Protein AF-0000000066204097 (afdb_homodimer)

Sequence (698 aa):
MNTLAPRLTDLAHGGGCGCKLAPSVLQQLLANQPAARPFAQLLVGNDMADDAAVWQVDDNTCVIATTDFFMPIVDDPRDFGRIAATNAISDVYAMGGKPILALAIVGMPINKLDSTTIAKILEGGASICAEAGIPVAGGHSIDSVEPIYGLAVIGLCHPSEVRRNGGVKAGDALILTKGIGVGIYSAAIKKNALPPGCYEEMIGSTTLLNRIGADLAADPDVHALTDVTGFGVLGHGLEMARASQLSLTLRLSAIPFLSQAYMLAEQGFITGASGRNWASYGADVVLPDDLPDWQRLLLADPQTSGGLLVACAPEKAGALVEKVRLAGYPLAGIVGTAAAGAAQIKVISMNTLAPRLTDLAHGGGCGCKLAPSVLQQLLANQPAARPFAQLLVGNDMADDAAVWQVDDNTCVIATTDFFMPIVDDPRDFGRIAATNAISDVYAMGGKPILALAIVGMPINKLDSTTIAKILEGGASICAEAGIPVAGGHSIDSVEPIYGLAVIGLCHPSEVRRNGGVKAGDALILTKGIGVGIYSAAIKKNALPPGCYEEMIGSTTLLNRIGADLAADPDVHALTDVTGFGVLGHGLEMARASQLSLTLRLSAIPFLSQAYMLAEQGFITGASGRNWASYGADVVLPDDLPDWQRLLLADPQTSGGLLVACAPEKAGALVEKVRLAGYPLAGIVGTAAAGAAQIKVIS

Radius of gyration: 25.42 Å; Cα contacts (8 Å, |Δi|>4): 1820; chains: 2; bounding box: 64×69×66 Å

pLDDT: mean 92.11, std 10.08, range [26.81, 98.81]

Secondary structure (DSSP, 8-state):
----PPPGGGS-SS-GGGGBPPHHHHHHHHTTS------TTEEE-TTTT-SSEEEE-SSS-EEEEEEEEE--SSS-HHHHHHHHHHHHHHHHHHTT-EEEEEEEEEEE-TTTS-HHHHHHHHHHHHHHHHHTT--EEEEEEEE-SS-EEEEEEEEEE-GGG---S----TT-EEEE-S-B-HHHHHHHHHTT-PPTTHHHHHHHHHTS--THHHHHHH-TTEEEEEE--TTHHHHHHHHHHHHHT-EEEEEGGGS-B-TTHHHHHHTT---HHHHHHHHHHGGGEE--TT--HHHHHHHT---TT--EEEEE-GGGHHHHHHHHHHTT-TT-EEEEEEESSSSEEEEE-/----PPPGGGS-SS-GGGGBPPHHHHHHHHTTS------TTEEE-TTTT-SSEEEE-SSS-EEEEEEEEE--SSS-HHHHHHHHHHHHHHHHHHTT-EEEEEEEEEEE-TTTS-HHHHHHHHHHHHHHHHHTT--EEEEEEEE-SS-EEEEEEEEEE-GGG---S----TT-EEEE-S-B-HHHHHHHHHTT-PPTTHHHHHHHHHTS--THHHHHHH-TTEEEEEE--TTHHHHHHHHHHHHHT-EEEEEGGGS-B-TTHHHHHHTT---HHHHHHHHHHGGGEE--TT--HHHHHHHT---TT--EEEEE-GGGHHHHHHHHHHTT-TT-EEEEEEESSSSEEEEE-

Solvent-accessible surface area (backbone atoms only — not comparable to full-atom values): 32938 Å² total; per-residue (Å²): 131,86,77,70,76,70,55,43,41,75,51,28,100,44,32,33,41,43,22,37,53,46,68,55,58,49,49,59,43,52,66,76,45,73,78,64,75,85,50,89,42,52,76,38,29,59,90,38,95,47,71,37,22,30,34,50,77,54,91,62,36,20,42,33,40,34,44,34,64,30,23,33,55,43,60,53,40,36,58,32,17,21,30,31,31,27,34,22,49,33,32,34,14,29,30,19,22,44,64,59,36,27,28,38,40,39,25,36,27,67,91,71,45,56,63,68,53,52,28,33,21,54,43,19,24,45,52,42,32,48,73,68,69,22,43,67,27,40,52,36,48,30,63,28,92,39,51,32,41,20,23,37,29,36,18,38,32,40,64,89,27,61,40,40,36,31,52,49,45,71,59,16,26,27,33,35,37,40,47,46,35,50,29,27,49,34,36,20,47,77,67,74,59,58,56,89,68,48,62,58,52,49,51,58,50,22,51,49,65,50,63,63,32,26,60,46,39,65,34,86,55,43,45,18,28,37,58,25,26,46,43,3,59,50,46,44,45,31,50,26,13,49,62,34,53,18,23,32,38,36,30,56,82,45,54,42,54,39,96,56,24,64,62,40,24,69,73,59,26,62,42,71,40,12,54,48,39,36,73,57,51,43,89,53,46,45,66,54,91,82,59,52,66,48,58,55,38,54,47,18,26,17,15,52,29,39,31,40,43,35,26,23,42,51,92,47,40,68,62,50,34,51,53,46,30,76,72,71,24,82,49,32,32,68,24,33,36,30,32,80,54,65,55,25,30,33,42,41,111,130,86,77,70,77,71,55,42,41,76,52,29,99,44,32,33,41,43,22,36,54,47,67,55,56,50,51,60,43,50,65,76,46,74,78,64,75,84,50,89,42,52,77,37,30,58,91,39,95,46,72,38,24,30,35,48,77,54,92,63,37,20,43,33,41,34,44,34,63,30,22,33,53,43,59,54,41,34,59,34,16,21,31,31,32,28,33,22,48,33,33,34,14,29,29,19,23,44,63,59,37,28,28,39,40,38,24,36,27,67,90,72,46,56,62,66,54,52,27,33,21,53,43,18,24,44,51,42,31,48,72,68,69,23,44,66,28,40,51,37,49,29,63,27,91,39,49,30,40,21,22,36,30,36,18,38,32,42,63,89,27,60,38,40,36,30,52,48,47,70,57,15,26,27,34,34,37,40,46,45,34,49,29,27,50,33,36,21,49,77,68,73,59,58,55,89,69,48,61,60,52,49,51,57,49,22,51,49,64,50,63,62,31,28,60,46,40,68,34,85,55,41,42,18,28,34,60,25,27,46,43,4,59,50,45,44,46,30,52,26,12,50,60,34,53,18,23,32,38,36,30,56,82,44,53,40,54,38,94,57,26,66,63,40,24,70,74,59,27,60,43,72,41,12,54,47,38,35,73,57,50,44,90,53,47,46,66,54,92,83,60,52,66,49,59,54,36,54,47,18,26,18,15,50,30,39,30,40,43,34,26,22,42,51,93,47,41,66,63,50,36,51,52,46,31,74,73,71,25,81,48,32,33,67,23,34,36,29,33,78,54,65,55,24,29,33,42,40,113

Structure (mmCIF, N/CA/C/O backbone):
data_AF-0000000066204097-model_v1
#
loop_
_entity.id
_entity.type
_entity.pdbx_description
1 polymer 'Selenide, water dikinase'
#
loop_
_atom_site.group_PDB
_atom_site.id
_atom_site.type_symbol
_atom_site.label_atom_id
_atom_site.label_alt_id
_atom_site.label_comp_id
_atom_site.label_asym_id
_atom_site.label_entity_id
_atom_site.label_seq_id
_atom_site.pdbx_PDB_ins_code
_atom_site.Cartn_x
_atom_site.Cartn_y
_atom_site.Cartn_z
_atom_site.occupancy
_atom_site.B_iso_or_equiv
_atom_site.auth_seq_id
_atom_site.auth_comp_id
_atom_site.auth_asym_id
_atom_site.auth_atom_id
_atom_site.pdbx_PDB_model_num
ATOM 1 N N . MET A 1 1 ? -22.578 -14.586 27.938 1 26.83 1 MET A N 1
ATOM 2 C CA . MET A 1 1 ? -22.562 -15.109 26.578 1 26.83 1 MET A CA 1
ATOM 3 C C . MET A 1 1 ? -21.125 -15.219 26.047 1 26.83 1 MET A C 1
ATOM 5 O O . MET A 1 1 ? -20.391 -14.234 26.047 1 26.83 1 MET A O 1
ATOM 9 N N . ASN A 1 2 ? -20.281 -16.156 26.125 1 37.25 2 ASN A N 1
ATOM 10 C CA . ASN A 1 2 ? -18.891 -16.484 25.891 1 37.25 2 ASN A CA 1
ATOM 11 C C . ASN A 1 2 ? -18.469 -16.094 24.469 1 37.25 2 ASN A C 1
ATOM 13 O O . ASN A 1 2 ? -18.75 -16.812 23.516 1 37.25 2 ASN A O 1
ATOM 17 N N . THR A 1 3 ? -18.656 -14.977 23.938 1 48.25 3 THR A N 1
ATOM 18 C CA . THR A 1 3 ? -18.703 -14.562 22.531 1 48.25 3 THR A CA 1
ATOM 19 C C . THR A 1 3 ? -17.391 -14.906 21.828 1 48.25 3 THR A C 1
ATOM 21 O O . THR A 1 3 ? -16.328 -14.375 22.172 1 48.25 3 THR A O 1
ATOM 24 N N . LEU A 1 4 ? -17.188 -16.172 21.359 1 61.56 4 LEU A N 1
ATOM 25 C CA . LEU A 1 4 ? -16.062 -16.703 20.594 1 61.56 4 LEU A CA 1
ATOM 26 C C . LEU A 1 4 ? -15.586 -15.688 19.547 1 61.56 4 LEU A C 1
ATOM 28 O O . LEU A 1 4 ? -16.406 -15 18.938 1 61.56 4 LEU A O 1
ATOM 32 N N . ALA A 1 5 ? -14.312 -15.453 19.547 1 75.25 5 ALA A N 1
ATOM 33 C CA . ALA A 1 5 ? -13.703 -14.602 18.531 1 75.25 5 ALA A CA 1
ATOM 34 C C . ALA A 1 5 ? -14.156 -15.023 17.141 1 75.25 5 ALA A C 1
ATOM 36 O O . ALA A 1 5 ? -14.227 -16.219 16.828 1 75.25 5 ALA A O 1
ATOM 37 N N . PRO A 1 6 ? -14.82 -14.148 16.406 1 83.94 6 PRO A N 1
ATOM 38 C CA . PRO A 1 6 ? -15.211 -14.523 15.047 1 83.94 6 PRO A CA 1
ATOM 39 C C . PRO A 1 6 ? -14.062 -15.125 14.242 1 83.94 6 PRO A C 1
ATOM 41 O O . PRO A 1 6 ? -12.898 -14.789 14.477 1 83.94 6 PRO A O 1
ATOM 44 N N . ARG A 1 7 ? -14.508 -16.109 13.375 1 84.56 7 ARG A N 1
ATOM 45 C CA . ARG A 1 7 ? -13.523 -16.594 12.414 1 84.56 7 ARG A CA 1
ATOM 46 C C . ARG A 1 7 ? -13.125 -15.484 11.438 1 84.56 7 ARG A C 1
ATOM 48 O O . ARG A 1 7 ? -13.977 -14.711 10.992 1 84.56 7 ARG A O 1
ATOM 55 N N . LEU A 1 8 ? -11.883 -15.289 11.023 1 85.75 8 LEU A N 1
ATOM 56 C CA . LEU A 1 8 ? -11.398 -14.266 10.102 1 85.75 8 LEU A CA 1
ATOM 57 C C . LEU A 1 8 ? -12.117 -14.359 8.766 1 85.75 8 LEU A C 1
ATOM 59 O O . LEU A 1 8 ? -12.484 -13.336 8.18 1 85.75 8 LEU A O 1
ATOM 63 N N . THR A 1 9 ? -12.375 -15.578 8.312 1 86.38 9 THR A N 1
ATOM 64 C CA . THR A 1 9 ? -12.969 -15.766 6.992 1 86.38 9 THR A CA 1
ATOM 65 C C . THR A 1 9 ? -14.445 -15.383 7.008 1 86.38 9 THR A C 1
ATOM 67 O O . THR A 1 9 ? -15.047 -15.141 5.957 1 86.38 9 THR A O 1
ATOM 70 N N . ASP A 1 10 ? -15.023 -15.328 8.164 1 83.62 10 ASP A N 1
ATOM 71 C CA . ASP A 1 10 ? -16.406 -14.898 8.305 1 83.62 10 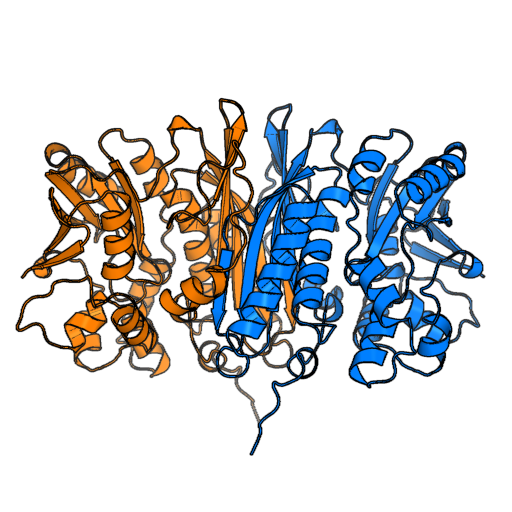ASP A CA 1
ATOM 72 C C . ASP A 1 10 ? -16.531 -13.383 8.203 1 83.62 10 ASP A C 1
ATOM 74 O O . ASP A 1 10 ? -17.609 -12.852 7.957 1 83.62 10 ASP A O 1
ATOM 78 N N . LEU A 1 11 ? -15.438 -12.781 8.43 1 81.62 11 LEU A N 1
ATOM 79 C CA . LEU A 1 11 ? -15.445 -11.32 8.43 1 81.62 11 LEU A CA 1
ATOM 80 C C . LEU A 1 11 ? -15.227 -10.781 7.023 1 81.62 11 LEU A C 1
ATOM 82 O O . LEU A 1 11 ? -15.367 -9.578 6.785 1 81.62 11 LEU A O 1
ATOM 86 N N . ALA A 1 12 ? -14.859 -11.711 6.062 1 80.69 12 ALA A N 1
ATOM 87 C CA . ALA A 1 12 ? -14.523 -11.305 4.699 1 80.69 12 ALA A CA 1
ATOM 88 C C . ALA A 1 12 ? -15.633 -11.703 3.723 1 80.69 12 ALA A C 1
ATOM 90 O O . ALA A 1 12 ? -16.031 -12.867 3.676 1 80.69 12 ALA A O 1
ATOM 91 N N . HIS A 1 13 ? -16.219 -10.781 2.924 1 78.75 13 HIS A N 1
ATOM 92 C CA . HIS A 1 13 ? -17.188 -11.148 1.889 1 78.75 13 HIS A CA 1
ATOM 93 C C . HIS A 1 13 ? -16.484 -11.812 0.702 1 78.75 13 HIS A C 1
ATOM 95 O O . HIS A 1 13 ? -17.141 -12.445 -0.128 1 78.75 13 HIS A O 1
ATOM 101 N N . GLY A 1 14 ? -15.203 -11.609 0.579 1 76.44 14 GLY A N 1
ATOM 102 C CA . GLY A 1 14 ? -14.25 -12.242 -0.323 1 76.44 14 GLY A CA 1
ATOM 103 C C . GLY A 1 14 ? -12.867 -12.391 0.279 1 76.44 14 GLY A C 1
ATOM 104 O O . GLY A 1 14 ? -12.531 -11.711 1.248 1 76.44 14 GLY A O 1
ATOM 105 N N . GLY A 1 15 ? -12.117 -13.352 -0.237 1 79.81 15 GLY A N 1
ATOM 106 C CA . GLY A 1 15 ? -10.836 -13.555 0.422 1 79.81 15 GLY A CA 1
ATOM 107 C C . GLY A 1 15 ? -9.68 -13.711 -0.551 1 79.81 15 GLY A C 1
ATOM 108 O O . GLY A 1 15 ? -9.883 -14.102 -1.702 1 79.81 15 GLY A O 1
ATOM 109 N N . GLY A 1 16 ? -8.469 -13.383 -0.056 1 83.44 16 GLY A N 1
ATOM 110 C CA . GLY A 1 16 ? -7.266 -13.562 -0.848 1 83.44 16 GLY A CA 1
ATOM 111 C C . GLY A 1 16 ? -7.262 -12.742 -2.127 1 83.44 16 GLY A C 1
ATOM 112 O O . GLY A 1 16 ? -7.742 -11.609 -2.145 1 83.44 16 GLY A O 1
ATOM 113 N N . CYS A 1 17 ? -6.617 -13.242 -3.123 1 81 17 CYS A N 1
ATOM 114 C CA . CYS A 1 17 ? -6.535 -12.523 -4.391 1 81 17 CYS A CA 1
ATOM 115 C C . CYS A 1 17 ? -7.859 -12.594 -5.141 1 81 17 CYS A C 1
ATOM 117 O O . CYS A 1 17 ? -8.031 -11.93 -6.168 1 81 17 CYS A O 1
ATOM 119 N N . GLY A 1 18 ? -8.789 -13.367 -4.613 1 75.69 18 GLY A N 1
ATOM 120 C CA . GLY A 1 18 ? -10.117 -13.445 -5.188 1 75.69 18 GLY A CA 1
ATOM 121 C C . GLY A 1 18 ? -10.938 -12.188 -4.961 1 75.69 18 GLY A C 1
ATOM 122 O O . GLY A 1 18 ? -11.969 -11.977 -5.609 1 75.69 18 GLY A O 1
ATOM 123 N N . CYS A 1 19 ? -10.508 -11.406 -4.066 1 80 19 CYS A N 1
ATOM 124 C CA . CYS A 1 19 ? -11.273 -10.195 -3.781 1 80 19 CYS A CA 1
ATOM 125 C C . CYS A 1 19 ? -10.836 -9.055 -4.688 1 80 19 CYS A C 1
ATOM 127 O O . CYS A 1 19 ? -11.391 -7.953 -4.609 1 80 19 CYS A O 1
ATOM 129 N N . LYS A 1 20 ? -9.859 -9.344 -5.543 1 78.62 20 LYS A N 1
ATOM 130 C CA . LYS A 1 20 ? -9.422 -8.328 -6.492 1 78.62 20 LYS A CA 1
ATOM 131 C C . LYS A 1 20 ? -10.555 -7.934 -7.441 1 78.62 20 LYS A C 1
ATOM 133 O O . LYS A 1 20 ? -11.414 -8.758 -7.766 1 78.62 20 LYS A O 1
ATOM 138 N N . LEU A 1 21 ? -10.555 -6.695 -7.887 1 78.12 21 LEU A N 1
ATOM 139 C CA . LEU A 1 21 ? -11.484 -6.332 -8.953 1 78.12 21 LEU A CA 1
ATOM 140 C C . LEU A 1 21 ? -11.227 -7.16 -10.203 1 78.12 21 LEU A C 1
ATOM 142 O O . LEU A 1 21 ? -10.078 -7.402 -10.57 1 78.12 21 LEU A O 1
ATOM 146 N N . ALA A 1 22 ? -12.312 -7.609 -10.727 1 72.94 22 ALA A N 1
ATOM 147 C CA . ALA A 1 22 ? -12.188 -8.367 -11.969 1 72.94 22 ALA A CA 1
ATOM 148 C C . ALA A 1 22 ? -11.375 -7.594 -13.008 1 72.94 22 ALA A C 1
ATOM 150 O O . ALA A 1 22 ? -11.469 -6.363 -13.086 1 72.94 22 ALA A O 1
ATOM 151 N N . PRO A 1 23 ? -10.602 -8.336 -13.734 1 72.12 23 PRO A N 1
ATOM 152 C CA . PRO A 1 23 ? -9.758 -7.676 -14.727 1 72.12 23 PRO A CA 1
ATOM 153 C C . PRO A 1 23 ? -10.555 -6.75 -15.648 1 72.12 23 PRO A C 1
ATOM 155 O O . PRO A 1 23 ? -10.102 -5.645 -15.961 1 72.12 23 PRO A O 1
ATOM 158 N N . SER A 1 24 ? -11.719 -7.129 -16.031 1 74.25 24 SER A N 1
ATOM 159 C CA . SER A 1 24 ? -12.516 -6.312 -16.938 1 74.25 24 SER A CA 1
ATOM 160 C C . SER A 1 24 ? -12.961 -5.02 -16.266 1 74.25 24 SER A C 1
ATOM 162 O O . SER A 1 24 ? -12.969 -3.959 -16.891 1 74.25 24 SER A O 1
ATOM 164 N N . VAL A 1 25 ? -13.312 -5.105 -15.07 1 75.06 25 VAL A N 1
ATOM 165 C CA . VAL A 1 25 ? -13.75 -3.934 -14.32 1 75.06 25 VAL A CA 1
ATOM 166 C C . VAL A 1 25 ? -12.578 -2.967 -14.141 1 75.06 25 VAL A C 1
ATOM 168 O O . VAL A 1 25 ? -12.727 -1.761 -14.352 1 75.06 25 VAL A O 1
ATOM 171 N N . LEU A 1 26 ? -11.539 -3.516 -13.734 1 76 26 LEU A N 1
ATOM 172 C CA . LEU A 1 26 ? -10.344 -2.697 -13.547 1 76 26 LEU A CA 1
ATOM 173 C C . LEU A 1 26 ? -9.969 -1.983 -14.844 1 76 26 LEU A C 1
ATOM 175 O O . LEU A 1 26 ? -9.664 -0.79 -14.836 1 76 26 LEU A O 1
ATOM 179 N N . GLN A 1 27 ? -9.93 -2.727 -15.93 1 75 27 GLN A N 1
ATOM 180 C CA . GLN A 1 27 ? -9.609 -2.145 -17.219 1 75 27 GLN A CA 1
ATOM 181 C C . GLN A 1 27 ? -10.562 -0.999 -17.562 1 75 27 GLN A C 1
ATOM 183 O O . GLN A 1 27 ? -10.133 0.028 -18.094 1 75 27 GLN A O 1
ATOM 188 N N . GLN A 1 28 ? -11.789 -1.149 -17.281 1 77.62 28 GLN A N 1
ATOM 189 C CA . GLN A 1 28 ? -12.781 -0.113 -17.531 1 77.62 28 GLN A CA 1
ATOM 190 C C . GLN A 1 28 ? -12.523 1.127 -16.688 1 77.62 28 GLN A C 1
ATOM 192 O O . GLN A 1 28 ? -12.641 2.254 -17.172 1 77.62 28 GLN A O 1
ATOM 197 N N . LEU A 1 29 ? -12.211 0.925 -15.523 1 78.06 29 LEU A N 1
ATOM 198 C CA . LEU A 1 29 ? -11.977 2.021 -14.594 1 78.06 29 LEU A CA 1
ATOM 199 C C . LEU A 1 29 ? -10.75 2.832 -15 1 78.06 29 LEU A C 1
ATOM 201 O O . LEU A 1 29 ? -10.703 4.047 -14.797 1 78.06 29 LEU A O 1
ATOM 205 N N . LEU A 1 30 ? -9.773 2.174 -15.586 1 75.62 30 LEU A N 1
ATOM 206 C CA . LEU A 1 30 ? -8.5 2.807 -15.914 1 75.62 30 LEU A CA 1
ATOM 207 C C . LEU A 1 30 ? -8.5 3.314 -17.344 1 75.62 30 LEU A C 1
ATOM 209 O O . LEU A 1 30 ? -7.551 3.982 -17.781 1 75.62 30 LEU A O 1
ATOM 213 N N . ALA A 1 31 ? -9.461 2.975 -18.141 1 72.38 31 ALA A N 1
ATOM 214 C CA . ALA A 1 31 ? -9.5 3.25 -19.578 1 72.38 31 ALA A CA 1
ATOM 215 C C . ALA A 1 31 ? -9.391 4.746 -19.844 1 72.38 31 ALA A C 1
ATOM 217 O O . ALA A 1 31 ? -8.828 5.16 -20.859 1 72.38 31 ALA A O 1
ATOM 218 N N . ASN A 1 32 ? -9.852 5.582 -18.938 1 65.44 32 ASN A N 1
ATOM 219 C CA . ASN A 1 32 ? -9.875 7.012 -19.203 1 65.44 32 ASN A CA 1
ATOM 220 C C . ASN A 1 32 ? -8.766 7.75 -18.453 1 65.44 32 ASN A C 1
ATOM 222 O O . ASN A 1 32 ? -8.75 8.984 -18.422 1 65.44 32 ASN A O 1
ATOM 226 N N . GLN A 1 33 ? -7.984 7.012 -17.938 1 68.31 33 GLN A N 1
ATOM 227 C CA . GLN A 1 33 ? -6.891 7.68 -17.234 1 68.31 33 GLN A CA 1
ATOM 228 C C . GLN A 1 33 ? -5.832 8.172 -18.219 1 68.31 33 GLN A C 1
ATOM 230 O O . GLN A 1 33 ? -5.547 7.508 -19.219 1 68.31 33 GLN A O 1
ATOM 235 N N . PRO A 1 34 ? -5.57 9.477 -18.078 1 55.94 34 PRO A N 1
ATOM 236 C CA . PRO A 1 34 ? -4.562 10 -19.016 1 55.94 34 PRO A CA 1
ATOM 237 C C . PRO A 1 34 ? -3.295 9.148 -19.047 1 55.94 34 PRO A C 1
ATOM 239 O O . PRO A 1 34 ? -2.875 8.617 -18.016 1 55.94 34 PRO A O 1
ATOM 242 N N . ALA A 1 35 ? -3.104 8.773 -20.281 1 50.88 35 ALA A N 1
ATOM 243 C CA . ALA A 1 35 ? -1.815 8.109 -20.453 1 50.88 35 ALA A CA 1
ATOM 244 C C . ALA A 1 35 ? -0.684 8.938 -19.844 1 50.88 35 ALA A C 1
ATOM 246 O O . ALA A 1 35 ? -0.592 10.141 -20.094 1 50.88 35 ALA A O 1
ATOM 247 N N . ALA A 1 36 ? -0.254 8.703 -18.625 1 53.12 36 ALA A N 1
ATOM 248 C CA . ALA A 1 36 ? 0.856 9.406 -18 1 53.12 36 ALA A CA 1
ATOM 249 C C . ALA A 1 36 ? 1.964 9.703 -19 1 53.12 36 ALA A C 1
ATOM 251 O O . ALA A 1 36 ? 2.209 8.906 -19.906 1 53.12 36 ALA A O 1
ATOM 252 N N . ARG A 1 37 ? 2.451 10.922 -19.156 1 56.62 37 ARG A N 1
ATOM 253 C CA . ARG A 1 37 ? 3.67 11.203 -19.906 1 56.62 37 ARG A CA 1
ATOM 254 C C . ARG A 1 37 ? 4.699 10.094 -19.703 1 56.62 37 ARG A C 1
ATOM 256 O O . ARG A 1 37 ? 4.887 9.602 -18.594 1 56.62 37 ARG A O 1
ATOM 263 N N . PRO A 1 38 ? 5.141 9.633 -20.844 1 67.25 38 PRO A N 1
ATOM 264 C CA . PRO A 1 38 ? 6.16 8.586 -20.734 1 67.25 38 PRO A CA 1
ATOM 265 C C . PRO A 1 38 ? 7.316 8.969 -19.812 1 67.25 38 PRO A C 1
ATOM 267 O O . PRO A 1 38 ? 7.781 10.117 -19.844 1 67.25 38 PRO A O 1
ATOM 270 N N . PHE A 1 39 ? 7.395 8.453 -18.797 1 79.56 39 PHE A N 1
ATOM 271 C CA . PHE A 1 39 ? 8.586 8.578 -17.969 1 79.56 39 PHE A CA 1
ATOM 272 C C . PHE A 1 39 ? 9.688 7.641 -18.453 1 79.56 39 PHE A C 1
ATOM 274 O O . PHE A 1 39 ? 9.547 6.418 -18.375 1 79.56 39 PHE A O 1
ATOM 281 N N . ALA A 1 40 ? 10.711 8.203 -18.953 1 76.88 40 ALA A N 1
ATOM 282 C CA . ALA A 1 40 ? 11.797 7.422 -19.547 1 76.88 40 ALA A CA 1
ATOM 283 C C . ALA A 1 40 ? 12.383 6.438 -18.547 1 76.88 40 ALA A C 1
ATOM 285 O O . ALA A 1 40 ? 12.844 5.359 -18.906 1 76.88 40 ALA A O 1
ATOM 286 N N . GLN A 1 41 ? 12.234 6.738 -17.281 1 83.81 41 GLN A N 1
ATOM 287 C CA . GLN A 1 41 ? 12.852 5.922 -16.25 1 83.81 41 GLN A CA 1
ATOM 288 C C . GLN A 1 41 ? 11.938 4.766 -15.844 1 83.81 41 GLN A C 1
ATOM 290 O O . GLN A 1 41 ? 12.375 3.828 -15.172 1 83.81 41 GLN A O 1
ATOM 295 N N . LEU A 1 42 ? 10.75 4.879 -16.172 1 84.12 42 LEU A N 1
ATOM 296 C CA . LEU A 1 42 ? 9.812 3.801 -15.875 1 84.12 42 LEU A CA 1
ATOM 297 C C . LEU A 1 42 ? 9.906 2.693 -16.922 1 84.12 42 LEU A C 1
ATOM 299 O O . LEU A 1 42 ? 9.344 2.814 -18 1 84.12 42 LEU A O 1
ATOM 303 N N . LEU A 1 43 ? 10.555 1.586 -16.594 1 80.62 43 LEU A N 1
ATOM 304 C CA . LEU A 1 43 ? 10.766 0.488 -17.531 1 80.62 43 LEU A CA 1
ATOM 305 C C . LEU A 1 43 ? 9.516 -0.378 -17.641 1 80.62 43 LEU A C 1
ATOM 307 O O . LEU A 1 43 ? 9.219 -0.915 -18.719 1 80.62 43 LEU A O 1
ATOM 311 N N . VAL A 1 44 ? 8.828 -0.644 -16.594 1 81.12 44 VAL A N 1
ATOM 312 C CA . VAL A 1 44 ? 7.598 -1.425 -16.469 1 81.12 44 VAL A CA 1
ATOM 313 C C . VAL A 1 44 ? 6.566 -0.655 -15.656 1 81.12 44 VAL A C 1
ATOM 315 O O . VAL A 1 44 ? 6.891 -0.104 -14.602 1 81.12 44 VAL A O 1
ATOM 318 N N . GLY A 1 45 ? 5.332 -0.568 -16.172 1 73.75 45 GLY A N 1
ATOM 319 C CA . GLY A 1 45 ? 4.262 0.127 -15.469 1 73.75 45 GLY A CA 1
ATOM 320 C C . GLY A 1 45 ? 2.879 -0.379 -15.836 1 73.75 45 GLY A C 1
ATOM 321 O O . GLY A 1 45 ? 2.73 -1.513 -16.297 1 73.75 45 GLY A O 1
ATOM 322 N N . ASN A 1 46 ? 1.951 0.327 -15.562 1 64.12 46 ASN A N 1
ATOM 323 C CA . ASN A 1 46 ? 0.546 -0.052 -15.656 1 64.12 46 ASN A CA 1
ATOM 324 C C . ASN A 1 46 ? 0.156 -0.413 -17.078 1 64.12 46 ASN A C 1
ATOM 326 O O . ASN A 1 46 ? -0.79 -1.173 -17.297 1 64.12 46 ASN A O 1
ATOM 330 N N . ASP A 1 47 ? 0.862 0.117 -17.828 1 54.75 47 ASP A N 1
ATOM 331 C CA . ASP A 1 47 ? 0.496 -0.129 -19.219 1 54.75 47 ASP A CA 1
ATOM 332 C C . ASP A 1 47 ? 0.858 -1.552 -19.641 1 54.75 47 ASP A C 1
ATOM 334 O O . ASP A 1 47 ? 0.373 -2.047 -20.656 1 54.75 47 ASP A O 1
ATOM 338 N N . MET A 1 48 ? 1.534 -2.113 -18.672 1 57.66 48 MET A N 1
ATOM 339 C CA . MET A 1 48 ? 1.992 -3.467 -18.969 1 57.66 48 MET A CA 1
ATOM 340 C C . MET A 1 48 ? 1.458 -4.465 -17.953 1 57.66 48 MET A C 1
ATOM 342 O O . MET A 1 48 ? 1.171 -4.098 -16.812 1 57.66 48 MET A O 1
ATOM 346 N N . ALA A 1 49 ? 0.817 -5.48 -18.312 1 63.81 49 ALA A N 1
ATOM 347 C CA . ALA A 1 49 ? 0.313 -6.535 -17.453 1 63.81 49 ALA A CA 1
ATOM 348 C C . ALA A 1 49 ? 1.441 -7.156 -16.625 1 63.81 49 ALA A C 1
ATOM 350 O O . ALA A 1 49 ? 1.398 -8.344 -16.297 1 63.81 49 ALA A O 1
ATOM 351 N N . ASP A 1 50 ? 2.426 -6.238 -16.328 1 75.5 50 ASP A N 1
ATOM 352 C CA . ASP A 1 50 ? 3.547 -6.758 -15.555 1 75.5 50 ASP A CA 1
ATOM 353 C C . ASP A 1 50 ? 3.217 -6.793 -14.062 1 75.5 50 ASP A C 1
ATOM 355 O O . ASP A 1 50 ? 2.238 -6.184 -13.625 1 75.5 50 ASP A O 1
ATOM 359 N N . ASP A 1 51 ? 3.986 -7.512 -13.367 1 79.88 51 ASP A N 1
ATOM 360 C CA . ASP A 1 51 ? 3.707 -7.891 -11.984 1 79.88 51 ASP A CA 1
ATOM 361 C C . ASP A 1 51 ? 4.039 -6.754 -11.023 1 79.88 51 ASP A C 1
ATOM 363 O O . ASP A 1 51 ? 3.516 -6.703 -9.906 1 79.88 51 ASP A O 1
ATOM 367 N N . ALA A 1 52 ? 4.953 -5.922 -11.438 1 83.62 52 ALA A N 1
ATOM 368 C CA . ALA A 1 52 ? 5.391 -4.816 -10.594 1 83.62 52 ALA A CA 1
ATOM 369 C C . ALA A 1 52 ? 5.875 -3.637 -11.43 1 83.62 52 ALA A C 1
ATOM 371 O O . ALA A 1 52 ? 6.082 -3.771 -12.641 1 83.62 52 ALA A O 1
ATOM 372 N N . ALA A 1 53 ? 5.941 -2.463 -10.812 1 88 53 ALA A N 1
ATOM 373 C CA . ALA A 1 53 ? 6.551 -1.293 -11.438 1 88 53 ALA A CA 1
ATOM 374 C C . ALA A 1 53 ? 8.07 -1.325 -11.305 1 88 53 ALA A C 1
ATOM 376 O O . ALA A 1 53 ? 8.594 -1.705 -10.258 1 88 53 ALA A O 1
ATOM 377 N N . VAL A 1 54 ? 8.797 -0.989 -12.352 1 90.94 54 VAL A N 1
ATOM 378 C CA . VAL A 1 54 ? 10.258 -0.946 -12.32 1 90.94 54 VAL A CA 1
ATOM 379 C C . VAL A 1 54 ? 10.742 0.426 -12.789 1 90.94 54 VAL A C 1
ATOM 381 O O . VAL A 1 54 ? 10.406 0.873 -13.883 1 90.94 54 VAL A O 1
ATOM 384 N N . TRP A 1 55 ? 11.508 1.053 -11.93 1 93.5 55 TRP A N 1
ATOM 385 C CA . TRP A 1 55 ? 12.062 2.379 -12.172 1 93.5 55 TRP A CA 1
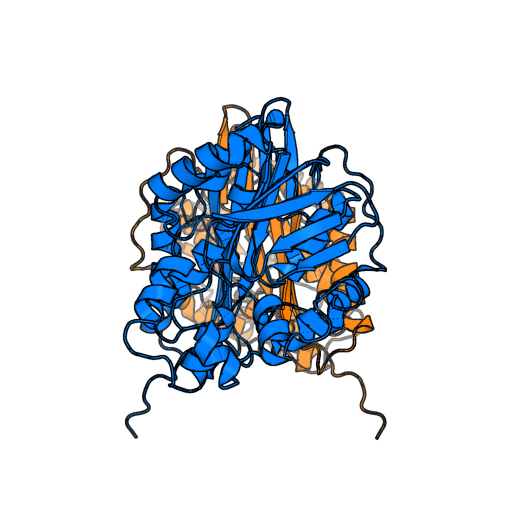ATOM 386 C C . TRP A 1 55 ? 13.586 2.326 -12.227 1 93.5 55 TRP A C 1
ATOM 388 O O . TRP A 1 55 ? 14.234 1.917 -11.266 1 93.5 55 TRP A O 1
ATOM 398 N N . GLN A 1 56 ? 14.141 2.709 -13.359 1 94.88 56 GLN A N 1
ATOM 399 C CA . GLN A 1 56 ? 15.594 2.711 -13.477 1 94.88 56 GLN A CA 1
ATOM 400 C C . GLN A 1 56 ? 16.188 3.971 -12.859 1 94.88 56 GLN A C 1
ATOM 402 O O . GLN A 1 56 ? 15.977 5.078 -13.352 1 94.88 56 GLN A O 1
ATOM 407 N N . VAL A 1 57 ? 16.953 3.814 -11.828 1 93.94 57 VAL A N 1
ATOM 408 C CA . VAL A 1 57 ? 17.578 4.914 -11.102 1 93.94 57 VAL A CA 1
ATOM 409 C C . VAL A 1 57 ? 18.844 5.355 -11.828 1 93.94 57 VAL A C 1
ATOM 411 O O . VAL A 1 57 ? 19.109 6.551 -11.961 1 93.94 57 VAL A O 1
ATOM 414 N N . ASP A 1 58 ? 19.656 4.395 -12.234 1 93.31 58 ASP A N 1
ATOM 415 C CA . ASP A 1 58 ? 20.906 4.609 -12.961 1 93.31 58 ASP A CA 1
ATOM 416 C C . ASP A 1 58 ? 21.281 3.373 -13.766 1 93.31 58 ASP A C 1
ATOM 418 O O . ASP A 1 58 ? 20.453 2.5 -14.016 1 93.31 58 ASP A O 1
ATOM 422 N N . ASP A 1 59 ? 22.5 3.303 -14.25 1 93.06 59 ASP A N 1
ATOM 423 C CA . ASP A 1 59 ? 22.906 2.252 -15.18 1 93.06 59 ASP A CA 1
ATOM 424 C C . ASP A 1 59 ? 22.984 0.898 -14.477 1 93.06 59 ASP A C 1
ATOM 426 O O . ASP A 1 59 ? 23.016 -0.145 -15.133 1 93.06 59 ASP A O 1
ATOM 430 N N . ASN A 1 60 ? 22.938 0.917 -13.141 1 92.94 60 ASN A N 1
ATOM 431 C CA . ASN A 1 60 ? 23.188 -0.337 -12.445 1 92.94 60 ASN A CA 1
ATOM 432 C C . ASN A 1 60 ? 22.031 -0.713 -11.531 1 92.94 60 ASN A C 1
ATOM 434 O O . ASN A 1 60 ? 21.984 -1.818 -10.984 1 92.94 60 ASN A O 1
ATOM 438 N N . THR A 1 61 ? 21.078 0.255 -11.414 1 94.25 61 THR A N 1
ATOM 439 C CA . THR A 1 61 ? 20.094 0.03 -10.352 1 94.25 61 THR A CA 1
ATOM 440 C C . THR A 1 61 ? 18.688 0.354 -10.844 1 94.25 61 THR A C 1
ATOM 442 O O . THR A 1 61 ? 18.438 1.446 -11.352 1 94.25 61 THR A O 1
ATOM 445 N N . CYS A 1 62 ? 17.828 -0.628 -10.695 1 95.38 62 CYS A N 1
ATOM 446 C CA . CYS A 1 62 ? 16.391 -0.435 -10.844 1 95.38 62 CYS A CA 1
ATOM 447 C C . CYS A 1 62 ? 15.664 -0.658 -9.523 1 95.38 62 CYS A C 1
ATOM 449 O O . CYS A 1 62 ? 16.016 -1.551 -8.758 1 95.38 62 CYS A O 1
ATOM 451 N N . VAL A 1 63 ? 14.711 0.197 -9.281 1 96.5 63 VAL A N 1
ATOM 452 C CA . VAL A 1 63 ? 13.797 0.007 -8.156 1 96.5 63 VAL A CA 1
ATOM 453 C C . VAL A 1 63 ? 12.539 -0.711 -8.625 1 96.5 63 VAL A C 1
ATOM 455 O O . VAL A 1 63 ? 11.898 -0.29 -9.594 1 96.5 63 VAL A O 1
ATOM 458 N N . ILE A 1 64 ? 12.242 -1.806 -8.008 1 96.31 64 ILE A N 1
ATOM 459 C C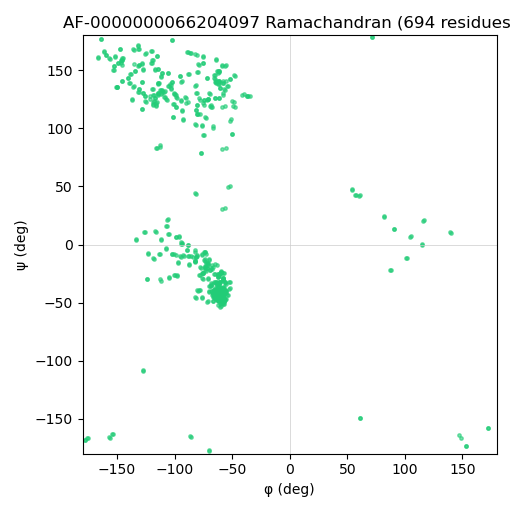A . ILE A 1 64 ? 11 -2.541 -8.227 1 96.31 64 ILE A CA 1
ATOM 460 C C . ILE A 1 64 ? 10.008 -2.232 -7.109 1 96.31 64 ILE A C 1
ATOM 462 O O . ILE A 1 64 ? 10.367 -2.252 -5.93 1 96.31 64 ILE A O 1
ATOM 466 N N . ALA A 1 65 ? 8.812 -1.893 -7.43 1 97.06 65 ALA A N 1
ATOM 467 C CA . ALA A 1 65 ? 7.777 -1.616 -6.438 1 97.06 65 ALA A CA 1
ATOM 468 C C . ALA A 1 65 ? 6.488 -2.361 -6.77 1 97.06 65 ALA A C 1
ATOM 470 O O . ALA A 1 65 ? 6.055 -2.379 -7.922 1 97.06 65 ALA A O 1
ATOM 471 N N . THR A 1 66 ? 5.902 -2.986 -5.805 1 96.81 66 THR A N 1
ATOM 472 C CA . THR A 1 66 ? 4.641 -3.703 -5.953 1 96.81 66 THR A CA 1
ATOM 473 C C . THR A 1 66 ? 3.807 -3.604 -4.68 1 96.81 66 THR A C 1
ATOM 475 O O . THR A 1 66 ? 4.324 -3.244 -3.621 1 96.81 66 THR A O 1
ATOM 478 N N . THR A 1 67 ? 2.533 -3.811 -4.801 1 96.56 67 THR A N 1
ATOM 479 C CA . THR A 1 67 ? 1.657 -3.881 -3.635 1 96.56 67 THR A CA 1
ATOM 480 C C . THR A 1 67 ? 0.533 -4.887 -3.863 1 96.56 67 THR A C 1
ATOM 482 O O . THR A 1 67 ? 0.035 -5.027 -4.984 1 96.56 67 THR A O 1
ATOM 485 N N . ASP A 1 68 ? 0.22 -5.594 -2.848 1 95.81 68 ASP A N 1
ATOM 486 C CA . ASP A 1 68 ? -0.903 -6.527 -2.811 1 95.81 68 ASP A CA 1
ATOM 487 C C . ASP A 1 68 ? -1.468 -6.648 -1.396 1 95.81 68 ASP A C 1
ATOM 489 O O . ASP A 1 68 ? -0.714 -6.684 -0.422 1 95.81 68 ASP A O 1
ATOM 493 N N . PHE A 1 69 ? -2.695 -6.633 -1.26 1 95.5 69 PHE A N 1
ATOM 494 C CA . PHE A 1 69 ? -3.412 -6.762 0.004 1 95.5 69 PHE A CA 1
ATOM 495 C C . PHE A 1 69 ? -4.805 -7.336 -0.221 1 95.5 69 PHE A C 1
ATOM 497 O O . PHE A 1 69 ? -5.387 -7.168 -1.295 1 95.5 69 PHE A O 1
ATOM 504 N N . PHE A 1 70 ? -5.316 -8.047 0.746 1 94.5 70 PHE A N 1
ATOM 505 C CA . PHE A 1 70 ? -6.617 -8.695 0.588 1 94.5 70 PHE A CA 1
ATOM 506 C C . PHE A 1 70 ? -7.172 -9.125 1.938 1 94.5 70 PHE A C 1
ATOM 508 O O . PHE A 1 70 ? -6.531 -8.93 2.973 1 94.5 70 PHE A O 1
ATOM 515 N N . MET A 1 71 ? -8.367 -9.656 1.947 1 94.56 71 MET A N 1
ATOM 516 C CA . MET A 1 71 ? -9.039 -10.203 3.125 1 94.56 71 MET A CA 1
ATOM 517 C C . MET A 1 71 ? -8.641 -11.656 3.354 1 94.56 71 MET A C 1
ATOM 519 O O . MET A 1 71 ? -8.094 -12.305 2.457 1 94.56 71 MET A O 1
ATOM 523 N N . PRO A 1 72 ? -8.93 -12.203 4.574 1 94.75 72 PRO A N 1
ATOM 524 C CA . PRO A 1 72 ? -8.445 -13.531 4.965 1 94.75 72 PRO A CA 1
ATOM 525 C C . PRO A 1 72 ? -9.047 -14.648 4.113 1 94.75 72 PRO A C 1
ATOM 527 O O . PRO A 1 72 ? -10.234 -14.609 3.777 1 94.75 72 PRO A O 1
ATOM 530 N N . ILE A 1 73 ? -8.172 -15.656 3.85 1 93.06 73 ILE A N 1
ATOM 531 C CA . ILE A 1 73 ? -8.648 -16.875 3.193 1 93.06 73 ILE A CA 1
ATOM 532 C C . ILE A 1 73 ? -8.547 -18.047 4.156 1 93.06 73 ILE A C 1
ATOM 534 O O . ILE A 1 73 ? -8.93 -19.172 3.818 1 93.06 73 ILE A O 1
ATOM 538 N N . VAL A 1 74 ? -7.922 -17.844 5.305 1 95.31 74 VAL A N 1
ATOM 539 C CA . VAL A 1 74 ? -7.824 -18.828 6.371 1 95.31 74 VAL A CA 1
ATOM 540 C C . VAL A 1 74 ? -8.203 -18.188 7.703 1 95.31 74 VAL A C 1
ATOM 542 O O . VAL A 1 74 ? -8.273 -16.969 7.816 1 95.31 74 VAL A O 1
ATOM 545 N N . ASP A 1 75 ? -8.398 -19.047 8.719 1 94.31 75 ASP A N 1
ATOM 546 C CA . ASP A 1 75 ? -8.898 -18.547 9.992 1 94.31 75 ASP A CA 1
ATOM 547 C C . ASP A 1 75 ? -7.766 -18.312 10.992 1 94.31 75 ASP A C 1
ATOM 549 O O . ASP A 1 75 ? -7.902 -17.531 11.93 1 94.31 75 ASP A O 1
ATOM 553 N N . ASP A 1 76 ? -6.66 -19.078 10.828 1 96.62 76 ASP A N 1
ATOM 554 C CA . ASP A 1 76 ? -5.52 -18.828 11.703 1 96.62 76 ASP A CA 1
ATOM 555 C C . ASP A 1 76 ? -4.871 -17.484 11.398 1 96.62 76 ASP A C 1
ATOM 557 O O . ASP A 1 76 ? -4.402 -17.25 10.281 1 96.62 76 ASP A O 1
ATOM 561 N N . PRO A 1 77 ? -4.84 -16.594 12.383 1 96.31 77 PRO A N 1
ATOM 562 C CA . PRO A 1 77 ? -4.367 -15.234 12.117 1 96.31 77 PRO A CA 1
ATOM 563 C C . PRO A 1 77 ? -2.908 -15.188 11.672 1 96.31 77 PRO A C 1
ATOM 565 O O . PRO A 1 77 ? -2.562 -14.453 10.742 1 96.31 77 PRO A O 1
ATOM 568 N N . ARG A 1 78 ? -2.061 -15.945 12.273 1 97.31 78 ARG A N 1
ATOM 569 C CA . ARG A 1 78 ? -0.652 -15.953 11.891 1 97.31 78 ARG A CA 1
ATOM 570 C C . ARG A 1 78 ? -0.473 -16.453 10.461 1 97.31 78 ARG A C 1
ATOM 572 O O . ARG A 1 78 ? 0.315 -15.898 9.695 1 97.31 78 ARG A O 1
ATOM 579 N N . ASP A 1 79 ? -1.211 -17.5 10.109 1 98.25 79 ASP A N 1
ATOM 580 C CA . ASP A 1 79 ? -1.126 -18.047 8.758 1 98.25 79 ASP A CA 1
ATOM 581 C C . ASP A 1 79 ? -1.646 -17.047 7.727 1 98.25 79 ASP A C 1
ATOM 583 O O . ASP A 1 79 ? -1.1 -16.953 6.625 1 98.25 79 ASP A O 1
ATOM 587 N N . PHE A 1 80 ? -2.727 -16.328 8.086 1 97.38 80 PHE A N 1
ATOM 588 C CA . PHE A 1 80 ? -3.209 -15.281 7.195 1 97.38 80 PHE A CA 1
ATOM 589 C C . PHE A 1 80 ? -2.107 -14.266 6.906 1 97.38 80 PHE A C 1
ATOM 591 O O . PHE A 1 80 ? -1.856 -13.922 5.75 1 97.38 80 PHE A O 1
ATOM 598 N N . GLY A 1 81 ? -1.417 -13.805 7.938 1 97.88 81 GLY A N 1
ATOM 599 C CA . GLY A 1 81 ? -0.305 -12.875 7.777 1 97.88 81 GLY A CA 1
ATOM 600 C C . GLY A 1 81 ? 0.805 -13.43 6.902 1 97.88 81 GLY A C 1
ATOM 601 O O . GLY A 1 81 ? 1.315 -12.727 6.023 1 97.88 81 GLY A O 1
ATOM 602 N N . ARG A 1 82 ? 1.166 -14.672 7.141 1 98.5 82 ARG A N 1
ATOM 603 C CA . ARG A 1 82 ? 2.227 -15.32 6.371 1 98.5 82 ARG A CA 1
ATOM 604 C C . ARG A 1 82 ? 1.856 -15.406 4.895 1 98.5 82 ARG A C 1
ATOM 606 O O . ARG A 1 82 ? 2.68 -15.125 4.023 1 98.5 82 ARG A O 1
ATOM 613 N N . ILE A 1 83 ? 0.628 -15.82 4.625 1 98.38 83 ILE A N 1
ATOM 614 C CA . ILE A 1 83 ? 0.153 -15.984 3.254 1 98.38 83 ILE A CA 1
ATOM 615 C C . ILE A 1 83 ? 0.17 -14.633 2.539 1 98.38 83 ILE A C 1
ATOM 617 O O . ILE A 1 83 ? 0.679 -14.523 1.421 1 98.38 83 ILE A O 1
ATOM 621 N N . ALA A 1 84 ? -0.354 -13.594 3.154 1 97.94 84 ALA A N 1
ATOM 622 C CA . ALA A 1 84 ? -0.442 -12.266 2.557 1 97.94 84 ALA A CA 1
ATOM 623 C C . ALA A 1 84 ? 0.944 -11.719 2.225 1 97.94 84 ALA A C 1
ATOM 625 O O . ALA A 1 84 ? 1.152 -11.148 1.152 1 97.94 84 ALA A O 1
ATOM 626 N N . ALA A 1 85 ? 1.866 -11.891 3.141 1 98.31 85 ALA A N 1
ATOM 627 C CA . ALA A 1 85 ? 3.225 -11.398 2.924 1 98.31 85 ALA A CA 1
ATOM 628 C C . ALA A 1 85 ? 3.902 -12.148 1.779 1 98.31 85 ALA A C 1
ATOM 630 O O . ALA A 1 85 ? 4.547 -11.531 0.924 1 98.31 85 ALA A O 1
ATOM 631 N N . THR A 1 86 ? 3.766 -13.453 1.771 1 98.56 86 THR A N 1
ATOM 632 C CA . THR A 1 86 ? 4.352 -14.266 0.71 1 98.56 86 THR A CA 1
ATOM 633 C C . THR A 1 86 ? 3.822 -13.836 -0.654 1 98.56 86 THR A C 1
ATOM 635 O O . THR A 1 86 ? 4.59 -13.703 -1.611 1 98.56 86 THR A O 1
ATOM 638 N N . ASN A 1 87 ? 2.518 -13.617 -0.702 1 98.12 87 ASN A N 1
ATOM 639 C CA . ASN A 1 87 ? 1.867 -13.172 -1.932 1 98.12 87 ASN A CA 1
ATOM 640 C C . ASN A 1 87 ? 2.416 -11.828 -2.404 1 98.12 87 ASN A C 1
ATOM 642 O O . ASN A 1 87 ? 2.707 -11.656 -3.588 1 98.12 87 ASN A O 1
ATOM 646 N N . ALA A 1 88 ? 2.561 -10.922 -1.526 1 97.81 88 ALA A N 1
ATOM 647 C CA . ALA A 1 88 ? 2.973 -9.562 -1.873 1 97.81 88 ALA A CA 1
ATOM 648 C C . ALA A 1 88 ? 4.422 -9.531 -2.355 1 97.81 88 ALA A C 1
ATOM 650 O O . ALA A 1 88 ? 4.773 -8.734 -3.23 1 97.81 88 ALA A O 1
ATOM 651 N N . ILE A 1 89 ? 5.289 -10.352 -1.808 1 98.25 89 ILE A N 1
ATOM 652 C CA . ILE A 1 89 ? 6.711 -10.344 -2.127 1 98.25 89 ILE A CA 1
ATOM 653 C C . ILE A 1 89 ? 6.938 -10.984 -3.492 1 98.25 89 ILE A C 1
ATOM 655 O O . ILE A 1 89 ? 7.895 -10.648 -4.195 1 98.25 89 ILE A O 1
ATOM 659 N N . SER A 1 90 ? 6.027 -11.82 -3.879 1 97.62 90 SER A N 1
ATOM 660 C CA . SER A 1 90 ? 6.184 -12.688 -5.039 1 97.62 90 SER A CA 1
ATOM 661 C C . SER A 1 90 ? 6.504 -11.891 -6.297 1 97.62 90 SER A C 1
ATOM 663 O O . SER A 1 90 ? 7.34 -12.305 -7.102 1 97.62 90 SER A O 1
ATOM 665 N N . ASP A 1 91 ? 5.852 -10.742 -6.465 1 95.06 91 ASP A N 1
ATOM 666 C CA . ASP A 1 91 ? 6.004 -9.945 -7.684 1 95.06 91 ASP A CA 1
ATOM 667 C C . ASP A 1 91 ? 7.445 -9.484 -7.859 1 95.06 91 ASP A C 1
ATOM 669 O O . ASP A 1 91 ? 7.93 -9.359 -8.992 1 95.06 91 ASP A O 1
ATOM 673 N N . VAL A 1 92 ? 8.117 -9.172 -6.785 1 97.12 92 VAL A N 1
ATOM 674 C CA . VAL A 1 92 ? 9.508 -8.734 -6.879 1 97.12 92 VAL A CA 1
ATOM 675 C C . VAL A 1 92 ? 10.367 -9.844 -7.477 1 97.12 92 VAL A C 1
ATOM 677 O O . VAL A 1 92 ? 11.164 -9.602 -8.383 1 97.12 92 VAL A O 1
ATOM 680 N N . TYR A 1 93 ? 10.164 -11.078 -6.988 1 96.56 93 TYR A N 1
ATOM 681 C CA . TYR A 1 93 ? 10.906 -12.227 -7.508 1 96.56 93 TYR A CA 1
ATOM 682 C C . TYR A 1 93 ? 10.562 -12.477 -8.969 1 96.56 93 TYR A C 1
ATOM 684 O O . TYR A 1 93 ? 11.445 -12.781 -9.773 1 96.56 93 TYR A O 1
ATOM 692 N N . ALA A 1 94 ? 9.266 -12.367 -9.289 1 95 94 ALA A N 1
ATOM 693 C CA . ALA A 1 94 ? 8.805 -12.625 -10.648 1 95 94 ALA A CA 1
ATOM 694 C C . ALA A 1 94 ? 9.43 -11.633 -11.633 1 95 94 ALA A C 1
ATOM 696 O O . ALA A 1 94 ? 9.57 -11.938 -12.82 1 95 94 ALA A O 1
ATOM 697 N N . MET A 1 95 ? 9.828 -10.445 -11.141 1 94.5 95 MET A N 1
ATOM 698 C CA . MET A 1 95 ? 10.438 -9.422 -11.984 1 94.5 95 MET A CA 1
ATOM 699 C C . MET A 1 95 ? 11.945 -9.594 -12.047 1 94.5 95 MET A C 1
ATOM 701 O O . MET A 1 95 ? 12.625 -8.891 -12.797 1 94.5 95 MET A O 1
ATOM 705 N N . GLY A 1 96 ? 12.422 -10.562 -11.266 1 93.44 96 GLY A N 1
ATOM 706 C CA . GLY A 1 96 ? 13.852 -10.82 -11.273 1 93.44 96 GLY A CA 1
ATOM 707 C C . GLY A 1 96 ? 14.609 -10.016 -10.234 1 93.44 96 GLY A C 1
ATOM 708 O O . GLY A 1 96 ? 15.836 -9.898 -10.305 1 93.44 96 GLY A O 1
ATOM 709 N N . GLY A 1 97 ? 13.883 -9.438 -9.32 1 95.44 97 GLY A N 1
ATOM 710 C CA . GLY A 1 97 ? 14.523 -8.586 -8.328 1 95.44 97 GLY A CA 1
ATOM 711 C C . GLY A 1 97 ? 14.688 -9.258 -6.98 1 95.44 97 GLY A C 1
ATOM 712 O O . GLY A 1 97 ? 14.344 -10.43 -6.82 1 95.44 97 GLY A O 1
ATOM 713 N N . LYS A 1 98 ? 15.336 -8.547 -6.098 1 96.44 98 LYS A N 1
ATOM 714 C CA . LYS A 1 98 ? 15.469 -8.906 -4.688 1 96.44 98 LYS A CA 1
ATOM 715 C C . LYS A 1 98 ? 14.773 -7.887 -3.791 1 96.44 98 LYS A C 1
ATOM 717 O O . LYS A 1 98 ? 15.07 -6.691 -3.854 1 96.44 98 LYS A O 1
ATOM 722 N N . PRO A 1 99 ? 13.852 -8.383 -3.016 1 97.62 99 PRO A N 1
ATOM 723 C CA . PRO A 1 99 ? 13.211 -7.434 -2.102 1 97.62 99 PRO A CA 1
ATOM 724 C C . PRO A 1 99 ? 14.195 -6.809 -1.116 1 97.62 99 PRO A C 1
ATOM 726 O O . PRO A 1 99 ? 15.156 -7.465 -0.69 1 97.62 99 PRO A O 1
ATOM 729 N N . ILE A 1 100 ? 13.938 -5.527 -0.677 1 96.31 100 ILE A N 1
ATOM 730 C CA . ILE A 1 100 ? 14.844 -4.906 0.287 1 96.31 100 ILE A CA 1
ATOM 731 C C . ILE A 1 100 ? 14.055 -4.457 1.517 1 96.31 100 ILE A C 1
ATOM 733 O O . ILE A 1 100 ? 14.602 -4.395 2.621 1 96.31 100 ILE A O 1
ATOM 737 N N . LEU A 1 101 ? 12.805 -4.105 1.381 1 96.12 101 LEU A N 1
ATOM 738 C CA . LEU A 1 101 ? 11.961 -3.723 2.506 1 96.12 101 LEU A CA 1
ATOM 739 C C . LEU A 1 101 ? 10.484 -3.844 2.143 1 96.12 101 LEU A C 1
ATOM 741 O O . LEU A 1 101 ? 10.141 -3.984 0.966 1 96.12 101 LEU A O 1
ATOM 745 N N . ALA A 1 102 ? 9.664 -3.855 3.135 1 97.12 102 ALA A N 1
ATOM 746 C CA . ALA A 1 102 ? 8.211 -3.896 2.951 1 97.12 102 ALA A CA 1
ATOM 747 C C . ALA A 1 102 ? 7.52 -2.881 3.852 1 97.12 102 ALA A C 1
ATOM 749 O O . ALA A 1 102 ? 8.055 -2.498 4.895 1 97.12 102 ALA A O 1
ATOM 750 N N . LEU A 1 103 ? 6.406 -2.375 3.393 1 96.25 103 LEU A N 1
ATOM 751 C CA . LEU A 1 103 ? 5.477 -1.559 4.168 1 96.25 103 LEU A CA 1
ATOM 752 C C . LEU A 1 103 ? 4.16 -2.297 4.391 1 96.25 103 LEU A C 1
ATOM 754 O O . LEU A 1 103 ? 3.564 -2.814 3.445 1 96.25 103 LEU A O 1
ATOM 758 N N . ALA A 1 104 ? 3.73 -2.246 5.641 1 95.38 104 ALA A N 1
ATOM 759 C CA . ALA A 1 104 ? 2.502 -2.967 5.961 1 95.38 104 ALA A CA 1
ATOM 760 C C . ALA A 1 104 ? 1.271 -2.156 5.566 1 95.38 104 ALA A C 1
ATOM 762 O O . ALA A 1 104 ? 1.203 -0.952 5.828 1 95.38 104 ALA A O 1
ATOM 763 N N . ILE A 1 105 ? 0.347 -2.744 4.859 1 96.62 105 ILE A N 1
ATOM 764 C CA . ILE A 1 105 ? -0.994 -2.244 4.578 1 96.62 105 ILE A CA 1
ATOM 765 C C . ILE A 1 105 ? -2.006 -2.947 5.48 1 96.62 105 ILE A C 1
ATOM 767 O O . ILE A 1 105 ? -2.303 -4.129 5.289 1 96.62 105 ILE A O 1
ATOM 771 N N . VAL A 1 106 ? -2.559 -2.18 6.441 1 94.94 106 VAL A N 1
ATOM 772 C CA . VAL A 1 106 ? -3.314 -2.828 7.508 1 94.94 106 VAL A CA 1
ATOM 773 C C . VAL A 1 106 ? -4.688 -2.17 7.641 1 94.94 106 VAL A C 1
ATOM 775 O O . VAL A 1 106 ? -4.785 -0.965 7.883 1 94.94 106 VAL A O 1
ATOM 778 N N . GLY A 1 107 ? -5.746 -2.818 7.422 1 94.25 107 GLY A N 1
ATOM 779 C CA . GLY A 1 107 ? -7.109 -2.514 7.816 1 94.25 107 GLY A CA 1
ATOM 780 C C . GLY A 1 107 ? -7.719 -3.568 8.727 1 94.25 107 GLY A C 1
ATOM 781 O O . GLY A 1 107 ? -7.777 -4.746 8.359 1 94.25 107 GLY A O 1
ATOM 782 N N . MET A 1 108 ? -8.133 -3.188 9.953 1 92.81 108 MET A N 1
ATOM 783 C CA . MET A 1 108 ? -8.656 -4.16 10.906 1 92.81 108 MET A CA 1
ATOM 784 C C . MET A 1 108 ? -9.914 -3.635 11.586 1 92.81 108 MET A C 1
ATOM 786 O O . MET A 1 108 ? -9.984 -2.461 11.953 1 92.81 108 MET A O 1
ATOM 790 N N . PRO A 1 109 ? -10.914 -4.477 11.711 1 92.25 109 PRO A N 1
ATOM 791 C CA . PRO A 1 109 ? -12.055 -4.09 12.547 1 92.25 109 PRO A CA 1
ATOM 792 C C . PRO A 1 109 ? -11.742 -4.176 14.039 1 92.25 109 PRO A C 1
ATOM 794 O O . PRO A 1 109 ? -11.992 -5.211 14.672 1 92.25 109 PRO A O 1
ATOM 797 N N . ILE A 1 110 ? -11.352 -3.135 14.578 1 86.44 110 ILE A N 1
ATOM 798 C CA . ILE A 1 110 ? -10.789 -3.148 15.922 1 86.44 110 ILE A CA 1
ATOM 799 C C . ILE A 1 110 ? -11.898 -3.393 16.938 1 86.44 110 ILE A C 1
ATOM 801 O O . ILE A 1 110 ? -11.625 -3.756 18.094 1 86.44 110 ILE A O 1
ATOM 805 N N . ASN A 1 111 ? -13.125 -3.156 16.609 1 87.06 111 ASN A N 1
ATOM 806 C CA . ASN A 1 111 ? -14.234 -3.424 17.516 1 87.06 111 ASN A CA 1
ATOM 807 C C . ASN A 1 111 ? -14.656 -4.891 17.469 1 87.06 111 ASN A C 1
ATOM 809 O O . ASN A 1 111 ? -15.391 -5.355 18.344 1 87.06 111 ASN A O 1
ATOM 813 N N . LYS A 1 112 ? -14.219 -5.621 16.484 1 89.75 112 LYS A N 1
ATOM 814 C CA . LYS A 1 112 ? -14.641 -7.008 16.312 1 89.75 112 LYS A CA 1
ATOM 815 C C . LYS A 1 112 ? -13.484 -7.969 16.547 1 89.75 112 LYS A C 1
ATOM 817 O O . LYS A 1 112 ? -13.695 -9.133 16.875 1 89.75 112 LYS A O 1
ATOM 822 N N . LEU A 1 113 ? -12.258 -7.543 16.266 1 89.81 113 LEU A N 1
ATOM 823 C CA . LEU A 1 113 ? -11.07 -8.367 16.438 1 89.81 113 LEU A CA 1
ATOM 824 C C . LEU A 1 113 ? -10.234 -7.863 17.609 1 89.81 113 LEU A C 1
ATOM 826 O O . LEU A 1 113 ? -9.898 -6.68 17.672 1 89.81 113 LEU A O 1
ATOM 830 N N . ASP A 1 114 ? -9.859 -8.766 18.453 1 88.56 114 ASP A N 1
ATOM 831 C CA . ASP A 1 114 ? -9.047 -8.359 19.594 1 88.56 114 ASP A CA 1
ATOM 832 C C . ASP A 1 114 ? -7.609 -8.07 19.188 1 88.56 114 ASP A C 1
ATOM 834 O O . ASP A 1 114 ? -7.156 -8.539 18.141 1 88.56 114 ASP A O 1
ATOM 838 N N . SER A 1 115 ? -6.891 -7.367 20.016 1 88.38 115 SER A N 1
ATOM 839 C CA . SER A 1 115 ? -5.535 -6.902 19.734 1 88.38 115 SER A CA 1
ATOM 840 C C . SER A 1 115 ? -4.578 -8.078 19.562 1 88.38 115 SER A C 1
ATOM 842 O O . SER A 1 115 ? -3.639 -8.008 18.766 1 88.38 115 SER A O 1
ATOM 844 N N . THR A 1 116 ? -4.809 -9.148 20.266 1 89.88 116 THR A N 1
ATOM 845 C CA . THR A 1 116 ? -3.936 -10.32 20.188 1 89.88 116 THR A CA 1
ATOM 846 C C . THR A 1 116 ? -4.027 -10.961 18.797 1 89.88 116 THR A C 1
ATOM 848 O O . THR A 1 116 ? -3.01 -11.359 18.234 1 89.88 116 THR A O 1
ATOM 851 N N . THR A 1 117 ? -5.281 -11.094 18.312 1 92.69 117 THR A N 1
ATOM 852 C CA . THR A 1 117 ? -5.492 -11.656 16.984 1 92.69 117 THR A CA 1
ATOM 853 C C . THR A 1 117 ? -4.816 -10.797 15.922 1 92.69 117 THR A C 1
ATOM 855 O O . THR A 1 117 ? -4.141 -11.32 15.031 1 92.69 117 THR A O 1
ATOM 858 N N . ILE A 1 118 ? -4.977 -9.555 16.031 1 92.5 118 ILE A N 1
ATOM 859 C CA . ILE A 1 118 ? -4.371 -8.625 15.07 1 92.5 118 ILE A CA 1
ATOM 860 C C . ILE A 1 118 ? -2.852 -8.727 15.148 1 92.5 118 ILE A C 1
ATOM 862 O O . ILE A 1 118 ? -2.172 -8.781 14.125 1 92.5 118 ILE A O 1
ATOM 866 N N . ALA A 1 119 ? -2.318 -8.773 16.328 1 92 119 ALA A N 1
ATOM 867 C CA . ALA A 1 119 ? -0.877 -8.898 16.531 1 92 119 ALA A CA 1
ATOM 868 C C . ALA A 1 119 ? -0.334 -10.156 15.859 1 92 119 ALA A C 1
ATOM 870 O O . ALA A 1 119 ? 0.762 -10.148 15.297 1 92 119 ALA A O 1
ATOM 871 N N . LYS A 1 120 ? -1.064 -11.219 15.938 1 94.31 120 LYS A N 1
ATOM 872 C CA . LYS A 1 120 ? -0.647 -12.477 15.328 1 94.31 120 LYS A CA 1
ATOM 873 C C . LYS A 1 120 ? -0.59 -12.352 13.805 1 94.31 120 LYS A C 1
ATOM 875 O O . LYS A 1 120 ? 0.274 -12.953 13.164 1 94.31 120 LYS A O 1
ATOM 880 N N . ILE A 1 121 ? -1.558 -11.648 13.195 1 95.5 121 ILE A N 1
ATOM 881 C CA . ILE A 1 121 ? -1.54 -11.406 11.758 1 95.5 121 ILE A CA 1
ATOM 882 C C . ILE A 1 121 ? -0.258 -10.672 11.375 1 95.5 121 ILE A C 1
ATOM 884 O O . ILE A 1 121 ? 0.457 -11.094 10.461 1 95.5 121 ILE A O 1
ATOM 888 N N . LEU A 1 122 ? 0.014 -9.602 12.102 1 94.44 122 LEU A N 1
ATOM 889 C CA . LEU A 1 122 ? 1.196 -8.789 11.828 1 94.44 122 LEU A CA 1
ATOM 890 C C . LEU A 1 122 ? 2.471 -9.602 12.031 1 94.44 122 LEU A C 1
ATOM 892 O O . LEU A 1 122 ? 3.418 -9.484 11.25 1 94.44 122 LEU A O 1
ATOM 896 N N . GLU A 1 123 ? 2.486 -10.414 13.047 1 95.06 123 GLU A N 1
ATOM 897 C CA . GLU A 1 123 ? 3.627 -11.289 13.312 1 95.06 123 GLU A CA 1
ATOM 898 C C . GLU A 1 123 ? 3.855 -12.266 12.164 1 95.06 123 GLU A C 1
ATOM 900 O O . GLU A 1 123 ? 5 -12.547 11.797 1 95.06 123 GLU A O 1
ATOM 905 N N . GLY A 1 124 ? 2.826 -12.812 11.672 1 97.12 124 GLY A N 1
ATOM 906 C CA . GLY A 1 124 ? 2.93 -13.703 10.531 1 97.12 124 GLY A CA 1
ATOM 907 C C . GLY A 1 124 ? 3.582 -13.047 9.328 1 97.12 124 GLY A C 1
ATOM 908 O O . GLY A 1 124 ? 4.516 -13.609 8.742 1 97.12 124 GLY A O 1
ATOM 909 N N . GLY A 1 125 ? 3.047 -11.867 8.977 1 97 125 GLY A N 1
ATOM 910 C CA . GLY A 1 125 ? 3.652 -11.133 7.875 1 97 125 GLY A CA 1
ATOM 911 C C . GLY A 1 125 ? 5.121 -10.82 8.102 1 97 125 GLY A C 1
ATOM 912 O O . GLY A 1 125 ? 5.945 -11 7.203 1 97 125 GLY A O 1
ATOM 913 N N . ALA A 1 126 ? 5.445 -10.406 9.266 1 94.81 126 ALA A N 1
ATOM 914 C CA . ALA A 1 126 ? 6.82 -10.07 9.625 1 94.81 126 ALA A CA 1
ATOM 915 C C . ALA A 1 126 ? 7.723 -11.297 9.539 1 94.81 126 ALA A C 1
ATOM 917 O O . ALA A 1 126 ? 8.891 -11.195 9.164 1 94.81 126 ALA A O 1
ATOM 918 N N . SER A 1 127 ? 7.238 -12.422 9.945 1 96.88 127 SER A N 1
ATOM 919 C CA . SER A 1 127 ? 8.031 -13.648 9.914 1 96.88 127 SER A CA 1
ATOM 920 C C . SER A 1 127 ? 8.445 -14 8.484 1 96.88 127 SER A C 1
ATOM 922 O O . SER A 1 127 ? 9.57 -14.445 8.25 1 96.88 127 SER A O 1
ATOM 924 N N . ILE A 1 128 ? 7.531 -13.867 7.516 1 98.12 128 ILE A N 1
ATOM 925 C CA . ILE A 1 128 ? 7.836 -14.148 6.113 1 98.12 128 ILE A CA 1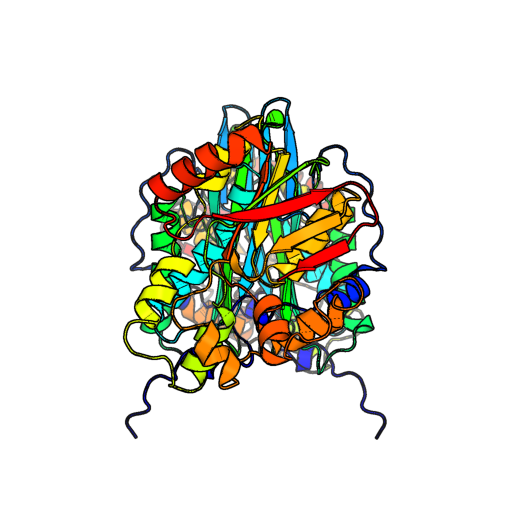
ATOM 926 C C . ILE A 1 128 ? 8.836 -13.117 5.59 1 98.12 128 ILE A C 1
ATOM 928 O O . ILE A 1 128 ? 9.742 -13.453 4.828 1 98.12 128 ILE A O 1
ATOM 932 N N . CYS A 1 129 ? 8.617 -11.844 5.945 1 96.56 129 CYS A N 1
ATOM 933 C CA . CYS A 1 129 ? 9.594 -10.828 5.566 1 96.56 129 CYS A CA 1
ATOM 934 C C . CYS A 1 129 ? 10.977 -11.164 6.109 1 96.56 129 CYS A C 1
ATOM 936 O O . CYS A 1 129 ? 11.977 -11.047 5.395 1 96.56 129 CYS A O 1
ATOM 938 N N . ALA A 1 130 ? 11.031 -11.602 7.332 1 95.12 130 ALA A N 1
ATOM 939 C CA . ALA A 1 130 ? 12.297 -12.023 7.926 1 95.12 130 ALA A CA 1
ATOM 940 C C . ALA A 1 130 ? 12.914 -13.172 7.141 1 95.12 130 ALA A C 1
ATOM 942 O O . ALA A 1 130 ? 14.125 -13.195 6.898 1 95.12 130 ALA A O 1
ATOM 943 N N . GLU A 1 131 ? 12.094 -14.117 6.816 1 96.88 131 GLU A N 1
ATOM 944 C CA . GLU A 1 131 ? 12.555 -15.242 6.004 1 96.88 131 GLU A CA 1
ATOM 945 C C . GLU A 1 131 ? 13.125 -14.766 4.668 1 96.88 131 GLU A C 1
ATOM 947 O O . GLU A 1 131 ? 14.094 -15.328 4.164 1 96.88 131 GLU A O 1
ATOM 952 N N . ALA A 1 132 ? 12.5 -13.758 4.109 1 97 132 ALA A N 1
ATOM 953 C CA . ALA A 1 132 ? 12.961 -13.18 2.852 1 97 132 ALA A CA 1
ATOM 954 C C . ALA A 1 132 ? 14.188 -12.297 3.07 1 97 132 ALA A C 1
ATOM 956 O O . ALA A 1 132 ? 14.781 -11.797 2.113 1 97 132 ALA A O 1
ATOM 957 N N . GLY A 1 133 ? 14.57 -12.023 4.348 1 95.12 133 GLY A N 1
ATOM 958 C CA . GLY A 1 133 ? 15.734 -11.219 4.684 1 95.12 133 GLY A CA 1
ATOM 959 C C . GLY A 1 133 ? 15.469 -9.727 4.621 1 95.12 133 GLY A C 1
ATOM 960 O O . GLY A 1 133 ? 16.375 -8.938 4.355 1 95.12 133 GLY A O 1
ATOM 961 N N . ILE A 1 134 ? 14.258 -9.312 4.754 1 94.88 134 ILE A N 1
ATOM 962 C CA . ILE A 1 134 ? 13.938 -7.895 4.641 1 94.88 134 ILE A CA 1
ATOM 963 C C . ILE A 1 134 ? 13.125 -7.449 5.855 1 94.88 134 ILE A C 1
ATOM 965 O O . ILE A 1 134 ? 12.453 -8.266 6.492 1 94.88 134 ILE A O 1
ATOM 969 N N . PRO A 1 135 ? 13.125 -6.188 6.223 1 93.25 135 PRO A N 1
ATOM 970 C CA . PRO A 1 135 ? 12.305 -5.656 7.316 1 93.25 135 PRO A CA 1
ATOM 971 C C . PRO A 1 135 ? 10.914 -5.223 6.852 1 93.25 135 PRO A C 1
ATOM 973 O O . PRO A 1 135 ? 10.734 -4.852 5.691 1 93.25 135 PRO A O 1
ATOM 976 N N . VAL A 1 136 ? 9.969 -5.395 7.723 1 93.69 136 VAL A N 1
ATOM 977 C CA . VAL A 1 136 ? 8.805 -4.516 7.629 1 93.69 136 VAL A CA 1
ATOM 978 C C . VAL A 1 136 ? 9.156 -3.139 8.188 1 93.69 136 VAL A C 1
ATOM 980 O O . VAL A 1 136 ? 9.18 -2.943 9.406 1 93.69 136 VAL A O 1
ATOM 983 N N . ALA A 1 137 ? 9.391 -2.193 7.363 1 92 137 ALA A N 1
ATOM 984 C CA . ALA A 1 137 ? 10.07 -0.955 7.734 1 92 137 ALA A CA 1
ATOM 985 C C . ALA A 1 137 ? 9.07 0.122 8.141 1 92 137 ALA A C 1
ATOM 987 O O . ALA A 1 137 ? 9.453 1.186 8.625 1 92 137 ALA A O 1
ATOM 988 N N . GLY A 1 138 ? 7.816 -0.084 7.953 1 89.81 138 GLY A N 1
ATOM 989 C CA . GLY A 1 138 ? 6.73 0.834 8.25 1 89.81 138 GLY A CA 1
ATOM 990 C C . GLY A 1 138 ? 5.387 0.363 7.727 1 89.81 138 GLY A C 1
ATOM 991 O O . GLY A 1 138 ? 5.164 -0.839 7.562 1 89.81 138 GLY A O 1
ATOM 992 N N . GLY A 1 139 ? 4.543 1.327 7.582 1 91.88 139 GLY A N 1
ATOM 993 C CA . GLY A 1 139 ? 3.221 1.013 7.07 1 91.88 139 GLY A CA 1
ATOM 994 C C . GLY A 1 139 ? 2.156 1.991 7.523 1 91.88 139 GLY A C 1
ATOM 995 O O . GLY A 1 139 ? 2.471 3.094 7.98 1 91.88 139 GLY A O 1
ATOM 996 N N . HIS A 1 140 ? 0.99 1.654 7.195 1 92.25 140 HIS A N 1
ATOM 997 C CA . HIS A 1 140 ? -0.193 2.414 7.582 1 92.25 140 HIS A CA 1
ATOM 998 C C . HIS A 1 140 ? -1.335 1.486 7.984 1 92.25 140 HIS A C 1
ATOM 1000 O O . HIS A 1 140 ? -1.526 0.431 7.379 1 92.25 140 HIS A O 1
ATOM 1006 N N . SER A 1 141 ? -2.012 1.869 9.031 1 91.88 141 SER A N 1
ATOM 1007 C CA . SER A 1 141 ? -3.115 1.068 9.555 1 91.88 141 SER A CA 1
ATOM 1008 C C . SER A 1 141 ? -4.375 1.91 9.727 1 91.88 141 SER A C 1
ATOM 1010 O O . SER A 1 141 ? -4.301 3.072 10.133 1 91.88 141 SER A O 1
ATOM 1012 N N . ILE A 1 142 ? -5.516 1.362 9.398 1 91.19 142 ILE A N 1
ATOM 1013 C CA . ILE A 1 142 ? -6.797 2.039 9.555 1 91.19 142 ILE A CA 1
ATOM 1014 C C . ILE A 1 142 ? -7.785 1.11 10.258 1 91.19 142 ILE A C 1
ATOM 1016 O O . ILE A 1 142 ? -7.613 -0.111 10.25 1 91.19 142 ILE A O 1
ATOM 1020 N N . ASP A 1 143 ? -8.773 1.713 10.93 1 89.69 143 ASP A N 1
ATOM 1021 C CA . ASP A 1 143 ? -9.961 0.98 11.359 1 89.69 143 ASP A CA 1
ATOM 1022 C C . ASP A 1 143 ? -10.875 0.672 10.18 1 89.69 143 ASP A C 1
ATOM 1024 O O . ASP A 1 143 ? -11.477 1.577 9.602 1 89.69 143 ASP A O 1
ATOM 1028 N N . SER A 1 144 ? -10.984 -0.584 9.758 1 91.31 144 SER A N 1
ATOM 1029 C CA . SER A 1 144 ? -11.789 -1.015 8.617 1 91.31 144 SER A CA 1
ATOM 1030 C C . SER A 1 144 ? -12.852 -2.018 9.047 1 91.31 144 SER A C 1
ATOM 1032 O O . SER A 1 144 ? -12.711 -2.693 10.07 1 91.31 144 SER A O 1
ATOM 1034 N N . VAL A 1 145 ? -13.969 -2.135 8.266 1 91.44 145 VAL A N 1
ATOM 1035 C CA . VAL A 1 145 ? -15.094 -3.01 8.578 1 91.44 145 VAL A CA 1
ATOM 1036 C C . VAL A 1 145 ? -14.672 -4.469 8.422 1 91.44 145 VAL A C 1
ATOM 1038 O O . VAL A 1 145 ? -15.133 -5.34 9.164 1 91.44 145 VAL A O 1
ATOM 1041 N N . GLU A 1 146 ? -13.836 -4.758 7.457 1 92.94 146 GLU A N 1
ATOM 1042 C CA . GLU A 1 146 ? -13.281 -6.086 7.227 1 92.94 146 GLU A CA 1
ATOM 1043 C C . GLU A 1 146 ? -11.766 -6.09 7.402 1 92.94 146 GLU A C 1
ATOM 1045 O O . GLU A 1 146 ? -11.109 -5.07 7.188 1 92.94 146 GLU A O 1
ATOM 1050 N N . PRO A 1 147 ? -11.211 -7.254 7.828 1 94.25 147 PRO A N 1
ATOM 1051 C CA . PRO A 1 147 ? -9.75 -7.324 7.957 1 94.25 147 PRO A CA 1
ATOM 1052 C C . PRO A 1 147 ? -9.039 -7.332 6.605 1 94.25 147 PRO A C 1
ATOM 1054 O O . PRO A 1 147 ? -9.383 -8.125 5.723 1 94.25 147 PRO A O 1
ATOM 1057 N N . ILE A 1 148 ? -8.156 -6.477 6.387 1 95.56 148 ILE A N 1
ATOM 1058 C CA . ILE A 1 148 ? -7.324 -6.363 5.195 1 95.56 148 ILE A CA 1
ATOM 1059 C C . ILE A 1 148 ? -5.852 -6.344 5.598 1 95.56 148 ILE A C 1
ATOM 1061 O O . ILE A 1 148 ? -5.461 -5.617 6.516 1 95.56 148 ILE A O 1
ATOM 1065 N N . TYR A 1 149 ? -5.086 -7.164 5.031 1 96.5 149 TYR A N 1
ATOM 1066 C CA . TYR A 1 149 ? -3.65 -7.145 5.277 1 96.5 149 TYR A CA 1
ATOM 1067 C C . TYR A 1 149 ? -2.871 -7.402 3.994 1 96.5 149 TYR A C 1
ATOM 1069 O O . TYR A 1 149 ? -3.301 -8.188 3.148 1 96.5 149 TYR A O 1
ATOM 1077 N N . GLY A 1 150 ? -1.826 -6.801 3.828 1 97.44 150 GLY A N 1
ATOM 1078 C CA . GLY A 1 150 ? -0.867 -6.965 2.748 1 97.44 150 GLY A CA 1
ATOM 1079 C C . GLY A 1 150 ? 0.353 -6.074 2.893 1 97.44 150 GLY A C 1
ATOM 1080 O O . GLY A 1 150 ? 0.646 -5.59 3.986 1 97.44 150 GLY A O 1
ATOM 1081 N N . LEU A 1 151 ? 1.073 -6.023 1.854 1 98.06 151 LEU A N 1
ATOM 1082 C CA . LEU A 1 151 ? 2.322 -5.27 1.895 1 98.06 151 LEU A CA 1
ATOM 1083 C C . LEU A 1 151 ? 2.514 -4.465 0.613 1 98.06 151 LEU A C 1
ATOM 1085 O O . LEU A 1 151 ? 2.016 -4.848 -0.447 1 98.06 151 LEU A O 1
ATOM 1089 N N . ALA A 1 152 ? 3.105 -3.352 0.694 1 97.62 152 ALA A N 1
ATOM 1090 C CA . ALA A 1 152 ? 3.9 -2.795 -0.397 1 97.62 152 ALA A CA 1
ATOM 1091 C C . ALA A 1 152 ? 5.359 -3.221 -0.285 1 97.62 152 ALA A C 1
ATOM 1093 O O . ALA A 1 152 ? 5.977 -3.078 0.774 1 97.62 152 ALA A O 1
ATOM 1094 N N . VAL A 1 153 ? 5.879 -3.764 -1.3 1 98.25 153 VAL A N 1
ATOM 1095 C CA . VAL A 1 153 ? 7.227 -4.316 -1.251 1 98.25 153 VAL A CA 1
ATOM 1096 C C . VAL A 1 153 ? 8.117 -3.602 -2.264 1 98.25 153 VAL A C 1
ATOM 1098 O O . VAL A 1 153 ? 7.703 -3.355 -3.4 1 98.25 153 VAL A O 1
ATOM 1101 N N . ILE A 1 154 ? 9.266 -3.229 -1.839 1 97.75 154 ILE A N 1
ATOM 1102 C CA . ILE A 1 154 ? 10.281 -2.602 -2.68 1 97.75 154 ILE A CA 1
ATOM 1103 C C . ILE A 1 154 ? 11.453 -3.557 -2.875 1 97.75 154 ILE A C 1
ATOM 1105 O O . ILE A 1 154 ? 11.898 -4.203 -1.924 1 97.75 154 ILE A O 1
ATOM 1109 N N . GLY A 1 155 ? 11.867 -3.695 -4.055 1 97.5 155 GLY A N 1
ATOM 1110 C CA . GLY A 1 155 ? 13.031 -4.5 -4.395 1 97.5 155 GLY A CA 1
ATOM 1111 C C . GLY A 1 155 ? 14 -3.783 -5.316 1 97.5 155 GLY A C 1
ATOM 1112 O O . GLY A 1 155 ? 13.734 -2.662 -5.754 1 97.5 155 GLY A O 1
ATOM 1113 N N . LEU A 1 156 ? 15.141 -4.352 -5.531 1 96.44 156 LEU A N 1
ATOM 1114 C CA . LEU A 1 156 ? 16.172 -3.85 -6.434 1 96.44 156 LEU A CA 1
ATOM 1115 C C . LEU A 1 156 ? 16.609 -4.93 -7.422 1 96.44 156 LEU A C 1
ATOM 1117 O O . LEU A 1 156 ? 16.5 -6.121 -7.125 1 96.44 156 LEU A O 1
ATOM 1121 N N . CYS A 1 157 ? 17 -4.523 -8.516 1 94.06 157 CYS A N 1
ATOM 1122 C CA . CYS A 1 157 ? 17.656 -5.402 -9.477 1 94.06 157 CYS A CA 1
ATOM 1123 C C . CYS A 1 157 ? 18.531 -4.605 -10.438 1 94.06 157 CYS A C 1
ATOM 1125 O O . CYS A 1 157 ? 18.484 -3.375 -10.461 1 94.06 157 CYS A O 1
ATOM 1127 N N . HIS A 1 158 ? 19.453 -5.273 -11.047 1 93.31 158 HIS A N 1
ATOM 1128 C CA . HIS A 1 158 ? 20.172 -4.676 -12.18 1 93.31 158 HIS A CA 1
ATOM 1129 C C . HIS A 1 158 ? 19.266 -4.586 -13.406 1 93.31 158 HIS A C 1
ATOM 1131 O O . HIS A 1 158 ? 18.438 -5.473 -13.641 1 93.31 158 HIS A O 1
ATOM 1137 N N . PRO A 1 159 ? 19.422 -3.506 -14.18 1 92.19 159 PRO A N 1
ATOM 1138 C CA . PRO A 1 159 ? 18.562 -3.367 -15.367 1 92.19 159 PRO A CA 1
ATOM 1139 C C . PRO A 1 159 ? 18.594 -4.602 -16.266 1 92.19 159 PRO A C 1
ATOM 1141 O O . PRO A 1 159 ? 17.578 -4.961 -16.859 1 92.19 159 PRO A O 1
ATOM 1144 N N . SER A 1 160 ? 19.688 -5.297 -16.344 1 88.62 160 SER A N 1
ATOM 1145 C CA . SER A 1 160 ? 19.828 -6.465 -17.203 1 88.62 160 SER A CA 1
ATOM 1146 C C . SER A 1 160 ? 19.078 -7.66 -16.656 1 88.62 160 SER A C 1
ATOM 1148 O O . SER A 1 160 ? 18.859 -8.648 -17.359 1 88.62 160 SER A O 1
ATOM 1150 N N . GLU A 1 161 ? 18.641 -7.562 -15.414 1 87.25 161 GLU A N 1
ATOM 1151 C CA . GLU A 1 161 ? 18 -8.688 -14.75 1 87.25 161 GLU A CA 1
ATOM 1152 C C . GLU A 1 161 ? 16.484 -8.547 -14.758 1 87.25 161 GLU A C 1
ATOM 1154 O O . GLU A 1 161 ? 15.766 -9.461 -14.352 1 87.25 161 GLU A O 1
ATOM 1159 N N . VAL A 1 162 ? 16.031 -7.398 -15.195 1 88.62 162 VAL A N 1
ATOM 1160 C CA . VAL A 1 162 ? 14.594 -7.16 -15.203 1 88.62 162 VAL A CA 1
ATOM 1161 C C . VAL A 1 162 ? 13.906 -8.18 -16.125 1 88.62 162 VAL A C 1
ATOM 1163 O O . VAL A 1 162 ? 14.297 -8.344 -17.281 1 88.62 162 VAL A O 1
ATOM 1166 N N . ARG A 1 163 ? 12.961 -8.82 -15.539 1 87.81 163 ARG A N 1
ATOM 1167 C CA . ARG A 1 163 ? 12.164 -9.758 -16.328 1 87.81 163 ARG A CA 1
ATOM 1168 C C . ARG A 1 163 ? 10.734 -9.25 -16.5 1 87.81 163 ARG A C 1
ATOM 1170 O O . ARG A 1 163 ? 10.172 -8.648 -15.578 1 87.81 163 ARG A O 1
ATOM 1177 N N . ARG A 1 164 ? 10.227 -9.531 -17.609 1 86.94 164 ARG A N 1
ATOM 1178 C CA . ARG A 1 164 ? 8.852 -9.18 -17.953 1 86.94 164 ARG A CA 1
ATOM 1179 C C . ARG A 1 164 ? 8.031 -10.43 -18.266 1 86.94 164 ARG A C 1
ATOM 1181 O O . ARG A 1 164 ? 8.586 -11.508 -18.484 1 86.94 164 ARG A O 1
ATOM 1188 N N . ASN A 1 165 ? 6.723 -10.25 -18.141 1 89.12 165 ASN A N 1
ATOM 1189 C CA . ASN A 1 165 ? 5.875 -11.383 -18.5 1 89.12 165 ASN A CA 1
ATOM 1190 C C . ASN A 1 165 ? 5.867 -11.625 -20 1 89.12 165 ASN A C 1
ATOM 1192 O O . ASN A 1 165 ? 5.535 -12.719 -20.453 1 89.12 165 ASN A O 1
ATOM 1196 N N . GLY A 1 166 ? 6.27 -10.688 -20.719 1 89.75 166 GLY A N 1
ATOM 1197 C CA . GLY A 1 166 ? 6.484 -10.859 -22.156 1 89.75 166 GLY A CA 1
ATOM 1198 C C . GLY A 1 166 ? 7.879 -11.336 -22.484 1 89.75 166 GLY A C 1
ATOM 1199 O O . GLY A 1 166 ? 8.75 -11.398 -21.625 1 89.75 166 GLY A O 1
ATOM 1200 N N . GLY A 1 167 ? 8.078 -11.805 -23.719 1 91.56 167 GLY A N 1
ATOM 1201 C CA . GLY A 1 167 ? 9.383 -12.25 -24.172 1 91.56 167 GLY A CA 1
ATOM 1202 C C . GLY A 1 167 ? 9.438 -13.727 -24.484 1 91.56 167 GLY A C 1
ATOM 1203 O O . GLY A 1 167 ? 10.5 -14.266 -24.812 1 91.56 167 GLY A O 1
ATOM 1204 N N . VAL A 1 168 ? 8.258 -14.32 -24.266 1 96.38 168 VAL A N 1
ATOM 1205 C CA . VAL A 1 168 ? 8.156 -15.734 -24.625 1 96.38 168 VAL A CA 1
ATOM 1206 C C . VAL A 1 168 ? 8.586 -15.922 -26.078 1 96.38 168 VAL A C 1
ATOM 1208 O O . VAL A 1 168 ? 8.281 -15.086 -26.938 1 96.38 168 VAL A O 1
ATOM 1211 N N . LYS A 1 169 ? 9.344 -16.906 -26.344 1 97.69 169 LYS A N 1
ATOM 1212 C CA . LYS A 1 169 ? 9.766 -17.234 -27.703 1 97.69 169 LYS A CA 1
ATOM 1213 C C . LYS A 1 169 ? 9.031 -18.469 -28.219 1 97.69 169 LYS A C 1
ATOM 1215 O O . LYS A 1 169 ? 8.703 -19.375 -27.453 1 97.69 169 LYS A O 1
ATOM 1220 N N . ALA A 1 170 ? 8.82 -18.438 -29.547 1 98.25 170 ALA A N 1
ATOM 1221 C CA . ALA A 1 170 ? 8.25 -19.641 -30.156 1 98.25 170 ALA A CA 1
ATOM 1222 C C . ALA A 1 170 ? 9.117 -20.859 -29.891 1 98.25 170 ALA A C 1
ATOM 1224 O O . ALA A 1 170 ? 10.328 -20.828 -30.078 1 98.25 170 ALA A O 1
ATOM 1225 N N . GLY A 1 171 ? 8.477 -21.938 -29.391 1 98.44 171 GLY A N 1
ATOM 1226 C CA . GLY A 1 171 ? 9.203 -23.156 -29.078 1 98.44 171 GLY A CA 1
ATOM 1227 C C . GLY A 1 171 ? 9.484 -23.312 -27.594 1 98.44 171 GLY A C 1
ATOM 1228 O O . GLY A 1 171 ? 9.82 -24.391 -27.125 1 98.44 171 GLY A O 1
ATOM 1229 N N . ASP A 1 172 ? 9.266 -22.281 -26.828 1 98.75 172 ASP A N 1
ATOM 1230 C CA . ASP A 1 172 ? 9.547 -22.312 -25.406 1 98.75 172 ASP A CA 1
ATOM 1231 C C . ASP A 1 172 ? 8.703 -23.391 -24.703 1 98.75 172 ASP A C 1
ATOM 1233 O O . ASP A 1 172 ? 7.551 -23.625 -25.078 1 98.75 172 ASP A O 1
ATOM 1237 N N . ALA A 1 173 ? 9.352 -24.047 -23.781 1 98.81 173 ALA A N 1
ATOM 1238 C CA . ALA A 1 173 ? 8.602 -24.844 -22.797 1 98.81 173 ALA A CA 1
ATOM 1239 C C . ALA A 1 173 ? 8.039 -23.953 -21.688 1 98.81 173 ALA A C 1
ATOM 1241 O O . ALA A 1 173 ? 8.609 -22.906 -21.375 1 98.81 173 ALA A O 1
ATOM 1242 N N . LEU A 1 174 ? 6.906 -24.344 -21.156 1 98.81 174 LEU A N 1
ATOM 1243 C CA . LEU A 1 174 ? 6.293 -23.641 -20.031 1 98.81 174 LEU A CA 1
ATOM 1244 C C . LEU A 1 174 ? 6.391 -24.484 -18.766 1 98.81 174 LEU A C 1
ATOM 1246 O O . LEU A 1 174 ? 6.016 -25.672 -18.766 1 98.81 174 LEU A O 1
ATOM 1250 N N . ILE A 1 175 ? 6.922 -23.922 -17.688 1 98.81 175 ILE A N 1
ATOM 1251 C CA . ILE A 1 175 ? 7.082 -24.594 -16.406 1 98.81 175 ILE A CA 1
ATOM 1252 C C . ILE A 1 175 ? 6.203 -23.922 -15.352 1 98.81 175 ILE A C 1
ATOM 1254 O O . ILE A 1 175 ? 6.152 -22.688 -15.281 1 98.81 175 ILE A O 1
ATOM 1258 N N . LEU A 1 176 ? 5.465 -24.625 -14.641 1 98.81 176 LEU A N 1
ATOM 1259 C CA . LEU A 1 176 ? 4.758 -24.156 -13.453 1 98.81 176 LEU A CA 1
ATOM 1260 C C . LEU A 1 176 ? 5.426 -24.672 -12.18 1 98.81 176 LEU A C 1
ATOM 1262 O O . LEU A 1 176 ? 5.766 -25.844 -12.086 1 98.81 176 LEU A O 1
ATOM 1266 N N . THR A 1 177 ? 5.59 -23.797 -11.156 1 98.69 177 THR A N 1
ATOM 1267 C CA . THR A 1 177 ? 6.461 -24.156 -10.047 1 98.69 177 THR A CA 1
ATOM 1268 C C . THR A 1 177 ? 5.637 -24.641 -8.852 1 98.69 177 THR A C 1
ATOM 1270 O O . THR A 1 177 ? 6.16 -25.328 -7.969 1 98.69 177 THR A O 1
ATOM 1273 N N . LYS A 1 178 ? 4.406 -24.234 -8.711 1 98.5 178 LYS A N 1
ATOM 1274 C CA . LYS A 1 178 ? 3.518 -24.672 -7.637 1 98.5 178 LYS A CA 1
ATOM 1275 C C . LYS A 1 178 ? 2.217 -25.234 -8.195 1 98.5 178 LYS A C 1
ATOM 1277 O O . LYS A 1 178 ? 1.9 -25.047 -9.367 1 98.5 178 LYS A O 1
ATOM 1282 N N . GLY A 1 179 ? 1.491 -25.953 -7.355 1 98.06 179 GLY A N 1
ATOM 1283 C CA . GLY A 1 179 ? 0.232 -26.562 -7.75 1 98.06 179 GLY A CA 1
ATOM 1284 C C . GLY A 1 179 ? -0.924 -25.578 -7.773 1 98.06 179 GLY A C 1
ATOM 1285 O O . GLY A 1 179 ? -0.908 -24.578 -7.055 1 98.06 179 GLY A O 1
ATOM 1286 N N . ILE A 1 180 ? -1.906 -25.906 -8.578 1 98.12 180 ILE A N 1
ATOM 1287 C CA . ILE A 1 180 ? -3.125 -25.125 -8.727 1 98.12 180 ILE A CA 1
ATOM 1288 C C . ILE A 1 180 ? -4.203 -25.656 -7.789 1 98.12 180 ILE A C 1
ATOM 1290 O O . ILE A 1 180 ? -4.316 -26.875 -7.594 1 98.12 180 ILE A O 1
ATOM 1294 N N . GLY A 1 181 ? -4.973 -24.766 -7.184 1 98.31 181 GLY A N 1
ATOM 1295 C CA . GLY A 1 181 ? -6.109 -25.234 -6.402 1 98.31 181 GLY A CA 1
ATOM 1296 C C . GLY A 1 181 ? -6.297 -24.469 -5.105 1 98.31 181 GLY A C 1
ATOM 1297 O O . GLY A 1 181 ? -7.113 -24.844 -4.266 1 98.31 181 GLY A O 1
ATOM 1298 N N . VAL A 1 182 ? -5.59 -23.375 -4.926 1 97.69 182 VAL A N 1
ATOM 1299 C CA . VAL A 1 182 ? -5.633 -22.641 -3.668 1 97.69 182 VAL A CA 1
ATOM 1300 C C . VAL A 1 182 ? -7.035 -22.078 -3.449 1 97.69 182 VAL A C 1
ATOM 1302 O O . VAL A 1 182 ? -7.562 -22.109 -2.336 1 97.69 182 VAL A O 1
ATOM 1305 N N . GLY A 1 183 ? -7.598 -21.484 -4.512 1 96.81 183 GLY A N 1
ATOM 1306 C CA . GLY A 1 183 ? -8.961 -21 -4.402 1 96.81 183 GLY A CA 1
ATOM 1307 C C . GLY A 1 183 ? -9.961 -22.078 -4.07 1 96.81 183 GLY A C 1
ATOM 1308 O O . GLY A 1 183 ? -10.922 -21.844 -3.332 1 96.81 183 GLY A O 1
ATOM 1309 N N . ILE A 1 184 ? -9.797 -23.297 -4.605 1 97.5 184 ILE A N 1
ATOM 1310 C CA . ILE A 1 184 ? -10.648 -24.438 -4.316 1 97.5 184 ILE A CA 1
ATOM 1311 C C . ILE A 1 184 ? -10.555 -24.781 -2.828 1 97.5 184 ILE A C 1
ATOM 1313 O O . ILE A 1 184 ? -11.578 -24.984 -2.17 1 97.5 184 ILE A O 1
ATOM 1317 N N . TYR A 1 185 ? -9.305 -24.875 -2.301 1 97.69 185 TYR A N 1
ATOM 1318 C CA . TYR A 1 185 ? -9.117 -25.141 -0.879 1 97.69 185 TYR A CA 1
ATOM 1319 C C . TYR A 1 185 ? -9.742 -24.047 -0.027 1 97.69 185 TYR A C 1
ATOM 1321 O O . TYR A 1 185 ? -10.359 -24.328 1.002 1 97.69 185 TYR A O 1
ATOM 1329 N N . SER A 1 186 ? -9.578 -22.781 -0.427 1 95.19 186 SER A N 1
ATOM 1330 C CA . SER A 1 186 ? -10.172 -21.672 0.301 1 95.19 186 SER A CA 1
ATOM 1331 C C . SER A 1 186 ? -11.688 -21.797 0.37 1 95.19 186 SER A C 1
ATOM 1333 O O . SER A 1 186 ? -12.297 -21.547 1.413 1 95.19 186 SER A O 1
ATOM 1335 N N . ALA A 1 187 ? -12.344 -22.156 -0.727 1 94.19 187 ALA A N 1
ATOM 1336 C CA . ALA A 1 187 ? -13.789 -22.375 -0.759 1 94.19 187 ALA A CA 1
ATOM 1337 C C . ALA A 1 187 ? -14.195 -23.484 0.208 1 94.19 187 ALA A C 1
ATOM 1339 O O . ALA A 1 187 ? -15.219 -23.375 0.89 1 94.19 187 ALA A O 1
ATOM 1340 N N . ALA A 1 188 ? -13.406 -24.531 0.216 1 96.31 188 ALA A N 1
ATOM 1341 C CA . ALA A 1 188 ? -13.695 -25.641 1.113 1 96.31 188 ALA A CA 1
ATOM 1342 C C . ALA A 1 188 ? -13.547 -25.219 2.572 1 96.31 188 ALA A C 1
ATOM 1344 O O . ALA A 1 188 ? -14.32 -25.656 3.43 1 96.31 188 ALA A O 1
ATOM 1345 N N . ILE A 1 189 ? -12.531 -24.422 2.914 1 94.19 189 ILE A N 1
ATOM 1346 C CA . ILE A 1 189 ? -12.32 -23.922 4.27 1 94.19 189 ILE A CA 1
ATOM 1347 C C . ILE A 1 189 ? -13.539 -23.125 4.727 1 94.19 189 ILE A C 1
ATOM 1349 O O . ILE A 1 189 ? -14.039 -23.312 5.84 1 94.19 189 ILE A O 1
ATOM 1353 N N . LYS A 1 190 ? -14 -22.266 3.871 1 90.38 190 LYS A N 1
ATOM 1354 C CA . LYS A 1 190 ? -15.148 -21.422 4.203 1 90.38 190 LYS A CA 1
ATOM 1355 C C . LYS A 1 190 ? -16.359 -22.281 4.566 1 90.38 190 LYS A C 1
ATOM 1357 O O . LYS A 1 190 ? -17.188 -21.875 5.383 1 90.38 190 LYS A O 1
ATOM 1362 N N . LYS A 1 191 ? -16.453 -23.469 3.975 1 92.38 191 LYS A N 1
ATOM 1363 C CA . LYS A 1 191 ? -17.594 -24.359 4.207 1 92.38 191 LYS A CA 1
ATOM 1364 C C . LYS A 1 191 ? -17.25 -25.438 5.238 1 92.38 191 LYS A C 1
ATOM 1366 O O . LYS A 1 191 ? -18 -26.406 5.41 1 92.38 191 LYS A O 1
ATOM 1371 N N . ASN A 1 192 ? -16.094 -25.359 5.863 1 93.81 192 ASN A N 1
ATOM 1372 C CA . ASN A 1 192 ? -15.609 -26.312 6.859 1 93.81 192 ASN A CA 1
ATOM 1373 C C . ASN A 1 192 ? -15.562 -27.734 6.301 1 93.81 192 ASN A C 1
ATOM 1375 O O . ASN A 1 192 ? -15.969 -28.672 6.973 1 93.81 192 ASN A O 1
ATOM 1379 N N . ALA A 1 193 ? -15.07 -27.797 5.062 1 95.88 193 ALA A N 1
ATOM 1380 C CA . ALA A 1 193 ? -15.133 -29.094 4.383 1 95.88 193 ALA A CA 1
ATOM 1381 C C . ALA A 1 193 ? -13.758 -29.516 3.871 1 95.88 193 ALA A C 1
ATOM 1383 O O . ALA A 1 193 ? -13.641 -30.453 3.088 1 95.88 193 ALA A O 1
ATOM 1384 N N . LEU A 1 194 ? -12.719 -28.812 4.285 1 96.94 194 LEU A N 1
ATOM 1385 C CA . LEU A 1 194 ? -11.375 -29.156 3.824 1 96.94 194 LEU A CA 1
ATOM 1386 C C . LEU A 1 194 ? -10.906 -30.469 4.461 1 96.94 194 LEU A C 1
ATOM 1388 O O . LEU A 1 194 ? -10.898 -30.594 5.688 1 96.94 194 LEU A O 1
ATOM 1392 N N . PRO A 1 195 ? -10.523 -31.422 3.678 1 97.56 195 PRO A N 1
ATOM 1393 C CA . PRO A 1 195 ? -10.102 -32.719 4.23 1 97.56 195 PRO A CA 1
ATOM 1394 C C . PRO A 1 195 ? -8.844 -32.594 5.082 1 97.56 195 PRO A C 1
ATOM 1396 O O . PRO A 1 195 ? -8.07 -31.656 4.93 1 97.56 195 PRO A O 1
ATOM 1399 N N . PRO A 1 196 ? -8.648 -33.625 5.965 1 96.81 196 PRO A N 1
ATOM 1400 C CA . PRO A 1 196 ? -7.441 -33.656 6.785 1 96.81 196 PRO A CA 1
ATOM 1401 C C . PRO A 1 196 ? -6.16 -33.594 5.953 1 96.81 196 PRO A C 1
ATOM 1403 O O . PRO A 1 196 ? -6.086 -34.25 4.902 1 96.81 196 PRO A O 1
ATOM 1406 N N . GLY A 1 197 ? -5.211 -32.875 6.434 1 97.81 197 GLY A N 1
ATOM 1407 C CA . GLY A 1 197 ? -3.926 -32.781 5.762 1 97.81 197 GLY A CA 1
ATOM 1408 C C . GLY A 1 197 ? -3.877 -31.688 4.711 1 97.81 197 GLY A C 1
ATOM 1409 O O . GLY A 1 197 ? -2.799 -31.203 4.363 1 97.81 197 GLY A O 1
ATOM 1410 N N . CYS A 1 198 ? -5.027 -31.266 4.203 1 97.81 198 CYS A N 1
ATOM 1411 C CA . CYS A 1 198 ? -5.082 -30.297 3.104 1 97.81 198 CYS A CA 1
ATOM 1412 C C . CYS A 1 198 ? -4.762 -28.891 3.594 1 97.81 198 CYS A C 1
ATOM 1414 O O . CYS A 1 198 ? -4.242 -28.078 2.836 1 97.81 198 CYS A O 1
ATOM 1416 N N . TYR A 1 199 ? -5.078 -28.625 4.852 1 97.88 199 TYR A N 1
ATOM 1417 C CA . TYR A 1 199 ? -4.715 -27.328 5.387 1 97.88 199 TYR A CA 1
ATOM 1418 C C . TYR A 1 199 ? -3.203 -27.141 5.41 1 97.88 199 TYR A C 1
ATOM 1420 O O . TYR A 1 199 ? -2.688 -26.109 4.969 1 97.88 199 TYR A O 1
ATOM 1428 N N . GLU A 1 200 ? -2.496 -28.125 5.883 1 98.19 200 GLU A N 1
ATOM 1429 C CA . GLU A 1 200 ? -1.038 -28.094 5.906 1 98.19 200 GLU A CA 1
ATOM 1430 C C . GLU A 1 200 ? -0.468 -27.969 4.496 1 98.19 200 GLU A C 1
ATOM 1432 O O . GLU A 1 200 ? 0.503 -27.234 4.273 1 98.19 200 GLU A O 1
ATOM 1437 N N . GLU A 1 201 ? -1.076 -28.703 3.6 1 98.19 201 GLU A N 1
ATOM 1438 C CA . GLU A 1 201 ? -0.667 -28.625 2.201 1 98.19 201 GLU A CA 1
ATOM 1439 C C . GLU A 1 201 ? -0.823 -27.219 1.659 1 98.19 201 GLU A C 1
ATOM 1441 O O . GLU A 1 201 ? 0.082 -26.688 1.005 1 98.19 201 GLU A O 1
ATOM 1446 N N . MET A 1 202 ? -1.971 -26.609 1.932 1 97.81 202 MET A N 1
ATOM 1447 C CA . MET A 1 202 ? -2.244 -25.25 1.48 1 97.81 202 MET A CA 1
ATOM 1448 C C 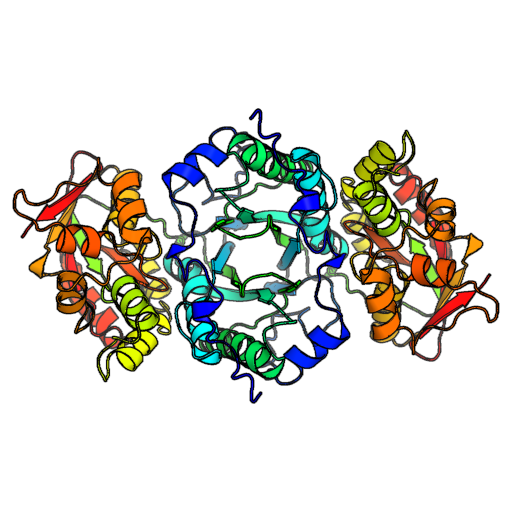. MET A 1 202 ? -1.246 -24.266 2.082 1 97.81 202 MET A C 1
ATOM 1450 O O . MET A 1 202 ? -0.694 -23.422 1.372 1 97.81 202 MET A O 1
ATOM 1454 N N . ILE A 1 203 ? -1.033 -24.359 3.363 1 98.25 203 ILE A N 1
ATOM 1455 C CA . ILE A 1 203 ? -0.126 -23.438 4.055 1 98.25 203 ILE A CA 1
ATOM 1456 C C . ILE A 1 203 ? 1.29 -23.609 3.508 1 98.25 203 ILE A C 1
ATOM 1458 O O . ILE A 1 203 ? 1.989 -22.625 3.262 1 98.25 203 ILE A O 1
ATOM 1462 N N . GLY A 1 204 ? 1.704 -24.875 3.314 1 98.19 204 GLY A N 1
ATOM 1463 C CA . GLY A 1 204 ? 3.016 -25.125 2.742 1 98.19 204 GLY A CA 1
ATOM 1464 C C . GLY A 1 204 ? 3.221 -24.469 1.394 1 98.19 204 GLY A C 1
ATOM 1465 O O . GLY A 1 204 ? 4.293 -23.922 1.119 1 98.19 204 GLY A O 1
ATOM 1466 N N . SER A 1 205 ? 2.229 -24.469 0.581 1 98.06 205 SER A N 1
ATOM 1467 C CA . SER A 1 205 ? 2.307 -23.875 -0.752 1 98.06 205 SER A CA 1
ATOM 1468 C C . SER A 1 205 ? 2.246 -22.359 -0.689 1 98.06 205 SER A C 1
ATOM 1470 O O . SER A 1 205 ? 3.066 -21.672 -1.306 1 98.06 205 SER A O 1
ATOM 1472 N N . THR A 1 206 ? 1.329 -21.828 0.09 1 98.25 206 THR A N 1
ATOM 1473 C CA . THR A 1 206 ? 1.009 -20.406 0.06 1 98.25 206 THR A CA 1
ATOM 1474 C C . THR A 1 206 ? 2.01 -19.609 0.891 1 98.25 206 THR A C 1
ATOM 1476 O O . THR A 1 206 ? 2.047 -18.375 0.816 1 98.25 206 THR A O 1
ATOM 1479 N N . THR A 1 207 ? 2.85 -20.25 1.664 1 98.56 207 THR A N 1
ATOM 1480 C CA . THR A 1 207 ? 3.855 -19.531 2.443 1 98.56 207 THR A CA 1
ATOM 1481 C C . THR A 1 207 ? 5.258 -19.828 1.919 1 98.56 207 THR A C 1
ATOM 1483 O O . THR A 1 207 ? 6.254 -19.438 2.529 1 98.56 207 THR A O 1
ATOM 1486 N N . LEU A 1 208 ? 5.309 -20.562 0.863 1 98.44 208 LEU A N 1
ATOM 1487 C CA . LEU A 1 208 ? 6.582 -20.797 0.192 1 98.44 208 LEU A CA 1
ATOM 1488 C C . LEU A 1 208 ? 6.957 -19.625 -0.698 1 98.44 208 LEU A C 1
ATOM 1490 O O . LEU A 1 208 ? 6.309 -19.375 -1.719 1 98.44 208 LEU A O 1
ATOM 1494 N N . LEU A 1 209 ? 8 -18.922 -0.33 1 98.56 209 LEU A N 1
ATOM 1495 C CA . LEU A 1 209 ? 8.453 -17.766 -1.097 1 98.56 209 LEU A CA 1
ATOM 1496 C C . LEU A 1 209 ? 8.914 -18.188 -2.49 1 98.56 209 LEU A C 1
ATOM 1498 O O . LEU A 1 209 ? 9.547 -19.234 -2.652 1 98.56 209 LEU A O 1
ATOM 1502 N N . ASN A 1 210 ? 8.609 -17.422 -3.496 1 98.19 210 ASN A N 1
ATOM 1503 C CA . ASN A 1 210 ? 9.07 -17.656 -4.863 1 98.19 210 ASN A CA 1
ATOM 1504 C C . ASN A 1 210 ? 10.484 -17.141 -5.078 1 98.19 210 ASN A C 1
ATOM 1506 O O . ASN A 1 210 ? 10.781 -16.531 -6.113 1 98.19 210 ASN A O 1
ATOM 1510 N N . ARG A 1 211 ? 11.375 -17.375 -4.152 1 97.12 211 ARG A N 1
ATOM 1511 C CA . ARG A 1 211 ? 12.758 -16.922 -4.207 1 97.12 211 ARG A CA 1
ATOM 1512 C C . ARG A 1 211 ? 13.445 -17.391 -5.484 1 97.12 211 ARG A C 1
ATOM 1514 O O . ARG A 1 211 ? 14.305 -16.703 -6.031 1 97.12 211 ARG A O 1
ATOM 1521 N N . ILE A 1 212 ? 13.078 -18.531 -5.922 1 96.94 212 ILE A N 1
ATOM 1522 C CA . ILE A 1 212 ? 13.695 -19.156 -7.082 1 96.94 212 ILE A CA 1
ATOM 1523 C C . ILE A 1 212 ? 13.523 -18.266 -8.305 1 96.94 212 ILE A C 1
ATOM 1525 O O . ILE A 1 212 ? 14.266 -18.406 -9.281 1 96.94 212 ILE A O 1
ATOM 1529 N N . GLY A 1 213 ? 12.477 -17.391 -8.273 1 95.69 213 GLY A N 1
ATOM 1530 C CA . GLY A 1 213 ? 12.234 -16.484 -9.375 1 95.69 213 GLY A CA 1
ATOM 1531 C C . GLY A 1 213 ? 13.438 -15.617 -9.719 1 95.69 213 GLY A C 1
ATOM 1532 O O . GLY A 1 213 ? 13.734 -15.398 -10.891 1 95.69 213 GLY A O 1
ATOM 1533 N N . ALA A 1 214 ? 14.141 -15.102 -8.719 1 93.56 214 ALA A N 1
ATOM 1534 C CA . ALA A 1 214 ? 15.328 -14.289 -8.953 1 93.56 214 ALA A CA 1
ATOM 1535 C C . ALA A 1 214 ? 16.406 -15.094 -9.664 1 93.56 214 ALA A C 1
ATOM 1537 O O . ALA A 1 214 ? 17.078 -14.578 -10.57 1 93.56 214 ALA A O 1
ATOM 1538 N N . ASP A 1 215 ? 16.609 -16.328 -9.258 1 94.25 215 ASP A N 1
ATOM 1539 C CA . ASP A 1 215 ? 17.578 -17.219 -9.891 1 94.25 215 ASP A CA 1
ATOM 1540 C C . ASP A 1 215 ? 17.203 -17.5 -11.344 1 94.25 215 ASP A C 1
ATOM 1542 O O . ASP A 1 215 ? 18.062 -17.484 -12.234 1 94.25 215 ASP A O 1
ATOM 1546 N N . LEU A 1 216 ? 15.961 -17.797 -11.508 1 95.12 216 LEU A N 1
ATOM 1547 C CA . LEU A 1 216 ? 15.469 -18.094 -12.852 1 95.12 216 LEU A CA 1
ATOM 1548 C C . LEU A 1 216 ? 15.617 -16.891 -13.766 1 95.12 216 LEU A C 1
ATOM 1550 O O . LEU A 1 216 ? 15.969 -17.031 -14.938 1 95.12 216 LEU A O 1
ATOM 1554 N N . ALA A 1 217 ? 15.344 -15.719 -13.219 1 92.75 217 ALA A N 1
ATOM 1555 C CA . ALA A 1 217 ? 15.422 -14.492 -14 1 92.75 217 ALA A CA 1
ATOM 1556 C C . ALA A 1 217 ? 16.844 -14.25 -14.5 1 92.75 217 ALA A C 1
ATOM 1558 O O . ALA A 1 217 ? 17.047 -13.648 -15.562 1 92.75 217 ALA A O 1
ATOM 1559 N N . ALA A 1 218 ? 17.812 -14.734 -13.797 1 92.06 218 ALA A N 1
ATOM 1560 C CA . ALA A 1 218 ? 19.219 -14.531 -14.164 1 92.06 218 ALA A CA 1
ATOM 1561 C C . ALA A 1 218 ? 19.656 -15.539 -15.219 1 92.06 218 ALA A C 1
ATOM 1563 O O . ALA A 1 218 ? 20.719 -15.391 -15.82 1 92.06 218 ALA A O 1
ATOM 1564 N N . ASP A 1 219 ? 18.891 -16.562 -15.438 1 94.25 219 ASP A N 1
ATOM 1565 C CA . ASP A 1 219 ? 19.219 -17.609 -16.406 1 94.25 219 ASP A CA 1
ATOM 1566 C C . ASP A 1 219 ? 18.875 -17.172 -17.828 1 94.25 219 ASP A C 1
ATOM 1568 O O . ASP A 1 219 ? 17.703 -16.891 -18.125 1 94.25 219 ASP A O 1
ATOM 1572 N N . PRO A 1 220 ? 19.828 -17.109 -18.75 1 94.31 220 PRO A N 1
ATOM 1573 C CA . PRO A 1 220 ? 19.578 -16.641 -20.109 1 94.31 220 PRO A CA 1
ATOM 1574 C C . PRO A 1 220 ? 18.609 -17.531 -20.875 1 94.31 220 PRO A C 1
ATOM 1576 O O . PRO A 1 220 ? 18.031 -17.109 -21.891 1 94.31 220 PRO A O 1
ATOM 1579 N N . ASP A 1 221 ? 18.422 -18.703 -20.406 1 96.19 221 ASP A N 1
ATOM 1580 C CA . ASP A 1 221 ? 17.531 -19.641 -21.094 1 96.19 221 ASP A CA 1
ATOM 1581 C C . ASP A 1 221 ? 16.078 -19.422 -20.656 1 96.19 221 ASP A C 1
ATOM 1583 O O . ASP A 1 221 ? 15.156 -20.016 -21.219 1 96.19 221 ASP A O 1
ATOM 1587 N N . VAL A 1 222 ? 15.852 -18.625 -19.641 1 96.69 222 VAL A N 1
ATOM 1588 C CA . VAL A 1 222 ? 14.516 -18.203 -19.234 1 96.69 222 VAL A CA 1
ATOM 1589 C C . VAL A 1 222 ? 14.133 -16.922 -19.953 1 96.69 222 VAL A C 1
ATOM 1591 O O . VAL A 1 222 ? 14.82 -15.906 -19.844 1 96.69 222 VAL A O 1
ATOM 1594 N N . HIS A 1 223 ? 13.062 -16.938 -20.672 1 96.69 223 HIS A N 1
ATOM 1595 C CA . HIS A 1 223 ? 12.742 -15.852 -21.578 1 96.69 223 HIS A CA 1
ATOM 1596 C C . HIS A 1 223 ? 11.633 -14.969 -21.016 1 96.69 223 HIS A C 1
ATOM 1598 O O . HIS A 1 223 ? 11.539 -13.789 -21.375 1 96.69 223 HIS A O 1
ATOM 1604 N N . ALA A 1 224 ? 10.781 -15.547 -20.203 1 95.5 224 ALA A N 1
ATOM 1605 C CA . ALA A 1 224 ? 9.695 -14.805 -19.562 1 95.5 224 ALA A CA 1
ATOM 1606 C C . ALA A 1 224 ? 9.297 -15.445 -18.234 1 95.5 224 ALA A C 1
ATOM 1608 O O . ALA A 1 224 ? 9.5 -16.641 -18.031 1 95.5 224 ALA A O 1
ATOM 1609 N N . LEU A 1 225 ? 8.781 -14.648 -17.406 1 95.31 225 LEU A N 1
ATOM 1610 C CA . LEU A 1 225 ? 8.445 -15.07 -16.047 1 95.31 225 LEU A CA 1
ATOM 1611 C C . LEU A 1 225 ? 7.258 -14.273 -15.516 1 95.31 225 LEU A C 1
ATOM 1613 O O . LEU A 1 225 ? 7.18 -13.062 -15.719 1 95.31 225 LEU A O 1
ATOM 1617 N N . THR A 1 226 ? 6.301 -14.922 -14.883 1 95.44 226 THR A N 1
ATOM 1618 C CA . THR A 1 226 ? 5.227 -14.273 -14.141 1 95.44 226 THR A CA 1
ATOM 1619 C C . THR A 1 226 ? 4.773 -15.141 -12.977 1 95.44 226 THR A C 1
ATOM 1621 O O . THR A 1 226 ? 5.121 -16.312 -12.898 1 95.44 226 THR A O 1
ATOM 1624 N N . ASP A 1 227 ? 4.195 -14.57 -11.984 1 95.56 227 ASP A N 1
ATOM 1625 C CA . ASP A 1 227 ? 3.58 -15.391 -10.945 1 95.56 227 ASP A CA 1
ATOM 1626 C C . ASP A 1 227 ? 2.088 -15.578 -11.203 1 95.56 227 ASP A C 1
ATOM 1628 O O . ASP A 1 227 ? 1.447 -14.719 -11.82 1 95.56 227 ASP A O 1
ATOM 1632 N N . VAL A 1 228 ? 1.569 -16.703 -10.883 1 96.19 228 VAL A N 1
ATOM 1633 C CA . VAL A 1 228 ? 0.167 -17.078 -11.055 1 96.19 228 VAL A CA 1
ATOM 1634 C C . VAL A 1 228 ? -0.607 -16.766 -9.773 1 96.19 228 VAL A C 1
ATOM 1636 O O . VAL A 1 228 ? -0.515 -17.516 -8.797 1 96.19 228 VAL A O 1
ATOM 1639 N N . THR A 1 229 ? -1.413 -15.773 -9.789 1 94.88 229 THR A N 1
ATOM 1640 C CA . THR A 1 229 ? -2.102 -15.336 -8.586 1 94.88 229 THR A CA 1
ATOM 1641 C C . THR A 1 229 ? -3.605 -15.242 -8.82 1 94.88 229 THR A C 1
ATOM 1643 O O . THR A 1 229 ? -4.281 -16.25 -8.992 1 94.88 229 THR A O 1
ATOM 1646 N N . GLY A 1 230 ? -4.156 -14.086 -8.883 1 90.5 230 GLY A N 1
ATOM 1647 C CA . GLY A 1 230 ? -5.598 -13.891 -8.836 1 90.5 230 GLY A CA 1
ATOM 1648 C C . GLY A 1 230 ? -6.297 -14.258 -10.133 1 90.5 230 GLY A C 1
ATOM 1649 O O . GLY A 1 230 ? -7.473 -14.617 -10.125 1 90.5 230 GLY A O 1
ATOM 1650 N N . PHE A 1 231 ? -5.582 -14.203 -11.203 1 90.56 231 PHE A N 1
ATOM 1651 C CA . PHE A 1 231 ? -6.219 -14.453 -12.492 1 90.56 231 PHE A CA 1
ATOM 1652 C C . PHE A 1 231 ? -6.078 -15.914 -12.891 1 90.56 231 PHE A C 1
ATOM 1654 O O . PHE A 1 231 ? -6.543 -16.312 -13.961 1 90.56 231 PHE A O 1
ATOM 1661 N N . GLY A 1 232 ? -5.418 -16.688 -11.992 1 94.75 232 GLY A N 1
ATOM 1662 C CA . GLY A 1 232 ? -5.262 -18.109 -12.281 1 94.75 232 GLY A CA 1
ATOM 1663 C C . GLY A 1 232 ? -4.273 -18.391 -13.398 1 94.75 232 GLY A C 1
ATOM 1664 O O . GLY A 1 232 ? -3.736 -17.453 -14 1 94.75 232 GLY A O 1
ATOM 1665 N N . VAL A 1 233 ? -4.105 -19.641 -13.641 1 97.69 233 VAL A N 1
ATOM 1666 C CA . VAL A 1 233 ? -3.104 -20.047 -14.617 1 97.69 233 VAL A CA 1
ATOM 1667 C C . VAL A 1 233 ? -3.539 -19.609 -16.016 1 97.69 233 VAL A C 1
ATOM 1669 O O . VAL A 1 233 ? -2.703 -19.234 -16.844 1 97.69 233 VAL A O 1
ATOM 1672 N N . LEU A 1 234 ? -4.828 -19.594 -16.281 1 97.44 234 LEU A N 1
ATOM 1673 C CA . LEU A 1 234 ? -5.32 -19.203 -17.594 1 97.44 234 LEU A CA 1
ATOM 1674 C C . LEU A 1 234 ? -5.148 -17.688 -17.812 1 97.44 234 LEU A C 1
ATOM 1676 O O . LEU A 1 234 ? -4.664 -17.266 -18.859 1 97.44 234 LEU A O 1
ATOM 1680 N N . GLY A 1 235 ? -5.598 -16.938 -16.812 1 94.62 235 GLY A N 1
ATOM 1681 C CA . GLY A 1 235 ? -5.516 -15.492 -16.938 1 94.62 235 GLY A CA 1
ATOM 1682 C C . GLY A 1 235 ? -4.09 -14.984 -17.062 1 94.62 235 GLY A C 1
ATOM 1683 O O . GLY A 1 235 ? -3.785 -14.203 -17.969 1 94.62 235 GLY A O 1
ATOM 1684 N N . HIS A 1 236 ? -3.213 -15.367 -16.156 1 94.88 236 HIS A N 1
ATOM 1685 C CA . HIS A 1 236 ? -1.821 -14.938 -16.219 1 94.88 236 HIS A CA 1
ATOM 1686 C C . HIS A 1 236 ? -1.12 -15.492 -17.453 1 94.88 236 HIS A C 1
ATOM 1688 O O . HIS A 1 236 ? -0.26 -14.828 -18.031 1 94.88 236 HIS A O 1
ATOM 1694 N N . GLY A 1 237 ? -1.45 -16.734 -17.812 1 96.38 237 GLY A N 1
ATOM 1695 C CA . GLY A 1 237 ? -0.945 -17.281 -19.078 1 96.38 237 GLY A CA 1
ATOM 1696 C C . GLY A 1 237 ? -1.357 -16.469 -20.281 1 96.38 237 GLY A C 1
ATOM 1697 O O . GLY A 1 237 ? -0.551 -16.234 -21.188 1 96.38 237 GLY A O 1
ATOM 1698 N N . LEU A 1 238 ? -2.59 -16.109 -20.328 1 95.81 238 LEU A N 1
ATOM 1699 C CA . LEU A 1 238 ? -3.102 -15.297 -21.422 1 95.81 238 LEU A CA 1
ATOM 1700 C C . LEU A 1 238 ? -2.365 -13.961 -21.5 1 95.81 238 LEU A C 1
ATOM 1702 O O . LEU A 1 238 ? -2.049 -13.484 -22.594 1 95.81 238 LEU A O 1
ATOM 1706 N N . GLU A 1 239 ? -2.129 -13.352 -20.344 1 93.12 239 GLU A N 1
ATOM 1707 C CA . GLU A 1 239 ? -1.368 -12.109 -20.312 1 93.12 239 GLU A CA 1
ATOM 1708 C C . GLU A 1 239 ? 0.025 -12.297 -20.906 1 93.12 239 GLU A C 1
ATOM 1710 O O . GLU A 1 239 ? 0.51 -11.445 -21.641 1 93.12 239 GLU A O 1
ATOM 1715 N N . MET A 1 240 ? 0.629 -13.383 -20.547 1 95 240 MET A N 1
ATOM 1716 C CA . MET A 1 240 ? 1.939 -13.719 -21.094 1 95 240 MET A CA 1
ATOM 1717 C C . MET A 1 240 ? 1.858 -13.922 -22.609 1 95 240 MET A C 1
ATOM 1719 O O . MET A 1 240 ? 2.717 -13.445 -23.359 1 95 240 MET A O 1
ATOM 1723 N N . ALA A 1 241 ? 0.859 -14.594 -23.078 1 96.38 241 ALA A N 1
ATOM 1724 C CA . ALA A 1 241 ? 0.646 -14.836 -24.5 1 96.38 241 ALA A CA 1
ATOM 1725 C C . ALA A 1 241 ? 0.469 -13.523 -25.25 1 96.38 241 ALA A C 1
ATOM 1727 O O . ALA A 1 241 ? 1.107 -13.297 -26.297 1 96.38 241 ALA A O 1
ATOM 1728 N N . ARG A 1 242 ? -0.342 -12.695 -24.734 1 94.06 242 ARG A N 1
ATOM 1729 C CA . ARG A 1 242 ? -0.63 -11.406 -25.359 1 94.06 242 ARG A CA 1
ATOM 1730 C C . ARG A 1 242 ? 0.619 -10.531 -25.406 1 94.06 242 ARG A C 1
ATOM 1732 O O . ARG A 1 242 ? 0.929 -9.953 -26.453 1 94.06 242 ARG A O 1
ATOM 1739 N N . ALA A 1 243 ? 1.294 -10.469 -24.297 1 92.44 243 ALA A N 1
ATOM 1740 C CA . ALA A 1 243 ? 2.494 -9.641 -24.203 1 92.44 243 ALA A CA 1
ATOM 1741 C C . ALA A 1 243 ? 3.564 -10.125 -25.188 1 92.44 243 ALA A C 1
ATOM 1743 O O . ALA A 1 243 ? 4.367 -9.328 -25.672 1 92.44 243 ALA A O 1
ATOM 1744 N N . SER A 1 244 ? 3.549 -11.391 -25.531 1 94.81 244 SER A N 1
ATOM 1745 C CA . SER A 1 244 ? 4.566 -12 -26.375 1 94.81 244 SER A CA 1
ATOM 1746 C C . SER A 1 244 ? 4.055 -12.188 -27.797 1 94.81 244 SER A C 1
ATOM 1748 O O . SER A 1 244 ? 4.812 -12.586 -28.688 1 94.81 244 SER A O 1
ATOM 1750 N N . GLN A 1 245 ? 2.746 -11.922 -27.953 1 95 245 GLN A N 1
ATOM 1751 C CA . GLN A 1 245 ? 2.096 -12.133 -29.234 1 95 245 GLN A CA 1
ATOM 1752 C C . GLN A 1 245 ? 2.324 -13.555 -29.734 1 95 245 GLN A C 1
ATOM 1754 O O . GLN A 1 245 ? 2.746 -13.758 -30.875 1 95 245 GLN A O 1
ATOM 1759 N N . LEU A 1 246 ? 2.117 -14.5 -28.891 1 96.75 246 LEU A N 1
ATOM 1760 C CA . LEU A 1 246 ? 2.256 -15.922 -29.188 1 96.75 246 LEU A CA 1
ATOM 1761 C C . LEU A 1 246 ? 1.089 -16.703 -28.609 1 96.75 246 LEU A C 1
ATOM 1763 O O . LEU A 1 246 ? 0.3 -16.172 -27.812 1 96.75 246 LEU A O 1
ATOM 1767 N N . SER A 1 247 ? 1.017 -17.938 -29.047 1 97.31 247 SER A N 1
ATOM 1768 C CA . SER A 1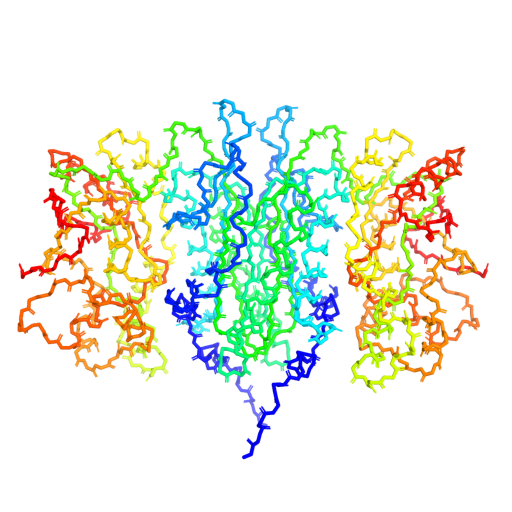 247 ? 0.049 -18.875 -28.469 1 97.31 247 SER A CA 1
ATOM 1769 C C . SER A 1 247 ? 0.707 -19.781 -27.438 1 97.31 247 SER A C 1
ATOM 1771 O O . SER A 1 247 ? 1.75 -20.375 -27.719 1 97.31 247 SER A O 1
ATOM 1773 N N . LEU A 1 248 ? 0.106 -19.828 -26.312 1 98.19 248 LEU A N 1
ATOM 1774 C CA . LEU A 1 248 ? 0.549 -20.781 -25.281 1 98.19 248 LEU A CA 1
ATOM 1775 C C . LEU A 1 248 ? -0.388 -21.969 -25.219 1 98.19 248 LEU A C 1
ATOM 1777 O O . LEU A 1 248 ? -1.61 -21.812 -25.234 1 98.19 248 LEU A O 1
ATOM 1781 N N . THR A 1 249 ? 0.192 -23.141 -25.156 1 98.62 249 THR A N 1
ATOM 1782 C CA . THR A 1 249 ? -0.588 -24.359 -25.016 1 98.62 249 THR A CA 1
ATOM 1783 C C . THR A 1 249 ? -0.232 -25.078 -23.703 1 98.62 249 THR A C 1
ATOM 1785 O O . THR A 1 249 ? 0.931 -25.406 -23.469 1 98.62 249 THR A O 1
ATOM 1788 N N . LEU A 1 250 ? -1.251 -25.297 -22.875 1 98.5 250 LEU A N 1
ATOM 1789 C CA . LEU A 1 250 ? -1.099 -26.062 -21.641 1 98.5 250 LEU A CA 1
ATOM 1790 C C . LEU A 1 250 ? -1.673 -27.469 -21.797 1 98.5 250 LEU A C 1
ATOM 1792 O O . LEU A 1 250 ? -2.725 -27.641 -22.422 1 98.5 250 LEU A O 1
ATOM 1796 N N . ARG A 1 251 ? -0.984 -28.438 -21.297 1 98.31 251 ARG A N 1
ATOM 1797 C CA . ARG A 1 251 ? -1.5 -29.797 -21.219 1 98.31 251 ARG A CA 1
ATOM 1798 C C . ARG A 1 251 ? -2.166 -30.062 -19.875 1 98.31 251 ARG A C 1
ATOM 1800 O O . ARG A 1 251 ? -1.5 -30.062 -18.828 1 98.31 251 ARG A O 1
ATOM 1807 N N . LEU A 1 252 ? -3.455 -30.297 -19.938 1 97.06 252 LEU A N 1
ATOM 1808 C CA . LEU A 1 252 ? -4.254 -30.469 -18.734 1 97.06 252 LEU A CA 1
ATOM 1809 C C . LEU A 1 252 ? -3.664 -31.547 -17.844 1 97.06 252 LEU A C 1
ATOM 1811 O O . LEU A 1 252 ? -3.592 -31.391 -16.625 1 97.06 252 LEU A O 1
ATOM 1815 N N . SER A 1 253 ? -3.25 -32.656 -18.375 1 96.75 253 SER A N 1
ATOM 1816 C CA . SER A 1 253 ? -2.744 -33.812 -17.641 1 96.75 253 SER A CA 1
ATOM 1817 C C . SER A 1 253 ? -1.419 -33.469 -16.953 1 96.75 253 SER A C 1
ATOM 1819 O O . SER A 1 253 ? -0.995 -34.188 -16.047 1 96.75 253 SER A O 1
ATOM 1821 N N . ALA A 1 254 ? -0.748 -32.438 -17.391 1 98.12 254 ALA A N 1
ATOM 1822 C CA . ALA A 1 254 ? 0.573 -32.094 -16.859 1 98.12 254 ALA A CA 1
ATOM 1823 C C . ALA A 1 254 ? 0.479 -31.016 -15.781 1 98.12 254 ALA A C 1
ATOM 1825 O O . ALA A 1 254 ? 1.433 -30.797 -15.031 1 98.12 254 ALA A O 1
ATOM 1826 N N . ILE A 1 255 ? -0.636 -30.328 -15.68 1 98.19 255 ILE A N 1
ATOM 1827 C CA . ILE A 1 255 ? -0.79 -29.234 -14.711 1 98.19 255 ILE A CA 1
ATOM 1828 C C . ILE A 1 255 ? -0.795 -29.812 -13.297 1 98.19 255 ILE A C 1
ATOM 1830 O O . ILE A 1 255 ? -1.609 -30.688 -12.977 1 98.19 255 ILE A O 1
ATOM 1834 N N . PRO A 1 256 ? 0.16 -29.422 -12.477 1 98.38 256 PRO A N 1
ATOM 1835 C CA . PRO A 1 256 ? 0.133 -29.891 -11.078 1 98.38 256 PRO A CA 1
ATOM 1836 C C . PRO A 1 256 ? -1.01 -29.266 -10.281 1 98.38 256 PRO A C 1
ATOM 1838 O O . PRO A 1 256 ? -1.241 -28.062 -10.359 1 98.38 256 PRO A O 1
ATOM 1841 N N . PHE A 1 257 ? -1.75 -30.062 -9.609 1 98.31 257 PHE A N 1
ATOM 1842 C CA . PHE A 1 257 ? -2.811 -29.609 -8.711 1 98.31 257 PHE A CA 1
ATOM 1843 C C . PHE A 1 257 ? -2.49 -29.953 -7.266 1 98.31 257 PHE A C 1
ATOM 1845 O O . PHE A 1 257 ? -1.737 -30.891 -7.004 1 98.31 257 PHE A O 1
ATOM 1852 N N . LEU A 1 258 ? -3.002 -29.141 -6.324 1 98.25 258 LEU A N 1
ATOM 1853 C CA . LEU A 1 258 ? -3.02 -29.578 -4.938 1 98.25 258 LEU A CA 1
ATOM 1854 C C . LEU A 1 258 ? -3.752 -30.906 -4.801 1 98.25 258 LEU A C 1
ATOM 1856 O O . LEU A 1 258 ? -4.672 -31.203 -5.57 1 98.25 258 LEU A O 1
ATOM 1860 N N . SER A 1 259 ? -3.426 -31.656 -3.805 1 98.19 259 SER A N 1
ATOM 1861 C CA . SER A 1 259 ? -3.715 -33.094 -3.748 1 98.19 259 SER A CA 1
ATOM 1862 C C . SER A 1 259 ? -5.207 -33.344 -3.895 1 98.19 259 SER A C 1
ATOM 1864 O O . SER A 1 259 ? -5.609 -34.344 -4.516 1 98.19 259 SER A O 1
ATOM 1866 N N . GLN A 1 260 ? -6.055 -32.469 -3.324 1 98.38 260 GLN A N 1
ATOM 1867 C CA . GLN A 1 260 ? -7.488 -32.75 -3.32 1 98.38 260 GLN A CA 1
ATOM 1868 C C . GLN A 1 260 ? -8.25 -31.688 -4.121 1 98.38 260 GLN A C 1
ATOM 1870 O O . GLN A 1 260 ? -9.477 -31.594 -4.031 1 98.38 260 GLN A O 1
ATOM 1875 N N . ALA A 1 261 ? -7.5 -30.891 -4.84 1 98.06 261 ALA A N 1
ATOM 1876 C CA . ALA A 1 261 ? -8.125 -29.781 -5.555 1 98.06 261 ALA A CA 1
ATOM 1877 C C . ALA A 1 261 ? -9.109 -30.281 -6.605 1 98.06 261 ALA A C 1
ATOM 1879 O O . ALA A 1 261 ? -10.219 -29.766 -6.73 1 98.06 261 ALA A O 1
ATOM 1880 N N . TYR A 1 262 ? -8.641 -31.266 -7.289 1 96.75 262 TYR A N 1
ATOM 1881 C CA . TYR A 1 262 ? -9.461 -31.828 -8.352 1 96.75 262 TYR A CA 1
ATOM 1882 C C . TYR A 1 262 ? -10.773 -32.375 -7.797 1 96.75 262 TYR A C 1
ATOM 1884 O O . TYR A 1 262 ? -11.852 -32.031 -8.281 1 96.75 262 TYR A O 1
ATOM 1892 N N . MET A 1 263 ? -10.75 -33.188 -6.809 1 97.56 263 MET A N 1
ATOM 1893 C CA . MET A 1 263 ? -11.922 -33.781 -6.184 1 97.56 263 MET A CA 1
ATOM 1894 C C . MET A 1 263 ? -12.852 -32.719 -5.613 1 97.56 263 MET A C 1
ATOM 1896 O O . MET A 1 263 ? -14.062 -32.781 -5.809 1 97.56 263 MET A O 1
ATOM 1900 N N . LEU A 1 264 ? -12.297 -31.797 -4.949 1 98.38 264 LEU A N 1
ATOM 1901 C CA . LEU A 1 264 ? -13.094 -30.75 -4.316 1 98.38 264 LEU A CA 1
ATOM 1902 C C . LEU A 1 264 ? -13.773 -29.891 -5.367 1 98.38 264 LEU A C 1
ATOM 1904 O O . LEU A 1 264 ? -14.93 -29.484 -5.195 1 98.38 264 LEU A O 1
ATOM 1908 N N . ALA A 1 265 ? -13.039 -29.578 -6.438 1 98.19 265 ALA A N 1
ATOM 1909 C CA . ALA A 1 265 ? -13.648 -28.812 -7.523 1 98.19 265 ALA A CA 1
ATOM 1910 C C . ALA A 1 265 ? -14.844 -29.562 -8.109 1 98.19 265 ALA A C 1
ATOM 1912 O O . ALA A 1 265 ? -15.891 -28.969 -8.375 1 98.19 265 ALA A O 1
ATOM 1913 N N . GLU A 1 266 ? -14.68 -30.797 -8.297 1 97.88 266 GLU A N 1
ATOM 1914 C CA . GLU A 1 266 ? -15.758 -31.625 -8.828 1 97.88 266 GLU A CA 1
ATOM 1915 C C . GLU A 1 266 ? -16.969 -31.609 -7.906 1 97.88 266 GLU A C 1
ATOM 1917 O O . GLU A 1 266 ? -18.109 -31.656 -8.375 1 97.88 266 GLU A O 1
ATOM 1922 N N . GLN A 1 267 ? -16.75 -31.484 -6.625 1 98.06 267 GLN A N 1
ATOM 1923 C CA . GLN A 1 267 ? -17.812 -31.453 -5.629 1 98.06 267 GLN A CA 1
ATOM 1924 C C . GLN A 1 267 ? -18.438 -30.078 -5.535 1 98.06 267 GLN A C 1
ATOM 1926 O O . GLN A 1 267 ? -19.406 -29.875 -4.781 1 98.06 267 GLN A O 1
ATOM 1931 N N . GLY A 1 268 ? -17.844 -29.078 -6.203 1 97.25 268 GLY A N 1
ATOM 1932 C CA . GLY A 1 268 ? -18.484 -27.766 -6.289 1 97.25 268 GLY A CA 1
ATOM 1933 C C . GLY A 1 268 ? -17.859 -26.734 -5.387 1 97.25 268 GLY A C 1
ATOM 1934 O O . GLY A 1 268 ? -18.391 -25.625 -5.246 1 97.25 268 GLY A O 1
ATOM 1935 N N . PHE A 1 269 ? -16.766 -27.109 -4.77 1 96.81 269 PHE A N 1
ATOM 1936 C CA . PHE A 1 269 ? -16.062 -26.109 -3.965 1 96.81 269 PHE A CA 1
ATOM 1937 C C . PHE A 1 269 ? -15.273 -25.156 -4.852 1 96.81 269 PHE A C 1
ATOM 1939 O O . PHE A 1 269 ? -14.055 -25.25 -4.953 1 96.81 269 PHE A O 1
ATOM 1946 N N . ILE A 1 270 ? -15.953 -24.203 -5.449 1 95.69 270 ILE A N 1
ATOM 1947 C CA . ILE A 1 270 ? -15.406 -23.234 -6.395 1 95.69 270 ILE A CA 1
ATOM 1948 C C . ILE A 1 270 ? -15.766 -21.812 -5.941 1 95.69 270 ILE A C 1
ATOM 1950 O O . ILE A 1 270 ? -16.906 -21.531 -5.582 1 95.69 270 ILE A O 1
ATOM 1954 N N . THR A 1 271 ? -14.758 -20.969 -5.91 1 91.19 271 THR A N 1
ATOM 1955 C CA . THR A 1 271 ? -14.992 -19.594 -5.461 1 91.19 271 THR A CA 1
ATOM 1956 C C . THR A 1 271 ? -15.703 -18.797 -6.543 1 91.19 271 THR A C 1
ATOM 1958 O O . THR A 1 271 ? -15.648 -19.141 -7.723 1 91.19 271 THR A O 1
ATOM 1961 N N . GLY A 1 272 ? -16.422 -17.719 -6.148 1 90.19 272 GLY A N 1
ATOM 1962 C CA . GLY A 1 272 ? -17.016 -16.797 -7.113 1 90.19 272 GLY A CA 1
ATOM 1963 C C . GLY A 1 272 ? -15.984 -16.172 -8.039 1 90.19 272 GLY A C 1
ATOM 1964 O O . GLY A 1 272 ? -16.281 -15.859 -9.188 1 90.19 272 GLY A O 1
ATOM 1965 N N . ALA A 1 273 ? -14.789 -16.031 -7.562 1 90.19 273 ALA A N 1
ATOM 1966 C CA . ALA A 1 273 ? -13.711 -15.422 -8.328 1 90.19 273 ALA A CA 1
ATOM 1967 C C . ALA A 1 273 ? -13.383 -16.25 -9.57 1 90.19 273 ALA A C 1
ATOM 1969 O O . ALA A 1 273 ? -13.016 -15.703 -10.609 1 90.19 273 ALA A O 1
ATOM 1970 N N . SER A 1 274 ? -13.477 -17.547 -9.477 1 93.69 274 SER A N 1
ATOM 1971 C CA . SER A 1 274 ? -13.266 -18.406 -10.648 1 93.69 274 SER A CA 1
ATOM 1972 C C . SER A 1 274 ? -14.219 -18.031 -11.773 1 93.69 274 SER A C 1
ATOM 1974 O O . SER A 1 274 ? -13.812 -17.938 -12.938 1 93.69 274 SER A O 1
ATOM 1976 N N . GLY A 1 275 ? -15.453 -17.875 -11.375 1 93.19 275 GLY A N 1
ATOM 1977 C CA . GLY A 1 275 ? -16.453 -17.484 -12.352 1 93.19 275 GLY A CA 1
ATOM 1978 C C . GLY A 1 275 ? -16.188 -16.109 -12.953 1 93.19 275 GLY A C 1
ATOM 1979 O O . GLY A 1 275 ? -16.297 -15.922 -14.164 1 93.19 275 GLY A O 1
ATOM 1980 N N . ARG A 1 276 ? -15.852 -15.164 -12.141 1 89.75 276 ARG A N 1
ATOM 1981 C CA . ARG A 1 276 ? -15.555 -13.812 -12.602 1 89.75 276 ARG A CA 1
ATOM 1982 C C . ARG A 1 276 ? -14.344 -13.805 -13.523 1 89.75 276 ARG A C 1
ATOM 1984 O O . ARG A 1 276 ? -14.312 -13.078 -14.523 1 89.75 276 ARG A O 1
ATOM 1991 N N . ASN A 1 277 ? -13.297 -14.602 -13.172 1 92.94 277 ASN A N 1
ATOM 1992 C CA . ASN A 1 277 ? -12.133 -14.75 -14.031 1 92.94 277 ASN A CA 1
ATOM 1993 C C . ASN A 1 277 ? -12.523 -15.273 -15.414 1 92.94 277 ASN A C 1
ATOM 1995 O O . ASN A 1 277 ? -12.156 -14.68 -16.438 1 92.94 277 ASN A O 1
ATOM 1999 N N . TRP A 1 278 ? -13.344 -16.281 -15.43 1 94.81 278 TRP A N 1
ATOM 2000 C CA . TRP A 1 278 ? -13.758 -16.875 -16.703 1 94.81 278 TRP A CA 1
ATOM 2001 C C . TRP A 1 278 ? -14.578 -15.891 -17.516 1 94.81 278 TRP A C 1
ATOM 2003 O O . TRP A 1 278 ? -14.383 -15.766 -18.734 1 94.81 278 TRP A O 1
ATOM 2013 N N . ALA A 1 279 ? -15.445 -15.227 -16.875 1 92.62 279 ALA A N 1
ATOM 2014 C CA . ALA A 1 279 ? -16.281 -14.234 -17.562 1 92.62 279 ALA A CA 1
ATOM 2015 C C . ALA A 1 279 ? -15.414 -13.133 -18.172 1 92.62 279 ALA A C 1
ATOM 2017 O O . ALA A 1 279 ? -15.742 -12.586 -19.219 1 92.62 279 ALA A O 1
ATOM 2018 N N . SER A 1 280 ? -14.367 -12.867 -17.531 1 90.06 280 SER A N 1
ATOM 2019 C CA . SER A 1 280 ? -13.531 -11.734 -17.906 1 90.06 280 SER A CA 1
ATOM 2020 C C . SER A 1 280 ? -12.664 -12.078 -19.109 1 90.06 280 SER A C 1
ATOM 2022 O O . SER A 1 280 ? -12.43 -11.234 -19.984 1 90.06 280 SER A O 1
ATOM 2024 N N . TYR A 1 281 ? -12.125 -13.344 -19.156 1 91.81 281 TYR A N 1
ATOM 2025 C CA . TYR A 1 281 ? -11.117 -13.57 -20.188 1 91.81 281 TYR A CA 1
ATOM 2026 C C . TYR A 1 281 ? -11.383 -14.875 -20.938 1 91.81 281 TYR A C 1
ATOM 2028 O O . TYR A 1 281 ? -10.633 -15.242 -21.844 1 91.81 281 TYR A O 1
ATOM 2036 N N . GLY A 1 282 ? -12.438 -15.586 -20.672 1 93.19 282 GLY A N 1
ATOM 2037 C CA . GLY A 1 282 ? -12.734 -16.891 -21.234 1 93.19 282 GLY A CA 1
ATOM 2038 C C . GLY A 1 282 ? -12.852 -16.891 -22.75 1 93.19 282 GLY A C 1
ATOM 2039 O O . GLY A 1 282 ? -12.609 -17.891 -23.406 1 93.19 282 GLY A O 1
ATOM 2040 N N . ALA A 1 283 ? -13.148 -15.727 -23.297 1 91.38 283 ALA A N 1
ATOM 2041 C CA . ALA A 1 283 ? -13.359 -15.609 -24.734 1 91.38 283 ALA A CA 1
ATOM 2042 C C . ALA A 1 283 ? -12.055 -15.844 -25.5 1 91.38 283 ALA A C 1
ATOM 2044 O O . ALA A 1 283 ? -12.078 -16.219 -26.672 1 91.38 283 ALA A O 1
ATOM 2045 N N . ASP A 1 284 ? -10.93 -15.68 -24.828 1 92.31 284 ASP A N 1
ATOM 2046 C CA . ASP A 1 284 ? -9.633 -15.812 -25.484 1 92.31 284 ASP A CA 1
ATOM 2047 C C . ASP A 1 284 ? -8.938 -17.109 -25.078 1 92.31 284 ASP A C 1
ATOM 2049 O O . ASP A 1 284 ? -7.727 -17.25 -25.234 1 92.31 284 ASP A O 1
ATOM 2053 N N . VAL A 1 285 ? -9.688 -18 -24.516 1 96.25 285 VAL A N 1
ATOM 2054 C CA . VAL A 1 285 ? -9.156 -19.281 -24.078 1 96.25 285 VAL A CA 1
ATOM 2055 C C . VAL A 1 285 ? -9.781 -20.406 -24.906 1 96.25 285 VAL A C 1
ATOM 2057 O O . VAL A 1 285 ? -11 -20.422 -25.109 1 96.25 285 VAL A O 1
ATOM 2060 N N . VAL A 1 286 ? -8.992 -21.219 -25.406 1 97 286 VAL A N 1
ATOM 2061 C CA . VAL A 1 286 ? -9.477 -22.391 -26.141 1 97 286 VAL A CA 1
ATOM 2062 C C . VAL A 1 286 ? -9.383 -23.625 -25.25 1 97 286 VAL A C 1
ATOM 2064 O O . VAL A 1 286 ? -8.305 -23.969 -24.766 1 97 286 VAL A O 1
ATOM 2067 N N . LEU A 1 287 ? -10.484 -24.25 -25.016 1 97.19 287 LEU A N 1
ATOM 2068 C CA . LEU A 1 287 ? -10.555 -25.438 -24.188 1 97.19 287 LEU A CA 1
ATOM 2069 C C . LEU A 1 287 ? -10.977 -26.656 -25 1 97.19 287 LEU A C 1
ATOM 2071 O O . LEU A 1 287 ? -11.531 -26.516 -26.094 1 97.19 287 LEU A O 1
ATOM 2075 N N . PRO A 1 288 ? -10.719 -27.828 -24.422 1 95.69 288 PRO A N 1
ATOM 2076 C CA . PRO A 1 288 ? -11.305 -29 -25.062 1 95.69 288 PRO A CA 1
ATOM 2077 C C . PRO A 1 288 ? -12.828 -28.969 -25.078 1 95.69 288 PRO A C 1
ATOM 2079 O O . PRO A 1 288 ? -13.453 -28.516 -24.109 1 95.69 288 PRO A O 1
ATOM 2082 N N . ASP A 1 289 ? -13.438 -29.406 -26.156 1 92.31 289 ASP A N 1
ATOM 2083 C CA . ASP A 1 289 ? -14.883 -29.344 -26.344 1 92.31 289 ASP A CA 1
ATOM 2084 C C . ASP A 1 289 ? -15.617 -30.047 -25.219 1 92.31 289 ASP A C 1
ATOM 2086 O O . ASP A 1 289 ? -16.703 -29.609 -24.797 1 92.31 289 ASP A O 1
ATOM 2090 N N . ASP A 1 290 ? -15.109 -31.047 -24.656 1 92.62 290 ASP A N 1
ATOM 2091 C CA . ASP A 1 290 ? -15.828 -31.844 -23.672 1 92.62 290 ASP A CA 1
ATOM 2092 C C . ASP A 1 290 ? -15.312 -31.578 -22.266 1 92.62 290 ASP A C 1
ATOM 2094 O O . ASP A 1 290 ? -15.508 -32.406 -21.359 1 92.62 290 ASP A O 1
ATOM 2098 N N . LEU A 1 291 ? -14.695 -30.453 -22.062 1 95.56 291 LEU A N 1
ATOM 2099 C CA . LEU A 1 291 ? -14.18 -30.172 -20.719 1 95.56 291 LEU A CA 1
ATOM 2100 C C . LEU A 1 291 ? -15.32 -29.797 -19.781 1 95.56 291 LEU A C 1
ATOM 2102 O O . LEU A 1 291 ? -16.062 -28.844 -20.031 1 95.56 291 LEU A O 1
ATOM 2106 N N . PRO A 1 292 ? -15.484 -30.562 -18.688 1 96.5 292 PRO A N 1
ATOM 2107 C CA . PRO A 1 292 ? -16.547 -30.219 -17.734 1 96.5 292 PRO A CA 1
ATOM 2108 C C . PRO A 1 292 ? -16.406 -28.812 -17.156 1 96.5 292 PRO A C 1
ATOM 2110 O O . PRO A 1 292 ? -15.281 -28.312 -17 1 96.5 292 PRO A O 1
ATOM 2113 N N . ASP A 1 293 ? -17.5 -28.219 -16.75 1 96.69 293 ASP A N 1
ATOM 2114 C CA . ASP A 1 293 ? -17.547 -26.844 -16.219 1 96.69 293 ASP A CA 1
ATOM 2115 C C . ASP A 1 293 ? -16.641 -26.703 -14.992 1 96.69 293 ASP A C 1
ATOM 2117 O O . ASP A 1 293 ? -15.938 -25.703 -14.852 1 96.69 293 ASP A O 1
ATOM 2121 N N . TRP A 1 294 ? -16.781 -27.703 -14.109 1 97.06 294 TRP A N 1
ATOM 2122 C CA . TRP A 1 294 ? -15.992 -27.609 -12.883 1 97.06 294 TRP A CA 1
ATOM 2123 C C . TRP A 1 294 ? -14.5 -27.594 -13.188 1 97.06 294 TRP A C 1
ATOM 2125 O O . TRP A 1 294 ? -13.711 -26.969 -12.477 1 97.06 294 TRP A O 1
ATOM 2135 N N . GLN A 1 295 ? -14.047 -28.312 -14.195 1 97.12 295 GLN A N 1
ATOM 2136 C CA . GLN A 1 295 ? -12.641 -28.312 -14.578 1 97.12 295 GLN A CA 1
ATOM 2137 C C . GLN A 1 295 ? -12.227 -26.984 -15.188 1 97.12 295 GLN A C 1
ATOM 2139 O O . GLN A 1 295 ? -11.109 -26.5 -14.961 1 97.12 295 GLN A O 1
ATOM 2144 N N . ARG A 1 296 ? -13.117 -26.422 -16.016 1 97.25 296 ARG A N 1
ATOM 2145 C CA . ARG A 1 296 ? -12.898 -25.078 -16.547 1 97.25 296 ARG A CA 1
ATOM 2146 C C . ARG A 1 296 ? -12.688 -24.062 -15.43 1 97.25 296 ARG A C 1
ATOM 2148 O O . ARG A 1 296 ? -11.742 -23.281 -15.469 1 97.25 296 ARG A O 1
ATOM 2155 N N . LEU A 1 297 ? -13.539 -24.125 -14.445 1 97.31 297 LEU A N 1
ATOM 2156 C CA . LEU A 1 297 ? -13.477 -23.172 -13.336 1 97.31 297 LEU A CA 1
ATOM 2157 C C . LEU A 1 297 ? -12.266 -23.438 -12.453 1 97.31 297 LEU A C 1
ATOM 2159 O O . LEU A 1 297 ? -11.703 -22.516 -11.867 1 97.31 297 LEU A O 1
ATOM 2163 N N . LEU A 1 298 ? -11.82 -24.734 -12.383 1 97.69 298 LEU A N 1
ATOM 2164 C CA . LEU A 1 298 ? -10.586 -25.078 -11.688 1 97.69 298 LEU A CA 1
ATOM 2165 C C . LEU A 1 298 ? -9.375 -24.438 -12.359 1 97.69 298 LEU A C 1
ATOM 2167 O O . LEU A 1 298 ? -8.469 -23.953 -11.688 1 97.69 298 LEU A O 1
ATOM 2171 N N . LEU A 1 299 ? -9.375 -24.391 -13.68 1 97.69 299 LEU A N 1
ATOM 2172 C CA . LEU A 1 299 ? -8.281 -23.797 -14.438 1 97.69 299 LEU A CA 1
ATOM 2173 C C . LEU A 1 299 ? -8.32 -22.266 -14.328 1 97.69 299 LEU A C 1
ATOM 2175 O O . LEU A 1 299 ? -7.305 -21.609 -14.547 1 97.69 299 LEU A O 1
ATOM 2179 N N . ALA A 1 300 ? -9.492 -21.703 -14.008 1 96.81 300 ALA A N 1
ATOM 2180 C CA . ALA A 1 300 ? -9.664 -20.25 -13.828 1 96.81 300 ALA A CA 1
ATOM 2181 C C . ALA A 1 300 ? -9.562 -19.875 -12.352 1 96.81 300 ALA A C 1
ATOM 2183 O O . ALA A 1 300 ? -9.82 -18.719 -11.984 1 96.81 300 ALA A O 1
ATOM 2184 N N . ASP A 1 301 ? -9.211 -20.844 -11.531 1 96.81 301 ASP A N 1
ATOM 2185 C CA . ASP A 1 301 ? -9.164 -20.703 -10.086 1 96.81 301 ASP A CA 1
ATOM 2186 C C . ASP A 1 301 ? -8.094 -19.688 -9.672 1 96.81 301 ASP A C 1
ATOM 2188 O O . ASP A 1 301 ? -6.934 -19.797 -10.078 1 96.81 301 ASP A O 1
ATOM 2192 N N . PRO A 1 302 ? -8.477 -18.609 -8.836 1 95.62 302 PRO A N 1
ATOM 2193 C CA . PRO A 1 302 ? -7.438 -17.719 -8.328 1 95.62 302 PRO A CA 1
ATOM 2194 C C . PRO A 1 302 ? -6.422 -18.438 -7.441 1 95.62 302 PRO A C 1
ATOM 2196 O O . PRO A 1 302 ? -6.801 -19.297 -6.641 1 95.62 302 PRO A O 1
ATOM 2199 N N . GLN A 1 303 ? -5.219 -18.109 -7.625 1 96.81 303 GLN A N 1
ATOM 2200 C CA . GLN A 1 303 ? -4.141 -18.719 -6.852 1 96.81 303 GLN A CA 1
ATOM 2201 C C . GLN A 1 303 ? -3.492 -17.688 -5.922 1 96.81 303 GLN A C 1
ATOM 2203 O O . GLN A 1 303 ? -2.477 -17.078 -6.27 1 96.81 303 GLN A O 1
ATOM 2208 N N . THR A 1 304 ? -4.012 -17.484 -4.766 1 96.12 304 THR A N 1
ATOM 2209 C CA . THR A 1 304 ? -3.328 -16.656 -3.771 1 96.12 304 THR A CA 1
ATOM 2210 C C . THR A 1 304 ? -1.95 -17.234 -3.455 1 96.12 304 THR A C 1
ATOM 2212 O O . THR A 1 304 ? -1.836 -18.359 -2.957 1 96.12 304 THR A O 1
ATOM 2215 N N . SER A 1 305 ? -0.94 -16.391 -3.764 1 97.38 305 SER A N 1
ATOM 2216 C CA . SER A 1 305 ? 0.441 -16.781 -3.523 1 97.38 305 SER A CA 1
ATOM 2217 C C . SER A 1 305 ? 0.8 -18.031 -4.324 1 97.38 305 SER A C 1
ATOM 2219 O O . SER A 1 305 ? 1.343 -19 -3.773 1 97.38 305 SER A O 1
ATOM 2221 N N . GLY A 1 306 ? 0.372 -18.031 -5.52 1 97.5 306 GLY A N 1
ATOM 2222 C CA . GLY A 1 306 ? 0.704 -19.141 -6.41 1 97.5 306 GLY A CA 1
ATOM 2223 C C . GLY A 1 306 ? 2.164 -19.156 -6.816 1 97.5 306 GLY A C 1
ATOM 2224 O O . GLY A 1 306 ? 2.98 -18.422 -6.25 1 97.5 306 GLY A O 1
ATOM 2225 N N . GLY A 1 307 ? 2.484 -20.094 -7.652 1 98.19 307 GLY A N 1
ATOM 2226 C CA . GLY A 1 307 ? 3.85 -20.25 -8.133 1 98.19 307 GLY A CA 1
ATOM 2227 C C . GLY A 1 307 ? 4.16 -19.375 -9.336 1 98.19 307 GLY A C 1
ATOM 2228 O O . GLY A 1 307 ? 3.479 -18.391 -9.586 1 98.19 307 GLY A O 1
ATOM 2229 N N . LEU A 1 308 ? 5.242 -19.688 -9.969 1 98.25 308 LEU A N 1
ATOM 2230 C CA . LEU A 1 308 ? 5.695 -18.969 -11.156 1 98.25 308 LEU A CA 1
ATOM 2231 C C . LEU A 1 308 ? 5.375 -19.75 -12.422 1 98.25 308 LEU A C 1
ATOM 2233 O O . LEU A 1 308 ? 5.438 -20.984 -12.438 1 98.25 308 LEU A O 1
ATOM 2237 N N . LEU A 1 309 ? 4.949 -19.078 -13.445 1 98.19 309 LEU A N 1
ATOM 2238 C CA . LEU A 1 309 ? 4.902 -19.578 -14.812 1 98.19 309 LEU A CA 1
ATOM 2239 C C . LEU A 1 309 ? 6.113 -19.094 -15.609 1 98.19 309 LEU A C 1
ATOM 2241 O O . LEU A 1 309 ? 6.305 -17.891 -15.789 1 98.19 309 LEU A O 1
ATOM 2245 N N . VAL A 1 310 ? 6.93 -20.031 -16.078 1 98.12 310 VAL A N 1
ATOM 2246 C CA . VAL A 1 310 ? 8.227 -19.75 -16.672 1 98.12 310 VAL A CA 1
ATOM 2247 C C . VAL A 1 310 ? 8.234 -20.203 -18.141 1 98.12 310 VAL A C 1
ATOM 2249 O O . VAL A 1 310 ? 7.828 -21.328 -18.453 1 98.12 310 VAL A O 1
ATOM 2252 N N . ALA A 1 311 ? 8.562 -19.359 -19 1 98.38 311 ALA A N 1
ATOM 2253 C CA . ALA A 1 311 ? 8.852 -19.719 -20.375 1 98.38 311 ALA A CA 1
ATOM 2254 C C . ALA A 1 311 ? 10.359 -19.844 -20.609 1 98.38 311 ALA A C 1
ATOM 2256 O O . ALA A 1 311 ? 11.109 -18.906 -20.312 1 98.38 311 ALA A O 1
ATOM 2257 N N . CYS A 1 312 ? 10.805 -20.938 -21.125 1 98.38 312 CYS A N 1
ATOM 2258 C CA . CYS A 1 312 ? 12.242 -21.156 -21.266 1 98.38 312 CYS A CA 1
ATOM 2259 C C . CYS A 1 312 ? 12.555 -21.984 -22.5 1 98.38 312 CYS A C 1
ATOM 2261 O O . CYS A 1 312 ? 11.648 -22.547 -23.125 1 98.38 312 CYS A O 1
ATOM 2263 N N . ALA A 1 313 ? 13.82 -22.031 -22.844 1 98.56 313 ALA A N 1
ATOM 2264 C CA . ALA A 1 313 ? 14.297 -22.875 -23.953 1 98.56 313 ALA A CA 1
ATOM 2265 C C . ALA A 1 313 ? 13.93 -24.328 -23.719 1 98.56 313 ALA A C 1
ATOM 2267 O O . ALA A 1 313 ? 14.188 -24.875 -22.641 1 98.56 313 ALA A O 1
ATOM 2268 N N . PRO A 1 314 ? 13.406 -24.969 -24.75 1 98.38 314 PRO A N 1
ATOM 2269 C CA . PRO A 1 314 ? 12.883 -26.328 -24.547 1 98.38 314 PRO A CA 1
ATOM 2270 C C . PRO A 1 314 ? 13.969 -27.328 -24.156 1 98.38 314 PRO A C 1
ATOM 2272 O O . PRO A 1 314 ? 13.719 -28.25 -23.391 1 98.38 314 PRO A O 1
ATOM 2275 N N . GLU A 1 315 ? 15.18 -27.156 -24.625 1 98.31 315 GLU A N 1
ATOM 2276 C CA . GLU A 1 315 ? 16.266 -28.094 -24.359 1 98.31 315 GLU A CA 1
ATOM 2277 C C . GLU A 1 315 ? 16.75 -27.969 -22.922 1 98.31 315 GLU A C 1
ATOM 2279 O O . GLU A 1 315 ? 17.438 -28.859 -22.422 1 98.31 315 GLU A O 1
ATOM 2284 N N . LYS A 1 316 ? 16.359 -26.906 -22.266 1 98.19 316 LYS A N 1
ATOM 2285 C CA . LYS A 1 316 ? 16.812 -26.672 -20.891 1 98.19 316 LYS A CA 1
ATOM 2286 C C . LYS A 1 316 ? 15.703 -26.906 -19.891 1 98.19 316 LYS A C 1
ATOM 2288 O O . LYS A 1 316 ? 15.938 -26.906 -18.672 1 98.19 316 LYS A O 1
ATOM 2293 N N . ALA A 1 317 ? 14.531 -27.188 -20.328 1 98.56 317 ALA A N 1
ATOM 2294 C CA . ALA A 1 317 ? 13.344 -27.234 -19.484 1 98.56 317 ALA A CA 1
ATOM 2295 C C . ALA A 1 317 ? 13.484 -28.297 -18.406 1 98.56 317 ALA A C 1
ATOM 2297 O O . ALA A 1 317 ? 13.156 -28.062 -17.234 1 98.56 317 ALA A O 1
ATOM 2298 N N . GLY A 1 318 ? 13.906 -29.453 -18.797 1 98.5 318 GLY A N 1
ATOM 2299 C CA . GLY A 1 318 ? 14.086 -30.516 -17.828 1 98.5 318 GLY A CA 1
ATOM 2300 C C . GLY A 1 318 ? 15.031 -30.156 -16.688 1 98.5 318 GLY A C 1
ATOM 2301 O O . GLY A 1 318 ? 14.727 -30.391 -15.523 1 98.5 318 GLY A O 1
ATOM 2302 N N . ALA A 1 319 ? 16.188 -29.641 -17.047 1 98.38 319 ALA A N 1
ATOM 2303 C CA . ALA A 1 319 ? 17.172 -29.234 -16.062 1 98.38 319 ALA A CA 1
ATOM 2304 C C . ALA A 1 319 ? 16.641 -28.125 -15.148 1 98.38 319 ALA A C 1
ATOM 2306 O O . ALA A 1 319 ? 16.938 -28.109 -13.953 1 98.38 319 ALA A O 1
ATOM 2307 N N . LEU A 1 320 ? 15.914 -27.219 -15.75 1 98.25 320 LEU A N 1
ATOM 2308 C CA . LEU A 1 320 ? 15.344 -26.141 -14.969 1 98.25 320 LEU A CA 1
ATOM 2309 C C . LEU A 1 320 ? 14.312 -26.656 -13.977 1 98.25 320 LEU A C 1
ATOM 2311 O O . LEU A 1 320 ? 14.258 -26.219 -12.828 1 98.25 320 LEU A O 1
ATOM 2315 N N . VAL A 1 321 ? 13.492 -27.578 -14.367 1 98.62 321 VAL A N 1
ATOM 2316 C CA . VAL A 1 321 ? 12.516 -28.188 -13.469 1 98.62 321 VAL A CA 1
ATOM 2317 C C . VAL A 1 321 ? 13.234 -28.844 -12.289 1 98.62 321 VAL A C 1
ATOM 2319 O O . VAL A 1 321 ? 12.82 -28.688 -11.133 1 98.62 321 VAL A O 1
ATOM 2322 N N . GLU A 1 322 ? 14.258 -29.562 -12.555 1 98.31 322 GLU A N 1
ATOM 2323 C CA . GLU A 1 322 ? 15.023 -30.219 -11.492 1 98.31 322 GLU A CA 1
ATOM 2324 C C . GLU A 1 322 ? 15.609 -29.188 -10.531 1 98.31 322 GLU A C 1
ATOM 2326 O O . GLU A 1 322 ? 15.594 -29.391 -9.312 1 98.31 322 GLU A O 1
ATOM 2331 N N . LYS A 1 323 ? 16.141 -28.156 -11.125 1 97.94 323 LYS A N 1
ATOM 2332 C CA . LYS A 1 323 ? 16.672 -27.078 -10.305 1 97.94 323 LYS A CA 1
ATOM 2333 C C . LYS A 1 323 ? 15.602 -26.5 -9.383 1 97.94 323 LYS A C 1
ATOM 2335 O O . LYS A 1 323 ? 15.852 -26.266 -8.195 1 97.94 323 LYS A O 1
ATOM 2340 N N . VAL A 1 324 ? 14.422 -26.266 -9.898 1 98.38 324 VAL A N 1
ATOM 2341 C CA . VAL A 1 324 ? 13.312 -25.688 -9.148 1 98.38 324 VAL A CA 1
ATOM 2342 C C . VAL A 1 324 ? 12.859 -26.672 -8.062 1 98.38 324 VAL A C 1
ATOM 2344 O O . VAL A 1 324 ? 12.609 -26.266 -6.926 1 98.38 324 VAL A O 1
ATOM 2347 N N . ARG A 1 325 ? 12.781 -27.938 -8.383 1 98.38 325 ARG A N 1
ATOM 2348 C CA . ARG A 1 325 ? 12.391 -28.953 -7.406 1 98.38 325 ARG A CA 1
ATOM 2349 C C . ARG A 1 325 ? 13.414 -29.047 -6.277 1 98.38 325 ARG A C 1
ATOM 2351 O O . ARG A 1 325 ? 13.039 -29.141 -5.105 1 98.38 325 ARG A O 1
ATOM 2358 N N . LEU A 1 326 ? 14.672 -29 -6.586 1 97.88 326 LEU A N 1
ATOM 2359 C CA . LEU A 1 326 ? 15.734 -29.062 -5.594 1 97.88 326 LEU A CA 1
ATOM 2360 C C . LEU A 1 326 ? 15.695 -27.844 -4.672 1 97.88 326 LEU A C 1
ATOM 2362 O O . LEU A 1 326 ? 16.125 -27.922 -3.516 1 97.88 326 LEU A O 1
ATOM 2366 N N . ALA A 1 327 ? 15.156 -26.797 -5.188 1 97.25 327 ALA A N 1
ATOM 2367 C CA . ALA A 1 327 ? 15.055 -25.562 -4.406 1 97.25 327 ALA A CA 1
ATOM 2368 C C . ALA A 1 327 ? 13.844 -25.609 -3.479 1 97.25 327 ALA A C 1
ATOM 2370 O O . ALA A 1 327 ? 13.617 -24.672 -2.699 1 97.25 327 ALA A O 1
ATOM 2371 N N . GLY A 1 328 ? 13.008 -26.609 -3.559 1 97.5 328 GLY A N 1
ATOM 2372 C CA . GLY A 1 328 ? 11.938 -26.781 -2.588 1 97.5 328 GLY A CA 1
ATOM 2373 C C . GLY A 1 328 ? 10.555 -26.672 -3.199 1 97.5 328 GLY A C 1
ATOM 2374 O O . GLY A 1 328 ? 9.578 -26.422 -2.49 1 97.5 328 GLY A O 1
ATOM 2375 N N . TYR A 1 329 ? 10.43 -26.859 -4.457 1 98.19 329 TYR A N 1
ATOM 2376 C CA . TYR A 1 329 ? 9.148 -26.812 -5.152 1 98.19 329 TYR A CA 1
ATOM 2377 C C . TYR A 1 329 ? 8.805 -28.172 -5.75 1 98.19 329 TYR A C 1
ATOM 2379 O O . TYR A 1 329 ? 8.906 -28.359 -6.965 1 98.19 329 TYR A O 1
ATOM 2387 N N . PRO A 1 330 ? 8.266 -29.016 -4.996 1 96.38 330 PRO A N 1
ATOM 2388 C CA . PRO A 1 330 ? 8.148 -30.422 -5.395 1 96.38 330 PRO A CA 1
ATOM 2389 C C . PRO A 1 330 ? 7.164 -30.625 -6.543 1 96.38 330 PRO A C 1
ATOM 2391 O O . PRO A 1 330 ? 7.266 -31.609 -7.273 1 96.38 330 PRO A O 1
ATOM 2394 N N . LEU A 1 331 ? 6.254 -29.734 -6.758 1 97.31 331 LEU A N 1
ATOM 2395 C CA . LEU A 1 331 ? 5.23 -29.938 -7.773 1 97.31 331 LEU A CA 1
ATOM 2396 C C . LEU A 1 331 ? 5.637 -29.312 -9.102 1 97.31 331 LEU A C 1
ATOM 2398 O O . LEU A 1 331 ? 4.875 -29.344 -10.07 1 97.31 331 LEU A O 1
ATOM 2402 N N . ALA A 1 332 ? 6.816 -28.719 -9.156 1 98.62 332 ALA A N 1
ATOM 2403 C CA . ALA A 1 332 ? 7.25 -28.047 -10.383 1 98.62 332 ALA A CA 1
ATOM 2404 C C . ALA A 1 332 ? 7.258 -29.031 -11.555 1 98.62 332 ALA A C 1
ATOM 2406 O O . ALA A 1 332 ? 7.652 -30.188 -11.406 1 98.62 332 ALA A O 1
ATOM 2407 N N . GLY A 1 333 ? 6.816 -28.594 -12.719 1 98.56 333 GLY A N 1
ATOM 2408 C CA . GLY A 1 333 ? 6.793 -29.438 -13.898 1 98.56 333 GLY A CA 1
ATOM 2409 C C . GLY A 1 333 ? 6.562 -28.656 -15.18 1 98.56 333 GLY A C 1
ATOM 2410 O O . GLY A 1 333 ? 6.168 -27.5 -15.148 1 98.56 333 GLY A O 1
ATOM 2411 N N . ILE A 1 334 ? 6.934 -29.328 -16.281 1 98.81 334 ILE A N 1
ATOM 2412 C CA . ILE A 1 334 ? 6.641 -28.797 -17.609 1 98.81 334 ILE A CA 1
ATOM 2413 C C . ILE A 1 334 ? 5.156 -28.969 -17.922 1 98.81 334 ILE A C 1
ATOM 2415 O O . ILE A 1 334 ? 4.645 -30.094 -17.906 1 98.81 334 ILE A O 1
ATOM 2419 N N . VAL A 1 335 ? 4.527 -27.859 -18.234 1 98.75 335 VAL A N 1
ATOM 2420 C CA . VAL A 1 335 ? 3.074 -27.969 -18.344 1 98.75 335 VAL A CA 1
ATOM 2421 C C . VAL A 1 335 ? 2.633 -27.625 -19.766 1 98.75 335 VAL A C 1
ATOM 2423 O O . VAL A 1 335 ? 1.464 -27.797 -20.109 1 98.75 335 VAL A O 1
ATOM 2426 N N . GLY A 1 336 ? 3.539 -27.078 -20.547 1 98.69 336 GLY A N 1
ATOM 2427 C CA . GLY A 1 336 ? 3.088 -26.672 -21.859 1 98.69 336 GLY A CA 1
ATOM 2428 C C . GLY A 1 336 ? 4.207 -26.156 -22.75 1 98.69 336 GLY A C 1
ATOM 2429 O O . GLY A 1 336 ? 5.379 -26.453 -22.5 1 98.69 336 GLY A O 1
ATOM 2430 N N . THR A 1 337 ? 3.754 -25.516 -23.859 1 98.69 337 THR A N 1
ATOM 2431 C CA . THR A 1 337 ? 4.68 -24.969 -24.859 1 98.69 337 THR A CA 1
ATOM 2432 C C . THR A 1 337 ? 4.129 -23.688 -25.453 1 98.69 337 THR A C 1
ATOM 2434 O O . THR A 1 337 ? 2.943 -23.375 -25.312 1 98.69 337 THR A O 1
ATOM 2437 N N . ALA A 1 338 ? 5.016 -22.938 -26.031 1 98.44 338 ALA A N 1
ATOM 2438 C CA . ALA A 1 338 ? 4.648 -21.734 -26.781 1 98.44 338 ALA A CA 1
ATOM 2439 C C . ALA A 1 338 ? 4.891 -21.922 -28.266 1 98.44 338 ALA A C 1
ATOM 2441 O O . ALA A 1 338 ? 5.828 -22.609 -28.672 1 98.44 338 ALA A O 1
ATOM 2442 N N . ALA A 1 339 ? 4.082 -21.312 -29.078 1 98 339 ALA A N 1
ATOM 2443 C CA . ALA A 1 339 ? 4.211 -21.375 -30.531 1 98 339 ALA A CA 1
ATOM 2444 C C . ALA A 1 339 ? 3.773 -20.062 -31.188 1 98 339 ALA A C 1
ATOM 2446 O O . ALA A 1 339 ? 3.051 -19.266 -30.578 1 98 339 ALA A O 1
ATOM 2447 N N . ALA A 1 340 ? 4.27 -19.875 -32.406 1 96.88 340 ALA A N 1
ATOM 2448 C CA . ALA A 1 340 ? 3.779 -18.734 -33.188 1 96.88 340 ALA A CA 1
ATOM 2449 C C . ALA A 1 340 ? 2.285 -18.859 -33.469 1 96.88 340 ALA A C 1
ATOM 2451 O O . ALA A 1 340 ? 1.772 -19.969 -33.625 1 96.88 340 ALA A O 1
ATOM 2452 N N . GLY A 1 341 ? 1.636 -17.75 -33.531 1 92.69 341 GLY A N 1
ATOM 2453 C CA . GLY A 1 341 ? 0.201 -17.734 -33.75 1 92.69 341 GLY A CA 1
ATOM 2454 C C . GLY A 1 341 ? -0.511 -16.578 -33.094 1 92.69 341 GLY A C 1
ATOM 2455 O O . GLY A 1 341 ? 0.121 -15.586 -32.719 1 92.69 341 GLY A O 1
ATOM 2456 N N . ALA A 1 342 ? -1.825 -16.75 -33.062 1 93.56 342 ALA A N 1
ATOM 2457 C CA . ALA A 1 342 ? -2.623 -15.734 -32.375 1 93.56 342 ALA A CA 1
ATOM 2458 C C . ALA A 1 342 ? -2.303 -15.695 -30.875 1 93.56 342 ALA A C 1
ATOM 2460 O O . ALA A 1 342 ? -1.965 -16.719 -30.281 1 93.56 342 ALA A O 1
ATOM 2461 N N . ALA A 1 343 ? -2.35 -14.555 -30.312 1 94.19 343 ALA A N 1
ATOM 2462 C CA . ALA A 1 343 ? -2.191 -14.43 -28.859 1 94.19 343 ALA A CA 1
ATOM 2463 C C . ALA A 1 343 ? -3.365 -15.07 -28.125 1 94.19 343 ALA A C 1
ATOM 2465 O O . ALA A 1 343 ? -4.445 -14.484 -28.031 1 94.19 343 ALA A O 1
ATOM 2466 N N . GLN A 1 344 ? -3.209 -16.219 -27.609 1 95.94 344 GLN A N 1
ATOM 2467 C CA . GLN A 1 344 ? -4.242 -16.984 -26.906 1 95.94 344 GLN A CA 1
ATOM 2468 C C . GLN A 1 344 ? -3.627 -18.078 -26.047 1 95.94 344 GLN A C 1
ATOM 2470 O O . GLN A 1 344 ? -2.438 -18.391 -26.172 1 95.94 344 GLN A O 1
ATOM 2475 N N . ILE A 1 345 ? -4.406 -18.594 -25.188 1 96.75 345 ILE A N 1
ATOM 2476 C CA . ILE A 1 345 ? -4.008 -19.766 -24.406 1 96.75 345 ILE A CA 1
ATOM 2477 C C . ILE A 1 345 ? -4.945 -20.922 -24.719 1 96.75 345 ILE A C 1
ATOM 2479 O O . ILE A 1 345 ? -6.16 -20.75 -24.828 1 96.75 345 ILE A O 1
ATOM 2483 N N . LYS A 1 346 ? -4.355 -22 -25.031 1 97.75 346 LYS A N 1
ATOM 2484 C CA . LYS A 1 346 ? -5.07 -23.234 -25.328 1 97.75 346 LYS A CA 1
ATOM 2485 C C . LYS A 1 346 ? -4.781 -24.312 -24.297 1 97.75 346 LYS A C 1
ATOM 2487 O O . LYS A 1 346 ? -3.646 -24.438 -23.828 1 97.75 346 LYS A O 1
ATOM 2492 N N . VAL A 1 347 ? -5.805 -25 -23.922 1 98.06 347 VAL A N 1
ATOM 2493 C CA . VAL A 1 347 ? -5.641 -26.172 -23.062 1 98.06 347 VAL A CA 1
ATOM 2494 C C . VAL A 1 347 ? -5.969 -27.438 -23.844 1 98.06 347 VAL A C 1
ATOM 2496 O O . VAL A 1 347 ? -7 -27.516 -24.516 1 98.06 347 VAL A O 1
ATOM 2499 N N . ILE A 1 348 ? -5.113 -28.344 -23.766 1 97.12 348 ILE A N 1
ATOM 2500 C CA . ILE A 1 348 ? -5.348 -29.625 -24.422 1 97.12 348 ILE A CA 1
ATOM 2501 C C . ILE A 1 348 ? -5.332 -30.734 -23.375 1 97.12 348 ILE A C 1
ATOM 2503 O O . ILE A 1 348 ? -4.879 -30.531 -22.25 1 97.12 348 ILE A O 1
ATOM 2507 N N . SER A 1 349 ? -5.789 -31.875 -23.781 1 92.69 349 SER A N 1
ATOM 2508 C CA . SER A 1 349 ? -5.879 -33 -22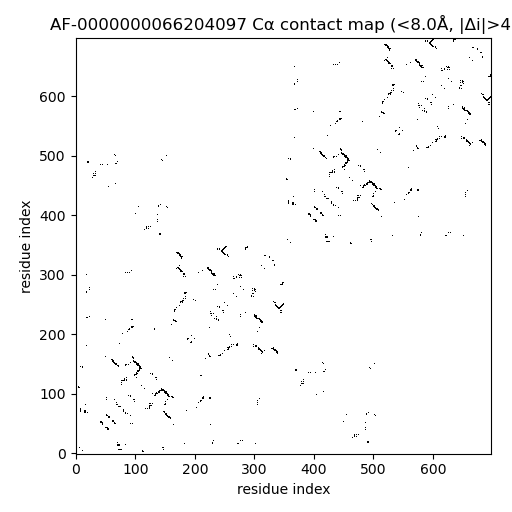.859 1 92.69 349 SER A CA 1
ATOM 2509 C C . SER A 1 349 ? -4.5 -33.531 -22.531 1 92.69 349 SER A C 1
ATOM 2511 O O . SER A 1 349 ? -3.598 -33.531 -23.359 1 92.69 349 SER A O 1
ATOM 2513 N N . MET B 1 1 ? -37.688 4.371 -8.414 1 26.81 1 MET B N 1
ATOM 2514 C CA . MET B 1 1 ? -37.031 4.949 -7.238 1 26.81 1 MET B CA 1
ATOM 2515 C C . MET B 1 1 ? -35.656 5.512 -7.59 1 26.81 1 MET B C 1
ATOM 2517 O O . MET B 1 1 ? -34.812 4.793 -8.102 1 26.81 1 MET B O 1
ATOM 2521 N N . ASN B 1 2 ? -35.344 6.656 -8.023 1 37.28 2 ASN B N 1
ATOM 2522 C CA . ASN B 1 2 ? -34.219 7.387 -8.602 1 37.28 2 ASN B CA 1
ATOM 2523 C C . ASN B 1 2 ? -32.969 7.285 -7.73 1 37.28 2 ASN B C 1
ATOM 2525 O O . ASN B 1 2 ? -32.875 7.98 -6.719 1 37.28 2 ASN B O 1
ATOM 2529 N N . THR B 1 3 ? -32.469 6.199 -7.25 1 47.66 3 THR B N 1
ATOM 2530 C CA . THR B 1 3 ? -31.578 5.934 -6.133 1 47.66 3 THR B CA 1
ATOM 2531 C C . THR B 1 3 ? -30.297 6.734 -6.277 1 47.66 3 THR B C 1
ATOM 2533 O O . THR B 1 3 ? -29.516 6.516 -7.211 1 47.66 3 THR B O 1
ATOM 2536 N N . LEU B 1 4 ? -30.234 8.039 -5.867 1 60.25 4 LEU B N 1
ATOM 2537 C CA . LEU B 1 4 ? -29.094 8.961 -5.848 1 60.25 4 LEU B CA 1
ATOM 2538 C C . LEU B 1 4 ? -27.828 8.25 -5.375 1 60.25 4 LEU B C 1
ATOM 2540 O O . LEU B 1 4 ? -27.875 7.426 -4.461 1 60.25 4 LEU B O 1
ATOM 2544 N N . ALA B 1 5 ? -26.797 8.391 -6.16 1 74.81 5 ALA B N 1
ATOM 2545 C CA . ALA B 1 5 ? -25.484 7.871 -5.77 1 74.81 5 ALA B CA 1
ATOM 2546 C C . ALA B 1 5 ? -25.141 8.281 -4.34 1 74.81 5 ALA B C 1
ATOM 2548 O O . ALA B 1 5 ? -25.375 9.422 -3.938 1 74.81 5 ALA B O 1
ATOM 2549 N N . PRO B 1 6 ? -24.969 7.332 -3.449 1 83.88 6 PRO B N 1
ATOM 2550 C CA . PRO B 1 6 ? -24.578 7.703 -2.084 1 83.88 6 PRO B CA 1
ATOM 2551 C C . PRO B 1 6 ? -23.422 8.695 -2.045 1 83.88 6 PRO B C 1
ATOM 2553 O O . PRO B 1 6 ? -22.578 8.695 -2.939 1 83.88 6 PRO B O 1
ATOM 2556 N N . ARG B 1 7 ? -23.547 9.602 -0.991 1 84.5 7 ARG B N 1
ATOM 2557 C CA . ARG B 1 7 ? -22.375 10.43 -0.729 1 84.5 7 ARG B CA 1
ATOM 2558 C C . ARG B 1 7 ? -21.188 9.586 -0.279 1 84.5 7 ARG B C 1
ATOM 2560 O O . ARG B 1 7 ? -21.359 8.648 0.498 1 84.5 7 ARG B O 1
ATOM 2567 N N . LEU B 1 8 ? -19.953 9.797 -0.687 1 85.5 8 LEU B N 1
ATOM 2568 C CA . LEU B 1 8 ? -18.75 9.055 -0.321 1 85.5 8 LEU B CA 1
ATOM 2569 C C . LEU B 1 8 ? -18.547 9.055 1.19 1 85.5 8 LEU B C 1
ATOM 2571 O O . LEU B 1 8 ? -18.188 8.031 1.775 1 85.5 8 LEU B O 1
ATOM 2575 N N . THR B 1 9 ? -18.844 10.188 1.817 1 86.06 9 THR B N 1
ATOM 2576 C CA . THR B 1 9 ? -18.594 10.312 3.248 1 86.06 9 THR B CA 1
ATOM 2577 C C . THR B 1 9 ? -19.609 9.508 4.051 1 86.06 9 THR B C 1
ATOM 2579 O O . THR B 1 9 ? -19.375 9.211 5.227 1 86.06 9 THR B O 1
ATOM 2582 N N . ASP B 1 10 ? -20.703 9.18 3.445 1 83.38 10 ASP B N 1
ATOM 2583 C CA . ASP B 1 10 ? -21.703 8.352 4.098 1 83.38 10 ASP B CA 1
ATOM 2584 C C . ASP B 1 10 ? -21.297 6.879 4.102 1 83.38 10 ASP B C 1
ATOM 2586 O O . ASP B 1 10 ? -21.812 6.082 4.879 1 83.38 10 ASP B O 1
ATOM 2590 N N . LEU B 1 11 ? -20.406 6.609 3.232 1 81.44 11 LEU B N 1
ATOM 2591 C CA . LEU B 1 11 ? -19.984 5.219 3.1 1 81.44 11 LEU B CA 1
ATOM 2592 C C . LEU B 1 11 ? -18.844 4.906 4.055 1 81.44 11 LEU B C 1
ATOM 2594 O O . LEU B 1 11 ? -18.469 3.744 4.215 1 81.44 11 LEU B O 1
ATOM 2598 N N . ALA B 1 12 ? -18.281 5.992 4.699 1 80.19 12 ALA B N 1
ATOM 2599 C CA . ALA B 1 12 ? -17.109 5.84 5.562 1 80.19 12 ALA B CA 1
ATOM 2600 C C . ALA B 1 12 ? -17.5 5.977 7.035 1 80.19 12 ALA B C 1
ATOM 2602 O O . ALA B 1 12 ? -18.125 6.969 7.426 1 80.19 12 ALA B O 1
ATOM 2603 N N . HIS B 1 13 ? -17.219 5.004 7.934 1 77.06 13 HIS B N 1
ATOM 2604 C CA . HIS B 1 13 ? -17.469 5.156 9.359 1 77.06 13 HIS B CA 1
ATOM 2605 C C . HIS B 1 13 ? -16.453 6.105 9.992 1 77.06 13 HIS B C 1
ATOM 2607 O O . HIS B 1 13 ? -16.656 6.602 11.102 1 77.06 13 HIS B O 1
ATOM 2613 N N . GLY B 1 14 ? -15.32 6.301 9.336 1 75.88 14 GLY B N 1
ATOM 2614 C CA . GLY B 1 14 ? -14.266 7.273 9.586 1 75.88 14 GLY B CA 1
ATOM 2615 C C . GLY B 1 14 ? -13.609 7.781 8.312 1 75.88 14 GLY B C 1
ATOM 2616 O O . GLY B 1 14 ? -13.688 7.133 7.27 1 75.88 14 GLY B O 1
ATOM 2617 N N . GLY B 1 15 ? -13.062 8.977 8.391 1 79.44 15 GLY B N 1
ATOM 2618 C CA . GLY B 1 15 ? -12.547 9.508 7.137 1 79.44 15 GLY B CA 1
ATOM 2619 C C . GLY B 1 15 ? -11.148 10.07 7.262 1 79.44 15 GLY B C 1
ATOM 2620 O O . GLY B 1 15 ? -10.734 10.484 8.352 1 79.44 15 GLY B O 1
ATOM 2621 N N . GLY B 1 16 ? -10.43 10.062 6.133 1 83 16 GLY B N 1
ATOM 2622 C CA . GLY B 1 16 ? -9.102 10.664 6.082 1 83 16 GLY B CA 1
ATOM 2623 C C . GLY B 1 16 ? -8.117 10.008 7.035 1 83 16 GLY B C 1
ATOM 2624 O O . GLY B 1 16 ? -8.133 8.789 7.215 1 83 16 GLY B O 1
ATOM 2625 N N . CYS B 1 17 ? -7.199 10.766 7.52 1 80.69 17 CYS B N 1
ATOM 2626 C CA . CYS B 1 17 ? -6.191 10.242 8.43 1 80.69 17 CYS B CA 1
ATOM 2627 C C . CYS B 1 17 ? -6.785 9.984 9.812 1 80.69 17 CYS B C 1
ATOM 2629 O O . CYS B 1 17 ? -6.125 9.406 10.68 1 80.69 17 CYS B O 1
ATOM 2631 N N . GLY B 1 18 ? -8.023 10.391 9.992 1 75.19 18 GLY B N 1
ATOM 2632 C CA . GLY B 1 18 ? -8.734 10.117 11.234 1 75.19 18 GLY B CA 1
ATOM 2633 C C . GLY B 1 18 ? -9.109 8.656 11.398 1 75.19 18 GLY B C 1
ATOM 2634 O O . GLY B 1 18 ? -9.453 8.219 12.5 1 75.19 18 GLY B O 1
ATOM 2635 N N . CYS B 1 19 ? -9.055 7.965 10.352 1 80 19 CYS B N 1
ATOM 2636 C CA . CYS B 1 19 ? -9.438 6.559 10.445 1 80 19 CYS B CA 1
ATOM 2637 C C . CYS B 1 19 ? -8.242 5.691 10.82 1 80 19 CYS B C 1
ATOM 2639 O O . CYS B 1 19 ? -8.375 4.477 10.977 1 80 19 CYS B O 1
ATOM 2641 N N . LYS B 1 20 ? -7.086 6.344 10.984 1 77.81 20 LYS B N 1
ATOM 2642 C CA . LYS B 1 20 ? -5.902 5.602 11.398 1 77.81 20 LYS B CA 1
ATOM 2643 C C . LYS B 1 20 ? -6.09 4.988 12.781 1 77.81 20 LYS B C 1
ATOM 2645 O O . LYS B 1 20 ? -6.797 5.551 13.625 1 77.81 20 LYS B O 1
ATOM 2650 N N . LEU B 1 21 ? -5.465 3.859 13.016 1 77.94 21 LEU B N 1
ATOM 2651 C CA . LEU B 1 21 ? -5.449 3.34 14.375 1 77.94 21 LEU B CA 1
ATOM 2652 C C . LEU B 1 21 ? -4.77 4.324 15.328 1 77.94 21 LEU B C 1
ATOM 2654 O O . LEU B 1 21 ? -3.752 4.926 14.977 1 77.94 21 LEU B O 1
ATOM 2658 N N . ALA B 1 22 ? -5.422 4.48 16.422 1 72.25 22 ALA B N 1
ATOM 2659 C CA . ALA B 1 22 ? -4.836 5.359 17.438 1 72.25 22 ALA B CA 1
ATOM 2660 C C . ALA B 1 22 ? -3.393 4.961 17.734 1 72.25 22 ALA B C 1
ATOM 2662 O O . ALA B 1 22 ? -3.055 3.775 17.719 1 72.25 22 ALA B O 1
ATOM 2663 N N . PRO B 1 23 ? -2.604 5.973 17.938 1 71.69 23 PRO B N 1
ATOM 2664 C CA . PRO B 1 23 ? -1.19 5.688 18.188 1 71.69 23 PRO B CA 1
ATOM 2665 C C . PRO B 1 23 ? -0.989 4.664 19.312 1 71.69 23 PRO B C 1
ATOM 2667 O O . PRO B 1 23 ? -0.139 3.779 19.188 1 71.69 23 PRO B O 1
ATOM 2670 N N . SER B 1 24 ? -1.763 4.715 20.312 1 73.62 24 SER B N 1
ATOM 2671 C CA . SER B 1 24 ? -1.608 3.791 21.438 1 73.62 24 SER B CA 1
ATOM 2672 C C . SER B 1 24 ? -1.95 2.363 21.031 1 73.62 24 SER B C 1
ATOM 2674 O O . SER B 1 24 ? -1.278 1.416 21.438 1 73.62 24 SER B O 1
ATOM 2676 N N . VAL B 1 25 ? -2.934 2.229 20.266 1 74.88 25 VAL B N 1
ATOM 2677 C CA . VAL B 1 25 ? -3.354 0.912 19.797 1 74.88 25 VAL B CA 1
ATOM 2678 C C . VAL B 1 25 ? -2.281 0.322 18.891 1 74.88 25 VAL B C 1
ATOM 2680 O O . VAL B 1 25 ? -1.914 -0.847 19.031 1 74.88 25 VAL B O 1
ATOM 2683 N N . LEU B 1 26 ? -1.881 1.118 18.016 1 75.75 26 LEU B N 1
ATOM 2684 C CA . LEU B 1 26 ? -0.835 0.677 17.094 1 75.75 26 LEU B CA 1
ATOM 2685 C C . LEU B 1 26 ? 0.407 0.234 17.859 1 75.75 26 LEU B C 1
ATOM 2687 O O . LEU B 1 26 ? 0.991 -0.808 17.562 1 75.75 26 LEU B O 1
ATOM 2691 N N . GLN B 1 27 ? 0.834 1.044 18.781 1 74.44 27 GLN B N 1
ATOM 2692 C CA . GLN B 1 27 ? 2.002 0.71 19.594 1 74.44 27 GLN B CA 1
ATOM 2693 C C . GLN B 1 27 ? 1.815 -0.627 20.312 1 74.44 27 GLN B C 1
ATOM 2695 O O . GLN B 1 27 ? 2.75 -1.426 20.391 1 74.44 27 GLN B O 1
ATOM 2700 N N . GLN B 1 28 ? 0.672 -0.866 20.797 1 77.31 28 GLN B N 1
ATOM 2701 C CA . GLN B 1 28 ? 0.373 -2.121 21.484 1 77.31 28 GLN B CA 1
ATOM 2702 C C . GLN B 1 28 ? 0.45 -3.301 20.516 1 77.31 28 GLN B C 1
ATOM 2704 O O . GLN B 1 28 ? 0.979 -4.359 20.859 1 77.31 28 GLN B O 1
ATOM 2709 N N . LEU B 1 29 ? -0.05 -3.139 19.422 1 77.56 29 LEU B N 1
ATOM 2710 C CA . LEU B 1 29 ? -0.086 -4.199 18.422 1 77.56 29 LEU B CA 1
ATOM 2711 C C . LEU B 1 29 ? 1.322 -4.566 17.969 1 77.56 29 LEU B C 1
ATOM 2713 O O . LEU B 1 29 ? 1.595 -5.727 17.656 1 77.56 29 LEU B O 1
ATOM 2717 N N . LEU B 1 30 ? 2.219 -3.584 17.953 1 75.25 30 LEU B N 1
ATOM 2718 C CA . LEU B 1 30 ? 3.561 -3.777 17.422 1 75.25 30 LEU B CA 1
ATOM 2719 C C . LEU B 1 30 ? 4.547 -4.121 18.531 1 75.25 30 LEU B C 1
ATOM 2721 O O . LEU B 1 30 ? 5.707 -4.434 18.266 1 75.25 30 LEU B O 1
ATOM 2725 N N . ALA B 1 31 ? 4.168 -4.008 19.75 1 71.38 31 ALA B N 1
ATOM 2726 C CA . ALA B 1 31 ? 5.047 -4.145 20.922 1 71.38 31 ALA B CA 1
ATOM 2727 C C . ALA B 1 31 ? 5.723 -5.512 20.922 1 71.38 31 ALA B C 1
ATOM 2729 O O . ALA B 1 31 ? 6.863 -5.645 21.391 1 71.38 31 ALA B O 1
ATOM 2730 N N . ASN B 1 32 ? 5.094 -6.512 20.359 1 64.56 32 ASN B N 1
ATOM 2731 C CA . ASN B 1 32 ? 5.652 -7.855 20.469 1 64.56 32 ASN B CA 1
ATOM 2732 C C . ASN B 1 32 ? 6.281 -8.297 19.141 1 64.56 32 ASN B C 1
ATOM 2734 O O . ASN B 1 32 ? 6.641 -9.469 18.984 1 64.56 32 ASN B O 1
ATOM 2738 N N . GLN B 1 33 ? 6.348 -7.414 18.344 1 67.38 33 GLN B N 1
ATOM 2739 C CA . GLN B 1 33 ? 6.973 -7.797 17.078 1 67.38 33 GLN B CA 1
ATOM 2740 C C . GLN B 1 33 ? 8.492 -7.848 17.203 1 67.38 33 GLN B C 1
ATOM 2742 O O . GLN B 1 33 ? 9.086 -7.031 17.922 1 67.38 33 GLN B O 1
ATOM 2747 N N . PRO B 1 34 ? 9.016 -9.023 16.844 1 55.25 34 PRO B N 1
ATOM 2748 C CA . PRO B 1 34 ? 10.469 -9.133 16.953 1 55.25 34 PRO B CA 1
ATOM 2749 C C . PRO B 1 34 ? 11.195 -7.949 16.328 1 55.25 34 PRO B C 1
ATOM 2751 O O . PRO B 1 34 ? 10.766 -7.434 15.289 1 55.25 34 PRO B O 1
ATOM 2754 N N . ALA B 1 35 ? 11.961 -7.387 17.25 1 50 35 ALA B N 1
ATOM 2755 C CA . ALA B 1 35 ? 12.844 -6.363 16.703 1 50 35 ALA B CA 1
ATOM 2756 C C . ALA B 1 35 ? 13.602 -6.883 15.484 1 50 35 ALA B C 1
ATOM 2758 O O . ALA B 1 35 ? 14.172 -7.977 15.516 1 50 35 ALA B O 1
ATOM 2759 N N . ALA B 1 36 ? 13.148 -6.664 14.242 1 52.81 36 ALA B N 1
ATOM 2760 C CA . ALA B 1 36 ? 13.844 -7.082 13.023 1 52.81 36 ALA B CA 1
ATOM 2761 C C . ALA B 1 36 ? 15.352 -6.934 13.172 1 52.81 36 ALA B C 1
ATOM 2763 O O . ALA B 1 36 ? 15.828 -6.027 13.867 1 52.81 36 ALA B O 1
ATOM 2764 N N . ARG B 1 37 ? 16.156 -7.941 12.914 1 55.75 37 ARG B N 1
ATOM 2765 C CA . ARG B 1 37 ? 17.594 -7.777 12.789 1 55.75 37 ARG B CA 1
ATOM 2766 C C . ARG B 1 37 ? 17.938 -6.434 12.156 1 55.75 37 ARG B C 1
ATOM 2768 O O . ARG B 1 37 ? 17.297 -6.012 11.195 1 55.75 37 ARG B O 1
ATOM 2775 N N . PRO B 1 38 ? 18.797 -5.742 12.844 1 67.19 38 PRO B N 1
ATOM 2776 C CA . PRO B 1 38 ? 19.203 -4.449 12.281 1 67.19 38 PRO B CA 1
ATOM 2777 C C . PRO B 1 38 ? 19.672 -4.559 10.828 1 67.19 38 PRO B C 1
ATOM 2779 O O . PRO B 1 38 ? 20.391 -5.5 10.477 1 67.19 38 PRO B O 1
ATOM 2782 N N . PHE B 1 39 ? 18.969 -4.168 10.008 1 78.81 39 PHE B N 1
ATOM 2783 C CA . PHE B 1 39 ? 19.438 -4.008 8.633 1 78.81 39 PHE B CA 1
ATOM 2784 C C . PHE B 1 39 ? 20.281 -2.748 8.492 1 78.81 39 PHE B C 1
ATOM 2786 O O . PHE B 1 39 ? 19.766 -1.634 8.633 1 78.81 39 PHE B O 1
ATOM 2793 N N . ALA B 1 40 ? 21.531 -2.922 8.25 1 76.88 40 ALA B N 1
ATOM 2794 C CA . ALA B 1 40 ? 22.469 -1.803 8.172 1 76.88 40 ALA B CA 1
ATOM 2795 C C . ALA B 1 40 ? 22.031 -0.794 7.113 1 76.88 40 ALA B C 1
ATOM 2797 O O . ALA B 1 40 ? 22.297 0.405 7.246 1 76.88 40 ALA B O 1
ATOM 2798 N N . GLN B 1 41 ? 21.281 -1.24 6.152 1 84 41 GLN B N 1
ATOM 2799 C CA . GLN B 1 41 ? 20.906 -0.386 5.031 1 84 41 GLN B CA 1
ATOM 2800 C C . GLN B 1 41 ? 19.641 0.405 5.344 1 84 41 GLN B C 1
ATOM 2802 O O . GLN B 1 41 ? 19.312 1.358 4.637 1 84 41 GLN B O 1
ATOM 2807 N N . LEU B 1 42 ? 18.969 -0.023 6.289 1 84 42 LEU B N 1
ATOM 2808 C CA . LEU B 1 42 ? 17.75 0.696 6.688 1 84 42 LEU B CA 1
ATOM 2809 C C . LEU B 1 42 ? 18.109 1.88 7.586 1 84 42 LEU B C 1
ATOM 2811 O O . LEU B 1 42 ? 18.344 1.707 8.781 1 84 42 LEU B O 1
ATOM 2815 N N . LEU B 1 43 ? 18.078 3.09 7.055 1 80.56 43 LEU B N 1
ATOM 2816 C CA . LEU B 1 43 ? 18.453 4.289 7.801 1 80.56 43 LEU B CA 1
ATOM 2817 C C . LEU B 1 43 ? 17.312 4.75 8.695 1 80.56 43 LEU B C 1
ATOM 2819 O O . LEU B 1 43 ? 17.547 5.273 9.789 1 80.56 43 LEU B O 1
ATOM 2823 N N . VAL B 1 44 ? 16.094 4.695 8.273 1 81.12 44 VAL B N 1
ATOM 2824 C CA . VAL B 1 44 ? 14.867 5.059 8.977 1 81.12 44 VAL B CA 1
ATOM 2825 C C . VAL B 1 44 ? 13.836 3.938 8.836 1 81.12 44 VAL B C 1
ATOM 2827 O O . VAL B 1 44 ? 13.625 3.412 7.738 1 81.12 44 VAL B O 1
ATOM 2830 N N . GLY B 1 45 ? 13.227 3.523 9.961 1 73.44 45 GLY B N 1
ATOM 2831 C CA . GLY B 1 45 ? 12.219 2.475 9.945 1 73.44 45 GLY B CA 1
ATOM 2832 C C . GLY B 1 45 ? 11.234 2.584 11.094 1 73.44 45 GLY B C 1
ATOM 2833 O O . GLY B 1 45 ? 11.047 3.666 11.656 1 73.44 45 GLY B O 1
ATOM 2834 N N . ASN B 1 46 ? 10.578 1.606 11.344 1 63.97 46 ASN B N 1
ATOM 2835 C CA . ASN B 1 46 ? 9.453 1.56 12.273 1 63.97 46 ASN B CA 1
ATOM 2836 C C . ASN B 1 46 ? 9.883 1.928 13.688 1 63.97 46 ASN B C 1
ATOM 2838 O O . ASN B 1 46 ? 9.062 2.377 14.492 1 63.97 46 ASN B O 1
ATOM 2842 N N . ASP B 1 47 ? 11 1.715 13.82 1 54.38 47 ASP B N 1
ATOM 2843 C CA . ASP B 1 47 ? 11.461 1.98 15.18 1 54.38 47 ASP B CA 1
ATOM 2844 C C . ASP B 1 47 ? 11.539 3.48 15.453 1 54.38 47 ASP B C 1
ATOM 2846 O O . ASP B 1 47 ? 11.617 3.906 16.609 1 54.38 47 ASP B O 1
ATOM 2850 N N . MET B 1 48 ? 11.336 4.125 14.352 1 57.19 48 MET B N 1
ATOM 2851 C CA . MET B 1 48 ? 11.438 5.574 14.469 1 57.19 48 MET B CA 1
ATOM 2852 C C . MET B 1 48 ? 10.141 6.25 14.039 1 57.19 48 MET B C 1
ATOM 2854 O O . MET B 1 48 ? 9.383 5.691 13.25 1 57.19 48 MET B O 1
ATOM 2858 N N . ALA B 1 49 ? 9.562 7.074 14.766 1 63.62 49 ALA B N 1
ATOM 2859 C CA . ALA B 1 49 ? 8.352 7.828 14.445 1 63.62 49 ALA B CA 1
ATOM 2860 C C . ALA B 1 49 ? 8.555 8.672 13.188 1 63.62 49 ALA B C 1
ATOM 2862 O O . ALA B 1 49 ? 7.961 9.742 13.055 1 63.62 49 ALA B O 1
ATOM 2863 N N . ASP B 1 50 ? 9.43 8.086 12.32 1 75.5 50 ASP B N 1
ATOM 2864 C CA . ASP B 1 50 ? 9.68 8.836 11.086 1 75.5 50 ASP B CA 1
ATOM 2865 C C . ASP B 1 50 ? 8.562 8.617 10.07 1 75.5 50 ASP B C 1
ATOM 2867 O O . ASP B 1 50 ? 7.75 7.695 10.227 1 75.5 50 ASP B O 1
ATOM 2871 N N . ASP B 1 51 ? 8.508 9.461 9.141 1 79.5 51 ASP B N 1
ATOM 2872 C CA . ASP B 1 51 ? 7.383 9.594 8.219 1 79.5 51 ASP B CA 1
ATOM 2873 C C . ASP B 1 51 ? 7.422 8.516 7.137 1 79.5 51 ASP B C 1
ATOM 2875 O O . ASP B 1 51 ? 6.395 8.195 6.535 1 79.5 51 ASP B O 1
ATOM 2879 N N . ALA B 1 52 ? 8.609 8.047 6.875 1 83.69 52 ALA B N 1
ATOM 2880 C CA . ALA B 1 52 ? 8.781 7.043 5.824 1 83.69 52 ALA B CA 1
ATOM 2881 C C . ALA B 1 52 ? 9.984 6.152 6.105 1 83.69 52 ALA B C 1
ATOM 2883 O O . ALA B 1 52 ? 10.797 6.457 6.98 1 83.69 52 ALA B O 1
ATOM 2884 N N . ALA B 1 53 ? 10.023 5 5.445 1 87.81 53 ALA B N 1
ATOM 2885 C CA . ALA B 1 53 ? 11.195 4.129 5.488 1 87.81 53 ALA B CA 1
ATOM 2886 C C . ALA B 1 53 ? 12.266 4.59 4.5 1 87.81 53 ALA B C 1
ATOM 2888 O O . ALA B 1 53 ? 11.945 5 3.381 1 87.81 53 ALA B O 1
ATOM 2889 N N . VAL B 1 54 ? 13.516 4.598 4.902 1 90.75 54 VAL B N 1
ATOM 2890 C CA . VAL B 1 54 ? 14.625 4.988 4.031 1 90.75 54 VAL B CA 1
ATOM 2891 C C . VAL B 1 54 ? 15.672 3.875 3.99 1 90.75 54 VAL B C 1
ATOM 2893 O O . VAL B 1 54 ? 16.188 3.459 5.031 1 90.75 54 VAL B O 1
ATOM 2896 N N . TRP B 1 55 ? 15.938 3.424 2.793 1 93.44 55 TRP B N 1
ATOM 2897 C CA . TRP B 1 55 ? 16.906 2.355 2.539 1 93.44 55 TRP B CA 1
ATOM 2898 C C . TRP B 1 55 ? 18.078 2.865 1.709 1 93.44 55 TRP B C 1
ATOM 2900 O O . TRP B 1 55 ? 17.891 3.354 0.592 1 93.44 55 TRP B O 1
ATOM 2910 N N . GLN B 1 56 ? 19.266 2.775 2.264 1 94.81 56 GLN B N 1
ATOM 2911 C CA . GLN B 1 56 ? 20.438 3.219 1.514 1 94.81 56 GLN B CA 1
ATOM 2912 C C . GLN B 1 56 ? 20.906 2.141 0.542 1 94.81 56 GLN B C 1
ATOM 2914 O O . GLN B 1 56 ? 21.359 1.072 0.963 1 94.81 56 GLN B O 1
ATOM 2919 N N . VAL B 1 57 ? 20.844 2.412 -0.714 1 93.88 57 VAL B N 1
ATOM 2920 C CA . VAL B 1 57 ? 21.219 1.483 -1.772 1 93.88 57 VAL B CA 1
ATOM 2921 C C . VAL B 1 57 ? 22.734 1.514 -1.961 1 93.88 57 VAL B C 1
ATOM 2923 O O . VAL B 1 57 ? 23.375 0.467 -2.121 1 93.88 57 VAL B O 1
ATOM 2926 N N . ASP B 1 58 ? 23.297 2.703 -1.999 1 93.25 58 ASP B N 1
ATOM 2927 C CA . ASP B 1 58 ? 24.734 2.939 -2.143 1 93.25 58 ASP B CA 1
ATOM 2928 C C . ASP B 1 58 ? 25.125 4.309 -1.591 1 93.25 58 ASP B C 1
ATOM 2930 O O . ASP B 1 58 ? 24.359 4.91 -0.822 1 93.25 58 ASP B O 1
ATOM 2934 N N . ASP B 1 59 ? 26.297 4.789 -1.901 1 93 59 ASP B N 1
ATOM 2935 C CA . ASP B 1 59 ? 26.844 6 -1.285 1 93 59 ASP B CA 1
ATOM 2936 C C . ASP B 1 59 ? 26.078 7.238 -1.768 1 93 59 ASP B C 1
ATOM 2938 O O . ASP B 1 59 ? 26.172 8.305 -1.152 1 93 59 ASP B O 1
ATOM 2942 N N . ASN B 1 60 ? 25.281 7.066 -2.814 1 92.88 60 ASN B N 1
ATOM 2943 C CA . ASN B 1 60 ? 24.703 8.266 -3.408 1 92.88 60 ASN B CA 1
ATOM 2944 C C . ASN B 1 60 ? 23.172 8.188 -3.441 1 92.88 60 ASN B C 1
ATOM 2946 O O . ASN B 1 60 ? 22.516 9.172 -3.752 1 92.88 60 ASN B O 1
ATOM 2950 N N . THR B 1 61 ? 22.672 6.973 -3.076 1 94.25 61 THR B N 1
ATOM 2951 C CA . THR B 1 61 ? 21.25 6.793 -3.348 1 94.25 61 THR B CA 1
ATOM 2952 C C . THR B 1 61 ? 20.547 6.109 -2.17 1 94.25 61 THR B C 1
ATOM 2954 O O . THR B 1 61 ? 20.984 5.047 -1.721 1 94.25 61 THR B O 1
ATOM 2957 N N . CYS B 1 62 ? 19.531 6.777 -1.695 1 95.38 62 CYS B N 1
ATOM 2958 C CA . CYS B 1 62 ? 18.578 6.184 -0.759 1 95.38 62 CYS B CA 1
ATOM 2959 C C . CYS B 1 62 ? 17.203 6.051 -1.39 1 95.38 62 CYS B C 1
ATOM 2961 O O . CYS B 1 62 ? 16.766 6.93 -2.135 1 95.38 62 CYS B O 1
ATOM 2963 N N . VAL B 1 63 ? 16.578 4.926 -1.119 1 96.5 63 VAL B N 1
ATOM 2964 C CA . VAL B 1 63 ? 15.18 4.727 -1.485 1 96.5 63 VAL B CA 1
ATOM 2965 C C . VAL B 1 63 ? 14.281 5.078 -0.302 1 96.5 63 VAL B C 1
ATOM 2967 O O . VAL B 1 63 ? 14.484 4.582 0.808 1 96.5 63 VAL B O 1
ATOM 2970 N N . ILE B 1 64 ? 13.375 5.977 -0.524 1 96.31 64 ILE B N 1
ATOM 2971 C CA . ILE B 1 64 ? 12.344 6.328 0.445 1 96.31 64 ILE B CA 1
ATOM 2972 C C . ILE B 1 64 ? 11.031 5.633 0.078 1 96.31 64 ILE B C 1
ATOM 2974 O O . ILE B 1 64 ? 10.617 5.648 -1.083 1 96.31 64 ILE B O 1
ATOM 2978 N N . ALA B 1 65 ? 10.414 4.977 0.988 1 97.06 65 ALA B N 1
ATOM 2979 C CA . ALA B 1 65 ? 9.133 4.312 0.756 1 97.06 65 ALA B CA 1
ATOM 2980 C C . ALA B 1 65 ? 8.125 4.668 1.844 1 97.06 65 ALA B C 1
ATOM 2982 O O . ALA B 1 65 ? 8.453 4.668 3.031 1 97.06 65 ALA B O 1
ATOM 2983 N N . THR B 1 66 ? 6.938 4.996 1.459 1 96.81 66 THR B N 1
ATOM 2984 C CA . THR B 1 66 ? 5.855 5.316 2.383 1 96.81 66 THR B CA 1
ATOM 2985 C C . THR B 1 66 ? 4.512 4.852 1.822 1 96.81 66 THR B C 1
ATOM 2987 O O . THR B 1 66 ? 4.395 4.57 0.627 1 96.81 66 THR B O 1
ATOM 2990 N N . THR B 1 67 ? 3.555 4.684 2.68 1 96.56 67 THR B N 1
ATOM 2991 C CA . THR B 1 67 ? 2.195 4.375 2.25 1 96.56 67 THR B CA 1
ATOM 2992 C C . THR B 1 67 ? 1.173 5.016 3.182 1 96.56 67 THR B C 1
ATOM 2994 O O . THR B 1 67 ? 1.399 5.109 4.391 1 96.56 67 THR B O 1
ATOM 2997 N N . ASP B 1 68 ? 0.136 5.508 2.604 1 95.81 68 ASP B N 1
ATOM 2998 C CA . ASP B 1 68 ? -1.016 6.059 3.312 1 95.81 68 ASP B CA 1
ATOM 2999 C C . ASP B 1 68 ? -2.299 5.871 2.504 1 95.81 68 ASP B C 1
ATOM 3001 O O . ASP B 1 68 ? -2.299 6.035 1.283 1 95.81 68 ASP B O 1
ATOM 3005 N N . PHE B 1 69 ? -3.311 5.469 3.096 1 95.44 69 PHE B N 1
ATOM 3006 C CA . PHE B 1 69 ? -4.625 5.258 2.496 1 95.44 69 PHE B CA 1
ATOM 3007 C C . PHE B 1 69 ? -5.727 5.414 3.539 1 95.44 69 PHE B C 1
ATOM 3009 O O . PHE B 1 69 ? -5.5 5.184 4.727 1 95.44 69 PHE B O 1
ATOM 3016 N N . PHE B 1 70 ? -6.875 5.848 3.125 1 94.38 70 PHE B N 1
ATOM 3017 C CA . PHE B 1 70 ? -7.965 6.09 4.066 1 94.38 70 PHE B CA 1
ATOM 3018 C C . PHE B 1 70 ? -9.297 6.207 3.334 1 94.38 70 PHE B C 1
ATOM 3020 O O . PHE B 1 70 ? -9.352 6.102 2.107 1 94.38 70 PHE B O 1
ATOM 3027 N N . MET B 1 71 ? -10.367 6.367 4.062 1 94.44 71 MET B N 1
ATOM 3028 C CA . MET B 1 71 ? -11.719 6.57 3.551 1 94.44 71 MET B CA 1
ATOM 3029 C C . MET B 1 71 ? -11.984 8.047 3.275 1 94.44 71 MET B C 1
ATOM 3031 O O . MET B 1 71 ? -11.242 8.914 3.75 1 94.44 71 MET B O 1
ATOM 3035 N N . PRO B 1 72 ? -13.07 8.367 2.51 1 94.62 72 PRO B N 1
ATOM 3036 C CA . PRO B 1 72 ? -13.328 9.727 2.045 1 94.62 72 PRO B CA 1
ATOM 3037 C C . PRO B 1 72 ? -13.617 10.695 3.188 1 94.62 72 PRO B C 1
ATOM 3039 O O . PRO B 1 72 ? -14.312 10.344 4.145 1 94.62 72 PRO B O 1
ATOM 3042 N N . ILE B 1 73 ? -13.094 11.938 3 1 92.81 73 ILE B N 1
ATOM 3043 C CA . ILE B 1 73 ? -13.438 13.016 3.924 1 92.81 73 ILE B CA 1
ATOM 3044 C C . ILE B 1 73 ? -14.266 14.07 3.201 1 92.81 73 ILE B C 1
ATOM 3046 O O . ILE B 1 73 ? -14.695 15.055 3.811 1 92.81 73 ILE B O 1
ATOM 3050 N N . VAL B 1 74 ? -14.391 13.945 1.891 1 95.31 74 VAL B N 1
ATOM 3051 C CA . VAL B 1 74 ? -15.234 14.812 1.067 1 95.31 74 VAL B CA 1
ATOM 3052 C C . VAL B 1 74 ? -16.109 13.961 0.149 1 95.31 74 VAL B C 1
ATOM 3054 O O . VAL B 1 74 ? -15.867 12.766 -0.016 1 95.31 74 VAL B O 1
ATOM 3057 N N . ASP B 1 75 ? -17.094 14.617 -0.476 1 94.31 75 ASP B N 1
ATOM 3058 C CA . ASP B 1 75 ? -18.062 13.867 -1.263 1 94.31 75 ASP B CA 1
ATOM 3059 C C . ASP B 1 75 ? -17.719 13.891 -2.748 1 94.31 75 ASP B C 1
ATOM 3061 O O . ASP B 1 75 ? -18.125 13.016 -3.506 1 94.31 75 ASP B O 1
ATOM 3065 N N . ASP B 1 76 ? -17 14.945 -3.182 1 96.69 76 ASP B N 1
ATOM 3066 C CA . ASP B 1 76 ? -16.562 14.969 -4.574 1 96.69 76 ASP B CA 1
ATOM 3067 C C . ASP B 1 76 ? -15.5 13.906 -4.832 1 96.69 76 ASP B C 1
ATOM 3069 O O . ASP B 1 76 ? -14.43 13.938 -4.223 1 96.69 76 ASP B O 1
ATOM 3073 N N . PRO B 1 77 ? -15.781 12.977 -5.734 1 96.25 77 PRO B N 1
ATOM 3074 C CA . PRO B 1 77 ? -14.867 11.852 -5.93 1 96.25 77 PRO B CA 1
ATOM 3075 C C . PRO B 1 77 ? -13.484 12.281 -6.414 1 96.25 77 PRO B C 1
ATOM 3077 O O . PRO B 1 77 ? -12.469 11.781 -5.93 1 96.25 77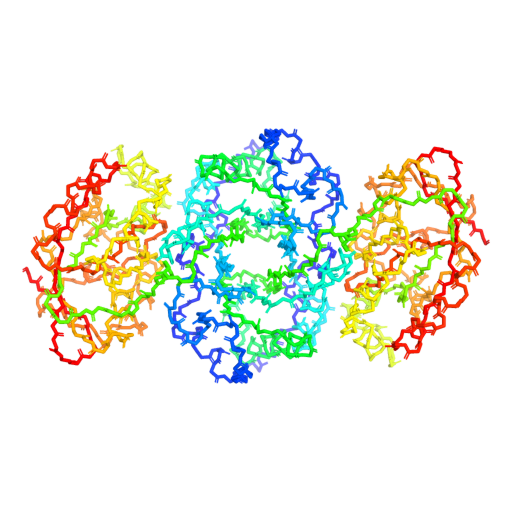 PRO B O 1
ATOM 3080 N N . ARG B 1 78 ? -13.406 13.195 -7.309 1 97.31 78 ARG B N 1
ATOM 3081 C CA . ARG B 1 78 ? -12.117 13.656 -7.816 1 97.31 78 ARG B CA 1
ATOM 3082 C C . ARG B 1 78 ? -11.305 14.328 -6.715 1 97.31 78 ARG B C 1
ATOM 3084 O O . ARG B 1 78 ? -10.102 14.109 -6.602 1 97.31 78 ARG B O 1
ATOM 3091 N N . ASP B 1 79 ? -11.969 15.133 -5.91 1 98.25 79 ASP B N 1
ATOM 3092 C CA . ASP B 1 79 ? -11.289 15.812 -4.812 1 98.25 79 ASP B CA 1
ATOM 3093 C C . ASP B 1 79 ? -10.789 14.812 -3.771 1 98.25 79 ASP B C 1
ATOM 3095 O O . ASP B 1 79 ? -9.711 14.984 -3.205 1 98.25 79 ASP B O 1
ATOM 3099 N N . PHE B 1 80 ? -11.609 13.781 -3.5 1 97.38 80 PHE B N 1
ATOM 3100 C CA . PHE B 1 80 ? -11.148 12.727 -2.604 1 97.38 80 PHE B CA 1
ATOM 3101 C C . PHE B 1 80 ? -9.844 12.117 -3.104 1 97.38 80 PHE B C 1
ATOM 3103 O O . PHE B 1 80 ? -8.883 11.984 -2.344 1 97.38 80 PHE B O 1
ATOM 3110 N N . GLY B 1 81 ? -9.773 11.773 -4.387 1 97.81 81 GLY B N 1
ATOM 3111 C CA . GLY B 1 81 ? -8.562 11.242 -4.984 1 97.81 81 GLY B CA 1
ATOM 3112 C C . GLY B 1 81 ? -7.379 12.172 -4.863 1 97.81 81 GLY B C 1
ATOM 3113 O O . GLY B 1 81 ? -6.273 11.742 -4.52 1 97.81 81 GLY B O 1
ATOM 3114 N N . ARG B 1 82 ? -7.609 13.445 -5.148 1 98.5 82 ARG B N 1
ATOM 3115 C CA . ARG B 1 82 ? -6.551 14.445 -5.078 1 98.5 82 ARG B CA 1
ATOM 3116 C C . ARG B 1 82 ? -6.008 14.57 -3.658 1 98.5 82 ARG B C 1
ATOM 3118 O O . ARG B 1 82 ? -4.793 14.625 -3.455 1 98.5 82 ARG B O 1
ATOM 3125 N N . ILE B 1 83 ? -6.906 14.617 -2.689 1 98.38 83 ILE B N 1
ATOM 3126 C CA . ILE B 1 83 ? -6.523 14.766 -1.289 1 98.38 83 ILE B CA 1
ATOM 3127 C C . ILE B 1 83 ? -5.695 13.555 -0.849 1 98.38 83 ILE B C 1
ATOM 3129 O O . ILE B 1 83 ? -4.629 13.711 -0.248 1 98.38 83 ILE B O 1
ATOM 3133 N N . ALA B 1 84 ? -6.145 12.352 -1.145 1 97.94 84 ALA B N 1
ATOM 3134 C CA . ALA B 1 84 ? -5.473 11.125 -0.738 1 97.94 84 ALA B CA 1
ATOM 3135 C C . ALA B 1 84 ? -4.062 11.047 -1.323 1 97.94 84 ALA B C 1
ATOM 3137 O O . ALA B 1 84 ? -3.117 10.672 -0.63 1 97.94 84 ALA B O 1
ATOM 3138 N N . ALA B 1 85 ? -3.943 11.391 -2.58 1 98.31 85 ALA B N 1
ATOM 3139 C CA . ALA B 1 85 ? -2.641 11.352 -3.236 1 98.31 85 ALA B CA 1
ATOM 3140 C C . ALA B 1 85 ? -1.686 12.375 -2.629 1 98.31 85 ALA B C 1
ATOM 3142 O O . ALA B 1 85 ? -0.52 12.062 -2.367 1 98.31 85 ALA B O 1
ATOM 3143 N N . THR B 1 86 ? -2.166 13.578 -2.416 1 98.56 86 THR B N 1
ATOM 3144 C CA . THR B 1 86 ? -1.347 14.625 -1.817 1 98.56 86 THR B CA 1
ATOM 3145 C C . THR B 1 86 ? -0.835 14.195 -0.445 1 98.56 86 THR B C 1
ATOM 3147 O O . THR B 1 86 ? 0.339 14.391 -0.125 1 98.56 86 THR B O 1
ATOM 3150 N N . ASN B 1 87 ? -1.734 13.602 0.322 1 98.06 87 ASN B N 1
ATOM 3151 C CA . ASN B 1 87 ? -1.388 13.109 1.65 1 98.06 87 ASN B CA 1
ATOM 3152 C C . ASN B 1 87 ? -0.3 12.039 1.587 1 98.06 87 ASN B C 1
ATOM 3154 O O . ASN B 1 87 ? 0.658 12.078 2.361 1 98.06 87 ASN B O 1
ATOM 3158 N N . ALA B 1 88 ? -0.431 11.141 0.704 1 97.81 88 ALA B N 1
ATOM 3159 C CA . ALA B 1 88 ? 0.484 10 0.615 1 97.81 88 ALA B CA 1
ATOM 3160 C C . ALA B 1 88 ? 1.872 10.453 0.167 1 97.81 88 ALA B C 1
ATOM 3162 O O . ALA B 1 88 ? 2.881 9.883 0.594 1 97.81 88 ALA B O 1
ATOM 3163 N N . ILE B 1 89 ? 1.978 11.43 -0.699 1 98.25 89 ILE B N 1
ATOM 3164 C CA . ILE B 1 89 ? 3.248 11.875 -1.263 1 98.25 89 ILE B CA 1
ATOM 3165 C C . ILE B 1 89 ? 4.016 12.688 -0.225 1 98.25 89 ILE B C 1
ATOM 3167 O O . ILE B 1 89 ? 5.25 12.727 -0.243 1 98.25 89 ILE B O 1
ATOM 3171 N N . SER B 1 90 ? 3.301 13.258 0.701 1 97.62 90 SER B N 1
ATOM 3172 C CA . SER B 1 90 ? 3.83 14.242 1.638 1 97.62 90 SER B CA 1
ATOM 3173 C C . SER B 1 90 ? 5.039 13.695 2.393 1 97.62 90 SER B C 1
ATOM 3175 O O . SER B 1 90 ? 6.02 14.406 2.607 1 97.62 90 SER B O 1
ATOM 3177 N N . ASP B 1 91 ? 4.977 12.422 2.787 1 95.12 91 ASP B N 1
ATOM 3178 C CA . ASP B 1 91 ? 6.031 11.828 3.609 1 95.12 91 ASP B CA 1
ATOM 3179 C C . ASP B 1 91 ? 7.367 11.836 2.877 1 95.12 91 ASP B C 1
ATOM 3181 O O . ASP B 1 91 ? 8.422 11.969 3.5 1 95.12 91 ASP B O 1
ATOM 3185 N N . VAL B 1 92 ? 7.355 11.633 1.592 1 97.12 92 VAL B N 1
ATOM 3186 C CA . VAL B 1 92 ? 8.594 11.633 0.819 1 97.12 92 VAL B CA 1
ATOM 3187 C C . VAL B 1 92 ? 9.258 13 0.913 1 97.12 92 VAL B C 1
ATOM 3189 O O . VAL B 1 92 ? 10.469 13.094 1.158 1 97.12 92 VAL B O 1
ATOM 3192 N N . TYR B 1 93 ? 8.453 14.07 0.755 1 96.62 93 TYR B N 1
ATOM 3193 C CA . TYR B 1 93 ? 8.984 15.422 0.856 1 96.62 93 TYR B CA 1
ATOM 3194 C C . TYR B 1 93 ? 9.492 15.711 2.264 1 96.62 93 TYR B C 1
ATOM 3196 O O . TYR B 1 93 ? 10.539 16.344 2.436 1 96.62 93 TYR B O 1
ATOM 3204 N N . ALA B 1 94 ? 8.727 15.25 3.258 1 95.06 94 ALA B N 1
ATOM 3205 C CA . ALA B 1 94 ? 9.094 15.484 4.652 1 95.06 94 ALA B CA 1
ATOM 3206 C C . ALA B 1 94 ? 10.422 14.82 4.992 1 95.06 94 ALA B C 1
ATOM 3208 O O . ALA B 1 94 ? 11.133 15.266 5.898 1 95.06 94 ALA B O 1
ATOM 3209 N N . MET B 1 95 ? 10.789 13.766 4.254 1 94.5 95 MET B N 1
ATOM 3210 C CA . MET B 1 95 ? 12.047 13.055 4.484 1 94.5 95 MET B CA 1
ATOM 3211 C C . MET B 1 95 ? 13.18 13.672 3.676 1 94.5 95 MET B C 1
ATOM 3213 O O . MET B 1 95 ? 14.344 13.281 3.82 1 94.5 95 MET B O 1
ATOM 3217 N N . GLY B 1 96 ? 12.805 14.656 2.863 1 93.44 96 GLY B N 1
ATOM 3218 C CA . GLY B 1 96 ? 13.82 15.328 2.064 1 93.44 96 GLY B CA 1
ATOM 3219 C C . GLY B 1 96 ? 14.031 14.688 0.708 1 93.44 96 GLY B C 1
ATOM 3220 O O . GLY B 1 96 ? 15.039 14.945 0.044 1 93.44 96 GLY B O 1
ATOM 3221 N N . GLY B 1 97 ? 13.125 13.836 0.331 1 95.5 97 GLY B N 1
ATOM 3222 C CA . GLY B 1 97 ? 13.289 13.117 -0.922 1 95.5 97 GLY B CA 1
ATOM 3223 C C . GLY B 1 97 ? 12.438 13.68 -2.047 1 95.5 97 GLY B C 1
ATOM 3224 O O . GLY B 1 97 ? 11.727 14.672 -1.861 1 95.5 97 GLY B O 1
ATOM 3225 N N . LYS B 1 98 ? 12.617 13.109 -3.201 1 96.44 98 LYS B N 1
ATOM 3226 C CA . LYS B 1 98 ? 11.805 13.352 -4.387 1 96.44 98 LYS B CA 1
ATOM 3227 C C . LYS B 1 98 ? 11.055 12.094 -4.812 1 96.44 98 LYS B C 1
ATOM 3229 O O . LYS B 1 98 ? 11.672 11.047 -5.055 1 96.44 98 LYS B O 1
ATOM 3234 N N . PRO B 1 99 ? 9.758 12.211 -4.863 1 97.62 99 PRO B N 1
ATOM 3235 C CA . PRO B 1 99 ? 9.023 11.031 -5.328 1 97.62 99 PRO B CA 1
ATOM 3236 C C . PRO B 1 99 ? 9.391 10.633 -6.758 1 97.62 99 PRO B C 1
ATOM 3238 O O . PRO B 1 99 ? 9.672 11.5 -7.59 1 97.62 99 PRO B O 1
ATOM 3241 N N . ILE B 1 100 ? 9.328 9.305 -7.082 1 96.25 100 ILE B N 1
ATOM 3242 C CA . ILE B 1 100 ? 9.641 8.891 -8.445 1 96.25 100 ILE B CA 1
ATOM 3243 C C . ILE B 1 100 ? 8.469 8.109 -9.031 1 96.25 100 ILE B C 1
ATOM 3245 O O . ILE B 1 100 ? 8.266 8.102 -10.25 1 96.25 100 ILE B O 1
ATOM 3249 N N . LEU B 1 101 ? 7.699 7.41 -8.242 1 96.12 101 LEU B N 1
ATOM 3250 C CA . LEU B 1 101 ? 6.52 6.688 -8.695 1 96.12 101 LEU B CA 1
ATOM 3251 C C . LEU B 1 101 ? 5.57 6.398 -7.539 1 96.12 101 LEU B C 1
ATOM 3253 O O . LEU B 1 101 ? 5.949 6.543 -6.375 1 96.12 101 LEU B O 1
ATOM 3257 N N . ALA B 1 102 ? 4.375 6.07 -7.863 1 97.12 102 ALA B N 1
ATOM 3258 C CA . ALA B 1 102 ? 3.369 5.699 -6.871 1 97.12 102 ALA B CA 1
ATOM 3259 C C . ALA B 1 102 ? 2.619 4.441 -7.297 1 97.12 102 ALA B C 1
ATOM 3261 O O . ALA B 1 102 ? 2.535 4.133 -8.492 1 97.12 102 ALA B O 1
ATOM 3262 N N . LEU B 1 103 ? 2.188 3.666 -6.336 1 96.31 103 LEU B N 1
ATOM 3263 C CA . LEU B 1 103 ? 1.275 2.541 -6.508 1 96.31 103 LEU B CA 1
ATOM 3264 C C . LEU B 1 103 ? -0.074 2.83 -5.859 1 96.31 103 LEU B C 1
ATOM 3266 O O . LEU B 1 103 ? -0.134 3.23 -4.695 1 96.31 103 LEU B O 1
ATOM 3270 N N . ALA B 1 104 ? -1.105 2.533 -6.629 1 95.38 104 ALA B N 1
ATOM 3271 C CA . ALA B 1 104 ? -2.439 2.822 -6.109 1 95.38 104 ALA B CA 1
ATOM 3272 C C . ALA B 1 104 ? -2.906 1.726 -5.156 1 95.38 104 ALA B C 1
ATOM 3274 O O . ALA B 1 104 ? -2.752 0.537 -5.445 1 95.38 104 ALA B O 1
ATOM 3275 N N . ILE B 1 105 ? -3.373 2.078 -3.988 1 96.69 105 ILE B N 1
ATOM 3276 C CA . ILE B 1 105 ? -4.086 1.234 -3.033 1 96.69 105 ILE B CA 1
ATOM 3277 C C . ILE B 1 105 ? -5.586 1.516 -3.115 1 96.69 105 ILE B C 1
ATOM 3279 O O . ILE B 1 105 ? -6.051 2.568 -2.672 1 96.69 105 ILE B O 1
ATOM 3283 N N . VAL B 1 106 ? -6.332 0.54 -3.646 1 94.88 106 VAL B N 1
ATOM 3284 C CA . VAL B 1 106 ? -7.715 0.826 -4.012 1 94.88 106 VAL B CA 1
ATOM 3285 C C . VAL B 1 106 ? -8.641 -0.219 -3.395 1 94.88 106 VAL B C 1
ATOM 3287 O O . VAL B 1 106 ? -8.5 -1.416 -3.654 1 94.88 106 VAL B O 1
ATOM 3290 N N . GLY B 1 107 ? -9.508 0.108 -2.547 1 94.25 107 GLY B N 1
ATOM 3291 C CA . GLY B 1 107 ? -10.688 -0.626 -2.109 1 94.25 107 GLY B CA 1
ATOM 3292 C C . GLY B 1 107 ? -11.984 0.107 -2.387 1 94.25 107 GLY B C 1
ATOM 3293 O O . GLY B 1 107 ? -12.172 1.242 -1.941 1 94.25 107 GLY B O 1
ATOM 3294 N N . MET B 1 108 ? -12.898 -0.497 -3.176 1 92.75 108 MET B N 1
ATOM 3295 C CA . MET B 1 108 ? -14.133 0.178 -3.555 1 92.75 108 MET B CA 1
ATOM 3296 C C . MET B 1 108 ? -15.328 -0.763 -3.43 1 92.75 108 MET B C 1
ATOM 3298 O O . MET B 1 108 ? -15.242 -1.936 -3.799 1 92.75 108 MET B O 1
ATOM 3302 N N . PRO B 1 109 ? -16.422 -0.281 -2.859 1 92.25 109 PRO B N 1
ATOM 3303 C CA . PRO B 1 109 ? -17.641 -1.071 -2.922 1 92.25 109 PRO B CA 1
ATOM 3304 C C . PRO B 1 109 ? -18.297 -1.041 -4.301 1 92.25 109 PRO B C 1
ATOM 3306 O O . PRO B 1 109 ? -19.156 -0.193 -4.566 1 92.25 109 PRO B O 1
ATOM 3309 N N . ILE B 1 110 ? -18 -1.962 -5.066 1 86.44 110 ILE B N 1
ATOM 3310 C CA . ILE B 1 110 ? -18.344 -1.909 -6.48 1 86.44 110 ILE B CA 1
ATOM 3311 C C . ILE B 1 110 ? -19.859 -2.107 -6.648 1 86.44 110 ILE B C 1
ATOM 3313 O O . ILE B 1 110 ? -20.422 -1.79 -7.699 1 86.44 110 ILE B O 1
ATOM 3317 N N . ASN B 1 111 ? -20.531 -2.668 -5.691 1 87.12 111 ASN B N 1
ATOM 3318 C CA . ASN B 1 111 ? -21.969 -2.832 -5.758 1 87.12 111 ASN B CA 1
ATOM 3319 C C . ASN B 1 111 ? -22.703 -1.56 -5.336 1 87.12 111 ASN B C 1
ATOM 3321 O O . ASN B 1 111 ? -23.906 -1.422 -5.57 1 87.12 111 ASN B O 1
ATOM 3325 N N . LYS B 1 112 ? -22.031 -0.644 -4.711 1 89.75 112 LYS B N 1
ATOM 3326 C CA . LYS B 1 112 ? -22.656 0.565 -4.184 1 89.75 112 LYS B CA 1
ATOM 3327 C C . LYS B 1 112 ? -22.203 1.801 -4.957 1 89.75 112 LYS B C 1
ATOM 3329 O O . LYS B 1 112 ? -22.906 2.809 -5 1 89.75 112 LYS B O 1
ATOM 3334 N N . LEU B 1 113 ? -20.969 1.791 -5.477 1 89.88 113 LEU B N 1
ATOM 3335 C CA . LEU B 1 113 ? -20.422 2.91 -6.23 1 89.88 113 LEU B CA 1
ATOM 3336 C C . LEU B 1 113 ? -20.312 2.564 -7.711 1 89.88 113 LEU B C 1
ATOM 3338 O O . LEU B 1 113 ? -19.75 1.528 -8.078 1 89.88 113 LEU B O 1
ATOM 3342 N N . ASP B 1 114 ? -20.781 3.455 -8.523 1 88.56 114 ASP B N 1
ATOM 3343 C CA . ASP B 1 114 ? -20.703 3.201 -9.961 1 88.56 114 ASP B CA 1
ATOM 3344 C C . ASP B 1 114 ? -19.281 3.396 -10.484 1 88.56 114 ASP B C 1
ATOM 3346 O O . ASP B 1 114 ? -18.469 4.078 -9.852 1 88.56 114 ASP B O 1
ATOM 3350 N N . SER B 1 115 ? -19.016 2.85 -11.641 1 88.5 115 SER B N 1
ATOM 3351 C CA . SER B 1 115 ? -17.688 2.842 -12.242 1 88.5 115 SER B CA 1
ATOM 3352 C C . SER B 1 115 ? -17.203 4.258 -12.547 1 88.5 115 SER B C 1
ATOM 3354 O O . SER B 1 115 ? -16.016 4.551 -12.445 1 88.5 115 SER B O 1
ATOM 3356 N N . THR B 1 116 ? -18.109 5.145 -12.875 1 89.94 116 THR B N 1
ATOM 3357 C CA . THR B 1 116 ? -17.734 6.523 -13.195 1 89.94 116 THR B CA 1
ATOM 3358 C C . THR B 1 116 ? -17.203 7.242 -11.961 1 89.94 116 THR B C 1
ATOM 3360 O O . THR B 1 116 ? -16.219 7.977 -12.047 1 89.94 116 THR B O 1
ATOM 3363 N N . THR B 1 117 ? -17.906 7.043 -10.828 1 92.69 117 THR B N 1
ATOM 3364 C CA . THR B 1 117 ? -17.469 7.645 -9.578 1 92.69 117 THR B CA 1
ATOM 3365 C C . THR B 1 117 ? -16.094 7.133 -9.188 1 92.69 117 THR B C 1
ATOM 3367 O O . THR B 1 117 ? -15.219 7.918 -8.805 1 92.69 117 THR B O 1
ATOM 3370 N N . ILE B 1 118 ? -15.906 5.887 -9.297 1 92.5 118 ILE B N 1
ATOM 3371 C CA . ILE B 1 118 ? -14.625 5.277 -8.969 1 92.5 118 ILE B CA 1
ATOM 3372 C C . ILE B 1 118 ? -13.539 5.816 -9.898 1 92.5 118 ILE B C 1
ATOM 3374 O O . ILE B 1 118 ? -12.445 6.164 -9.453 1 92.5 118 ILE B O 1
ATOM 3378 N N . ALA B 1 119 ? -13.828 5.906 -11.156 1 92.06 119 ALA B N 1
ATOM 3379 C CA . ALA B 1 119 ? -12.883 6.426 -12.141 1 92.06 119 ALA B CA 1
ATOM 3380 C C . ALA B 1 119 ? -12.461 7.852 -11.789 1 92.06 119 ALA B C 1
ATOM 3382 O O . ALA B 1 119 ? -11.297 8.219 -11.969 1 92.06 119 ALA B O 1
ATOM 3383 N N . LYS B 1 120 ? -13.375 8.641 -11.32 1 94.25 120 LYS B N 1
ATOM 3384 C CA . LYS B 1 120 ? -13.07 10.023 -10.945 1 94.25 120 LYS B CA 1
ATOM 3385 C C . LYS B 1 120 ? -12.117 10.07 -9.758 1 94.25 120 LYS B C 1
ATOM 3387 O O . LYS B 1 120 ? -11.266 10.961 -9.68 1 94.25 120 LYS B O 1
ATOM 3392 N N . ILE B 1 121 ? -12.289 9.164 -8.781 1 95.44 121 ILE B N 1
ATOM 3393 C CA . ILE B 1 121 ? -11.375 9.078 -7.645 1 95.44 121 ILE B CA 1
ATOM 3394 C C . ILE B 1 121 ? -9.961 8.797 -8.148 1 95.44 121 ILE B C 1
ATOM 3396 O O . ILE B 1 121 ? -9.016 9.5 -7.777 1 95.44 121 ILE B O 1
ATOM 3400 N N . LEU B 1 122 ? -9.859 7.797 -8.992 1 94.44 122 LEU B N 1
ATOM 3401 C CA . LEU B 1 122 ? -8.562 7.402 -9.539 1 94.44 122 LEU B CA 1
ATOM 3402 C C . LEU B 1 122 ? -7.953 8.531 -10.359 1 94.44 122 LEU B C 1
ATOM 3404 O O . LEU B 1 122 ? -6.746 8.773 -10.281 1 94.44 122 LEU B O 1
ATOM 3408 N N . GLU B 1 123 ? -8.758 9.219 -11.109 1 95 123 GLU B N 1
ATOM 3409 C CA . GLU B 1 123 ? -8.305 10.352 -11.898 1 95 123 GLU B CA 1
ATOM 3410 C C . GLU B 1 123 ? -7.762 11.469 -11.008 1 95 123 GLU B C 1
ATOM 3412 O O . GLU B 1 123 ? -6.766 12.109 -11.344 1 95 123 GLU B O 1
ATOM 3417 N N . GLY B 1 124 ? -8.422 11.719 -9.961 1 97.06 124 GLY B N 1
ATOM 3418 C CA . GLY B 1 124 ? -7.945 12.703 -9.008 1 97.06 124 GLY B CA 1
ATOM 3419 C C . GLY B 1 124 ? -6.559 12.398 -8.469 1 97.06 124 GLY B C 1
ATOM 3420 O O . GLY B 1 124 ? -5.68 13.266 -8.484 1 97.06 124 GLY B O 1
ATOM 3421 N N . GLY B 1 125 ? -6.41 11.148 -7.996 1 97 125 GLY B N 1
ATOM 3422 C CA . GLY B 1 125 ? -5.098 10.734 -7.531 1 97 125 GLY B CA 1
ATOM 3423 C C . GLY B 1 125 ? -4.023 10.852 -8.594 1 97 125 GLY B C 1
ATOM 3424 O O . GLY B 1 125 ? -2.93 11.359 -8.328 1 97 125 GLY B O 1
ATOM 3425 N N . ALA B 1 126 ? -4.324 10.453 -9.766 1 94.75 126 ALA B N 1
ATOM 3426 C CA . ALA B 1 126 ? -3.389 10.508 -10.883 1 94.75 126 ALA B CA 1
ATOM 3427 C C . ALA B 1 126 ? -3.018 11.953 -11.219 1 94.75 126 ALA B C 1
ATOM 3429 O O . ALA B 1 126 ? -1.88 12.234 -11.602 1 94.75 126 ALA B O 1
ATOM 3430 N N . SER B 1 127 ? -3.953 12.828 -11.148 1 96.81 127 SER B N 1
ATOM 3431 C CA . SER B 1 127 ? -3.691 14.234 -11.461 1 96.81 127 SER B CA 1
ATOM 3432 C C . SER B 1 127 ? -2.662 14.828 -10.508 1 96.81 127 SER B C 1
ATOM 3434 O O . SER B 1 127 ? -1.801 15.609 -10.922 1 96.81 127 SER B O 1
ATOM 3436 N N . ILE B 1 128 ? -2.754 14.531 -9.203 1 98.12 128 ILE B N 1
ATOM 3437 C CA . ILE B 1 128 ? -1.795 15.023 -8.227 1 98.12 128 ILE B CA 1
ATOM 3438 C C . ILE B 1 128 ? -0.428 14.391 -8.477 1 98.12 128 ILE B C 1
ATOM 3440 O O . ILE B 1 128 ? 0.603 15.055 -8.352 1 98.12 128 ILE B O 1
ATOM 3444 N N . CYS B 1 129 ? -0.421 13.086 -8.766 1 96.44 129 CYS B N 1
ATOM 3445 C CA . CYS B 1 129 ? 0.84 12.445 -9.117 1 96.44 129 CYS B CA 1
ATOM 3446 C C . CYS B 1 129 ? 1.477 13.117 -10.328 1 96.44 129 CYS B C 1
ATOM 3448 O O . CYS B 1 129 ? 2.684 13.367 -10.336 1 96.44 129 CYS B O 1
ATOM 3450 N N . ALA B 1 130 ? 0.69 13.43 -11.305 1 95.12 130 ALA B N 1
ATOM 3451 C CA . ALA B 1 130 ? 1.184 14.148 -12.477 1 95.12 130 ALA B CA 1
ATOM 3452 C C . ALA B 1 130 ? 1.765 15.508 -12.086 1 95.12 130 ALA B C 1
ATOM 3454 O O . ALA B 1 130 ? 2.816 15.906 -12.586 1 95.12 130 ALA B O 1
ATOM 3455 N N . GLU B 1 131 ? 1.054 16.188 -11.258 1 96.88 131 GLU B N 1
ATOM 3456 C CA . GLU B 1 131 ? 1.541 17.469 -10.75 1 96.88 131 GLU B CA 1
ATOM 3457 C C . GLU B 1 131 ? 2.883 17.312 -10.047 1 96.88 131 GLU B C 1
ATOM 3459 O O . GLU B 1 131 ? 3.748 18.188 -10.141 1 96.88 131 GLU B O 1
ATOM 3464 N N . ALA B 1 132 ? 3.029 16.234 -9.336 1 96.94 132 ALA B N 1
ATOM 3465 C CA . ALA B 1 132 ? 4.277 15.93 -8.641 1 96.94 132 ALA B CA 1
ATOM 3466 C C . ALA B 1 132 ? 5.344 15.438 -9.609 1 96.94 132 ALA B C 1
ATOM 3468 O O . ALA B 1 132 ? 6.496 15.227 -9.227 1 96.94 132 ALA B O 1
ATOM 3469 N N . GLY B 1 133 ? 4.977 15.172 -10.891 1 95.12 133 GLY B N 1
ATOM 3470 C CA . GLY B 1 133 ? 5.902 14.727 -11.914 1 95.12 133 GLY B CA 1
ATOM 3471 C C . GLY B 1 133 ? 6.184 13.234 -11.852 1 95.12 133 GLY B C 1
ATOM 3472 O O . GLY B 1 133 ? 7.262 12.781 -12.242 1 95.12 133 GLY B O 1
ATOM 3473 N N . ILE B 1 134 ? 5.312 12.461 -11.305 1 94.88 134 ILE B N 1
ATOM 3474 C CA . ILE B 1 134 ? 5.555 11.031 -11.164 1 94.88 134 ILE B CA 1
ATOM 3475 C C . ILE B 1 134 ? 4.367 10.25 -11.727 1 94.88 134 ILE B C 1
ATOM 3477 O O . ILE B 1 134 ? 3.246 10.758 -11.773 1 94.88 134 ILE B O 1
ATOM 3481 N N . PRO B 1 135 ? 4.527 9.016 -12.141 1 93.25 135 PRO B N 1
ATOM 3482 C CA . PRO B 1 135 ? 3.432 8.164 -12.602 1 93.25 135 PRO B CA 1
ATOM 3483 C C . PRO B 1 135 ? 2.77 7.383 -11.469 1 93.25 135 PRO B C 1
ATOM 3485 O O . PRO B 1 135 ? 3.414 7.09 -10.461 1 93.25 135 PRO B O 1
ATOM 3488 N N . VAL B 1 136 ? 1.498 7.18 -11.609 1 93.75 136 VAL B N 1
ATOM 3489 C CA . VAL B 1 136 ? 0.93 6.008 -10.945 1 93.75 136 VAL B CA 1
ATOM 3490 C C . VAL B 1 136 ? 1.28 4.746 -11.734 1 93.75 136 VAL B C 1
ATOM 3492 O O . VAL B 1 136 ? 0.655 4.453 -12.758 1 93.75 136 VAL B O 1
ATOM 3495 N N . ALA B 1 137 ? 2.217 4.004 -11.297 1 92.06 137 ALA B N 1
ATOM 3496 C CA . ALA B 1 137 ? 2.889 2.994 -12.109 1 92.06 137 ALA B CA 1
ATOM 3497 C C . ALA B 1 137 ? 2.211 1.635 -11.969 1 92.06 137 ALA B C 1
ATOM 3499 O O . ALA B 1 137 ? 2.529 0.694 -12.695 1 92.06 137 ALA B O 1
ATOM 3500 N N . GLY B 1 138 ? 1.31 1.471 -11.07 1 89.88 138 GLY B N 1
ATOM 3501 C CA . GLY B 1 138 ? 0.584 0.247 -10.766 1 89.88 138 GLY B CA 1
ATOM 3502 C C . GLY B 1 138 ? -0.275 0.351 -9.523 1 89.88 138 GLY B C 1
ATOM 3503 O O . GLY B 1 138 ? -0.695 1.445 -9.141 1 89.88 138 GLY B O 1
ATOM 3504 N N . GLY B 1 139 ? -0.545 -0.803 -9.008 1 91.94 139 GLY B N 1
ATOM 3505 C CA . GLY B 1 139 ? -1.349 -0.845 -7.797 1 91.94 139 GLY B CA 1
ATOM 3506 C C . GLY B 1 139 ? -2.133 -2.135 -7.645 1 91.94 139 GLY B C 1
ATOM 3507 O O . GLY B 1 139 ? -1.832 -3.131 -8.305 1 91.94 139 GLY B O 1
ATOM 3508 N N . HIS B 1 140 ? -2.93 -2.131 -6.672 1 92.31 140 HIS B N 1
ATOM 3509 C CA . HIS B 1 140 ? -3.83 -3.24 -6.379 1 92.31 140 HIS B CA 1
ATOM 3510 C C . HIS B 1 140 ? -5.207 -2.736 -5.961 1 92.31 140 HIS B C 1
ATOM 3512 O O . HIS B 1 140 ? -5.316 -1.732 -5.254 1 92.31 140 HIS B O 1
ATOM 3518 N N . SER B 1 141 ? -6.211 -3.402 -6.457 1 91.88 141 SER B N 1
ATOM 3519 C CA . SER B 1 141 ? -7.59 -3.018 -6.164 1 91.88 141 SER B CA 1
ATOM 3520 C C . SER B 1 141 ? -8.398 -4.207 -5.66 1 91.88 141 SER B C 1
ATOM 3522 O O . SER B 1 141 ? -8.234 -5.328 -6.145 1 91.88 141 SER B O 1
ATOM 3524 N N . ILE B 1 142 ? -9.242 -3.99 -4.676 1 91.25 142 ILE B N 1
ATOM 3525 C CA . ILE B 1 142 ? -10.109 -5.027 -4.133 1 91.25 142 ILE B CA 1
ATOM 3526 C C . ILE B 1 142 ? -11.539 -4.508 -4.039 1 91.25 142 ILE B C 1
ATOM 3528 O O . ILE B 1 142 ? -11.766 -3.295 -4.008 1 91.25 142 ILE B O 1
ATOM 3532 N N . ASP B 1 143 ? -12.5 -5.434 -4.082 1 89.75 143 ASP B N 1
ATOM 3533 C CA . ASP B 1 143 ? -13.867 -5.133 -3.676 1 89.75 143 ASP B CA 1
ATOM 3534 C C . ASP B 1 143 ? -13.977 -5 -2.158 1 89.75 143 ASP B C 1
ATOM 3536 O O . ASP B 1 143 ? -13.859 -5.992 -1.435 1 89.75 143 ASP B O 1
ATOM 3540 N N . SER B 1 144 ? -14.172 -3.799 -1.622 1 91.38 144 SER B N 1
ATOM 3541 C CA . SER B 1 144 ? -14.258 -3.523 -0.192 1 91.38 144 SER B CA 1
ATOM 3542 C C . SER B 1 144 ? -15.609 -2.924 0.177 1 91.38 144 SER B C 1
ATOM 3544 O O . SER B 1 144 ? -16.281 -2.33 -0.668 1 91.38 144 SER B O 1
ATOM 3546 N N . VAL B 1 145 ? -16.047 -3.066 1.459 1 91.44 145 VAL B N 1
ATOM 3547 C CA . VAL B 1 145 ? -17.344 -2.602 1.94 1 91.44 145 VAL B CA 1
ATOM 3548 C C . VAL B 1 145 ? -17.359 -1.075 1.971 1 91.44 145 VAL B C 1
ATOM 3550 O O . VAL B 1 145 ? -18.406 -0.459 1.721 1 91.44 145 VAL B O 1
ATOM 3553 N N . GLU B 1 146 ? -16.25 -0.458 2.289 1 92.94 146 GLU B N 1
ATOM 3554 C CA . GLU B 1 146 ? -16.094 0.993 2.289 1 92.94 146 GLU B CA 1
ATOM 3555 C C . GLU B 1 146 ? -15.047 1.432 1.271 1 92.94 146 GLU B C 1
ATOM 3557 O O . GLU B 1 146 ? -14.117 0.68 0.963 1 92.94 146 GLU B O 1
ATOM 3562 N N . PRO B 1 147 ? -15.211 2.662 0.725 1 94.19 147 PRO B N 1
ATOM 3563 C CA . PRO B 1 147 ? -14.203 3.148 -0.218 1 94.19 147 PRO B CA 1
ATOM 3564 C C . PRO B 1 147 ? -12.883 3.498 0.462 1 94.19 147 PRO B C 1
ATOM 3566 O O . PRO B 1 147 ? -12.867 4.234 1.451 1 94.19 147 PRO B O 1
ATOM 3569 N N . ILE B 1 148 ? -11.836 2.965 0.039 1 95.5 148 ILE B N 1
ATOM 3570 C CA . ILE B 1 148 ? -10.477 3.223 0.51 1 95.5 148 ILE B CA 1
ATOM 3571 C C . ILE B 1 148 ? -9.586 3.602 -0.67 1 95.5 148 ILE B C 1
ATOM 3573 O O . ILE B 1 148 ? -9.609 2.941 -1.711 1 95.5 148 ILE B O 1
ATOM 3577 N N . TYR B 1 149 ? -8.914 4.664 -0.574 1 96.44 149 TYR B N 1
ATOM 3578 C CA . TYR B 1 149 ? -7.961 5.047 -1.606 1 96.44 149 TYR B CA 1
ATOM 3579 C C . TYR B 1 149 ? -6.703 5.645 -0.988 1 96.44 149 TYR B C 1
ATOM 3581 O O . TYR B 1 149 ? -6.773 6.344 0.025 1 96.44 149 TYR B O 1
ATOM 3589 N N . GLY B 1 150 ? -5.633 5.398 -1.516 1 97.38 150 GLY B N 1
ATOM 3590 C CA . GLY B 1 150 ? -4.328 5.945 -1.177 1 97.38 150 GLY B CA 1
ATOM 3591 C C . GLY B 1 150 ? -3.217 5.445 -2.082 1 97.38 150 GLY B C 1
ATOM 3592 O O . GLY B 1 150 ? -3.48 4.969 -3.189 1 97.38 150 GLY B O 1
ATOM 3593 N N . LEU B 1 151 ? -2.062 5.711 -1.659 1 98.06 151 LEU B N 1
ATOM 3594 C CA . LEU B 1 151 ? -0.913 5.363 -2.486 1 98.06 151 LEU B CA 1
ATOM 3595 C C . LEU B 1 151 ? 0.212 4.781 -1.638 1 98.06 151 LEU B C 1
ATOM 3597 O O . LEU B 1 151 ? 0.333 5.105 -0.454 1 98.06 151 LEU B O 1
ATOM 3601 N N . ALA B 1 152 ? 0.95 3.883 -2.148 1 97.62 152 ALA B N 1
ATOM 3602 C CA . ALA B 1 152 ? 2.35 3.691 -1.779 1 97.62 152 ALA B CA 1
ATOM 3603 C C . ALA B 1 152 ? 3.271 4.516 -2.672 1 97.62 152 ALA B C 1
ATOM 3605 O O . ALA B 1 152 ? 3.17 4.461 -3.9 1 97.62 152 ALA B O 1
ATOM 3606 N N . VAL B 1 153 ? 4.082 5.289 -2.086 1 98.25 153 VAL B N 1
ATOM 3607 C CA . VAL B 1 153 ? 4.914 6.215 -2.852 1 98.25 153 VAL B CA 1
ATOM 3608 C C . VAL B 1 153 ? 6.391 5.895 -2.617 1 98.25 153 VAL B C 1
ATOM 3610 O O . VAL B 1 153 ? 6.805 5.652 -1.483 1 98.25 153 VAL B O 1
ATOM 3613 N N . ILE B 1 154 ? 7.133 5.848 -3.668 1 97.75 154 ILE B N 1
ATOM 3614 C CA . ILE B 1 154 ? 8.578 5.633 -3.637 1 97.75 154 ILE B CA 1
ATOM 3615 C C . ILE B 1 154 ? 9.297 6.91 -4.066 1 97.75 154 ILE B C 1
ATOM 3617 O O . ILE B 1 154 ? 8.898 7.559 -5.035 1 97.75 154 ILE B O 1
ATOM 3621 N N . GLY B 1 155 ? 10.25 7.277 -3.328 1 97.5 155 GLY B N 1
ATOM 3622 C CA . GLY B 1 155 ? 11.094 8.422 -3.645 1 97.5 155 GLY B CA 1
ATOM 3623 C C . GLY B 1 155 ? 12.57 8.117 -3.531 1 97.5 155 GLY B C 1
ATOM 3624 O O . GLY B 1 155 ? 12.961 7.016 -3.131 1 97.5 155 GLY B O 1
ATOM 3625 N N . LEU B 1 156 ? 13.398 9.023 -3.965 1 96.44 156 LEU B N 1
ATOM 3626 C CA . LEU B 1 156 ? 14.852 8.938 -3.877 1 96.44 156 LEU B CA 1
ATOM 3627 C C . LEU B 1 156 ? 15.43 10.18 -3.223 1 96.44 156 LEU B C 1
ATOM 3629 O O . LEU B 1 156 ? 14.828 11.258 -3.285 1 96.44 156 LEU B O 1
ATOM 3633 N N . CYS B 1 157 ? 16.5 10.023 -2.604 1 94.06 157 CYS B N 1
ATOM 3634 C CA . CYS B 1 157 ? 17.297 11.148 -2.121 1 94.06 157 CYS B CA 1
ATOM 3635 C C . CYS B 1 157 ? 18.75 10.742 -1.93 1 94.06 157 CYS B C 1
ATOM 3637 O O . CYS B 1 157 ? 19.078 9.562 -2.002 1 94.06 157 CYS B O 1
ATOM 3639 N N . HIS B 1 158 ? 19.594 11.711 -1.896 1 93.38 158 HIS B N 1
ATOM 3640 C CA . HIS B 1 158 ? 20.969 11.469 -1.447 1 93.38 158 HIS B CA 1
ATOM 3641 C C . HIS B 1 158 ? 21.016 11.234 0.059 1 93.38 158 HIS B C 1
ATOM 3643 O O . HIS B 1 158 ? 20.266 11.852 0.813 1 93.38 158 HIS B O 1
ATOM 3649 N N . PRO B 1 159 ? 21.906 10.328 0.491 1 92.19 159 PRO B N 1
ATOM 3650 C CA . PRO B 1 159 ? 21.984 10.062 1.929 1 92.19 159 PRO B CA 1
ATOM 3651 C C . PRO B 1 159 ? 22.156 11.336 2.754 1 92.19 159 PRO B C 1
ATOM 3653 O O . PRO B 1 159 ? 21.625 11.43 3.865 1 92.19 159 PRO B O 1
ATOM 3656 N N . SER B 1 160 ? 22.812 12.328 2.256 1 88.56 160 SER B N 1
ATOM 3657 C CA . SER B 1 160 ? 23.078 13.562 2.988 1 88.56 160 SER B CA 1
ATOM 3658 C C . SER B 1 160 ? 21.812 14.422 3.09 1 88.56 160 SER B C 1
ATOM 3660 O O . SER B 1 160 ? 21.766 15.359 3.881 1 88.56 160 SER B O 1
ATOM 3662 N N . GLU B 1 161 ? 20.812 14.086 2.322 1 87.31 161 GLU B N 1
ATOM 3663 C CA . GLU B 1 161 ? 19.609 14.891 2.26 1 87.31 161 GLU B CA 1
ATOM 3664 C C . GLU B 1 161 ? 18.5 14.312 3.141 1 87.31 161 GLU B C 1
ATOM 3666 O O . GLU B 1 161 ? 17.453 14.93 3.318 1 87.31 161 GLU B O 1
ATOM 3671 N N . VAL B 1 162 ? 18.75 13.117 3.646 1 88.62 162 VAL B N 1
ATOM 3672 C CA . VAL B 1 162 ? 17.734 12.469 4.465 1 88.62 162 VAL B CA 1
ATOM 3673 C C . VAL B 1 162 ? 17.438 13.312 5.699 1 88.62 162 VAL B C 1
ATOM 3675 O O . VAL B 1 162 ? 18.359 13.695 6.43 1 88.62 162 VAL B O 1
ATOM 3678 N N . ARG B 1 163 ? 16.203 13.586 5.844 1 87.88 163 ARG B N 1
ATOM 3679 C CA . ARG B 1 163 ? 15.773 14.32 7.035 1 87.88 163 ARG B CA 1
ATOM 3680 C C . ARG B 1 163 ? 14.938 13.43 7.945 1 87.88 163 ARG B C 1
ATOM 3682 O O . ARG B 1 163 ? 14.141 12.617 7.469 1 87.88 163 ARG B O 1
ATOM 3689 N N . ARG B 1 164 ? 15.117 13.648 9.164 1 87 164 ARG B N 1
ATOM 3690 C CA . ARG B 1 164 ? 14.375 12.938 10.203 1 87 164 ARG B CA 1
ATOM 3691 C C . ARG B 1 164 ? 13.555 13.906 11.055 1 87 164 ARG B C 1
ATOM 3693 O O . ARG B 1 164 ? 13.773 15.117 11.008 1 87 164 ARG B O 1
ATOM 3700 N N . ASN B 1 165 ? 12.539 13.328 11.695 1 89.12 165 ASN B N 1
ATOM 3701 C CA . ASN B 1 165 ? 11.758 14.188 12.578 1 89.12 165 ASN B CA 1
ATOM 3702 C C . ASN B 1 165 ? 12.555 14.562 13.828 1 89.12 165 ASN B C 1
ATOM 3704 O O . ASN B 1 165 ? 12.227 15.547 14.5 1 89.12 165 ASN B O 1
ATOM 3708 N N . GLY B 1 166 ? 13.555 13.875 14.094 1 89.81 166 GLY B N 1
ATOM 3709 C CA . GLY B 1 166 ? 14.484 14.242 15.141 1 89.81 166 GLY B CA 1
ATOM 3710 C C . GLY B 1 166 ? 15.609 15.141 14.656 1 89.81 166 GLY B C 1
ATOM 3711 O O . GLY B 1 166 ? 15.75 15.367 13.453 1 89.81 166 GLY B O 1
ATOM 3712 N N . GLY B 1 167 ? 16.328 15.758 15.57 1 91.69 167 GLY B N 1
ATOM 3713 C CA . GLY B 1 167 ? 17.453 16.609 15.227 1 91.69 167 GLY B CA 1
ATOM 3714 C C . GLY B 1 167 ? 17.234 18.062 15.594 1 91.69 167 GLY B C 1
ATOM 3715 O O . GLY B 1 167 ? 18.078 18.922 15.305 1 91.69 167 GLY B O 1
ATOM 3716 N N . VAL B 1 168 ? 16.062 18.266 16.156 1 96.38 168 VAL B N 1
ATOM 3717 C CA . VAL B 1 168 ? 15.773 19.609 16.641 1 96.38 168 VAL B CA 1
ATOM 3718 C C . VAL B 1 168 ? 16.875 20.062 17.594 1 96.38 168 VAL B C 1
ATOM 3720 O O . VAL B 1 168 ? 17.391 19.266 18.391 1 96.38 168 VAL B O 1
ATOM 3723 N N . LYS B 1 169 ? 17.312 21.234 17.469 1 97.69 169 LYS B N 1
ATOM 3724 C CA . LYS B 1 169 ? 18.328 21.812 18.359 1 97.69 169 LYS B CA 1
ATOM 3725 C C . LYS B 1 169 ? 17.703 22.812 19.328 1 97.69 169 LYS B C 1
ATOM 3727 O O . LYS B 1 169 ? 16.75 23.516 18.984 1 97.69 169 LYS B O 1
ATOM 3732 N N . ALA B 1 170 ? 18.312 22.859 20.516 1 98.25 170 ALA B N 1
ATOM 3733 C CA . ALA B 1 170 ? 17.859 23.891 21.453 1 98.25 170 ALA B CA 1
ATOM 3734 C C . ALA B 1 170 ? 18 25.281 20.859 1 98.25 170 ALA B C 1
ATOM 3736 O O . ALA B 1 170 ? 19.062 25.625 20.312 1 98.25 170 ALA B O 1
ATOM 3737 N N . GLY B 1 171 ? 16.922 26.062 20.938 1 98.44 171 GLY B N 1
ATOM 3738 C CA . GLY B 1 171 ? 16.938 27.406 20.375 1 98.44 171 GLY B CA 1
ATOM 3739 C C . GLY B 1 171 ? 16.25 27.484 19.031 1 98.44 171 GLY B C 1
ATOM 3740 O O . GLY B 1 171 ? 15.922 28.578 18.562 1 98.44 171 GLY B O 1
ATOM 3741 N N . ASP B 1 172 ? 15.945 26.375 18.422 1 98.75 172 ASP B N 1
ATOM 3742 C CA . ASP B 1 172 ? 15.32 26.359 17.109 1 98.75 172 ASP B CA 1
ATOM 3743 C C . ASP B 1 172 ? 13.961 27.047 17.141 1 98.75 172 ASP B C 1
ATOM 3745 O O . ASP B 1 172 ? 13.234 26.969 18.125 1 98.75 172 ASP B O 1
ATOM 3749 N N . ALA B 1 173 ? 13.719 27.781 16.078 1 98.81 173 ALA B N 1
ATOM 3750 C CA . ALA B 1 173 ? 12.352 28.219 15.789 1 98.81 173 ALA B CA 1
ATOM 3751 C C . ALA B 1 173 ? 11.547 27.109 15.133 1 98.81 173 ALA B C 1
ATOM 3753 O O . ALA B 1 173 ? 12.109 26.25 14.445 1 98.81 173 ALA B O 1
ATOM 3754 N N . LEU B 1 174 ? 10.266 27.078 15.391 1 98.81 174 LEU B N 1
ATOM 3755 C CA . LEU B 1 174 ? 9.352 26.141 14.758 1 98.81 174 LEU B CA 1
ATOM 3756 C C . LEU B 1 174 ? 8.445 26.844 13.758 1 98.81 174 LEU B C 1
ATOM 3758 O O . LEU B 1 174 ? 7.809 27.844 14.086 1 98.81 174 LEU B O 1
ATOM 3762 N N . ILE B 1 175 ? 8.398 26.359 12.523 1 98.81 175 ILE B N 1
ATOM 3763 C CA . ILE B 1 175 ? 7.578 26.922 11.453 1 98.81 175 ILE B CA 1
ATOM 3764 C C . ILE B 1 175 ? 6.504 25.906 11.047 1 98.81 175 ILE B C 1
ATOM 3766 O O . ILE B 1 175 ? 6.785 24.719 10.891 1 98.81 175 ILE B O 1
ATOM 3770 N N . LEU B 1 176 ? 5.316 26.297 10.977 1 98.81 176 LEU B N 1
ATOM 3771 C CA . LEU B 1 176 ? 4.23 25.531 10.375 1 98.81 176 LEU B CA 1
ATOM 3772 C C . LEU B 1 176 ? 3.855 26.094 9.008 1 98.81 176 LEU B C 1
ATOM 3774 O O . LEU B 1 176 ? 3.707 27.297 8.852 1 98.81 176 LEU B O 1
ATOM 3778 N N . THR B 1 177 ? 3.648 25.203 8 1 98.69 177 THR B N 1
ATOM 3779 C CA . THR B 1 177 ? 3.557 25.703 6.633 1 98.69 177 THR B CA 1
ATOM 3780 C C . THR B 1 177 ? 2.1 25.812 6.191 1 98.69 177 THR B C 1
ATOM 3782 O O . THR B 1 177 ? 1.783 26.516 5.234 1 98.69 177 THR B O 1
ATOM 3785 N N . LYS B 1 178 ? 1.205 25.031 6.75 1 98.5 178 LYS B N 1
ATOM 3786 C CA . LYS B 1 178 ? -0.22 25.078 6.434 1 98.5 178 LYS B CA 1
ATOM 3787 C C . LYS B 1 178 ? -1.055 25.297 7.691 1 98.5 178 LYS B C 1
ATOM 3789 O O . LYS B 1 178 ? -0.557 25.141 8.812 1 98.5 178 LYS B O 1
ATOM 3794 N N . GLY B 1 179 ? -2.309 25.672 7.5 1 98.06 179 GLY B N 1
ATOM 3795 C CA . GLY B 1 179 ? -3.217 25.922 8.609 1 98.06 179 GLY B CA 1
ATOM 3796 C C . GLY B 1 179 ? -3.789 24.641 9.203 1 98.06 179 GLY B C 1
ATOM 3797 O O . GLY B 1 179 ? -3.891 23.625 8.516 1 98.06 179 GLY B O 1
ATOM 3798 N N . ILE B 1 180 ? -4.172 24.75 10.453 1 98.12 180 ILE B N 1
ATOM 3799 C CA . ILE B 1 180 ? -4.781 23.656 11.203 1 98.12 180 ILE B CA 1
ATOM 3800 C C . ILE B 1 180 ? -6.305 23.75 11.125 1 98.12 180 ILE B C 1
ATOM 3802 O O . ILE B 1 180 ? -6.859 24.859 11.164 1 98.12 180 ILE B O 1
ATOM 3806 N N . GLY B 1 181 ? -6.977 22.625 10.984 1 98.31 181 GLY B N 1
ATOM 3807 C CA . GLY B 1 181 ? -8.43 22.656 11.055 1 98.31 181 GLY B CA 1
ATOM 3808 C C . GLY B 1 181 ? -9.094 21.734 10.039 1 98.31 181 GLY B C 1
ATOM 3809 O O . GLY B 1 181 ? -10.312 21.781 9.867 1 98.31 181 GLY B O 1
ATOM 3810 N N . VAL B 1 182 ? -8.344 20.891 9.375 1 97.69 182 VAL B N 1
ATOM 3811 C CA . VAL B 1 182 ? -8.883 20.047 8.312 1 97.69 182 VAL B CA 1
ATOM 3812 C C . VAL B 1 182 ? -9.906 19.078 8.891 1 97.69 182 VAL B C 1
ATOM 3814 O O . VAL B 1 182 ? -10.969 18.859 8.297 1 97.69 182 VAL B O 1
ATOM 3817 N N . GLY B 1 183 ? -9.547 18.453 10.023 1 96.81 183 GLY B N 1
ATOM 3818 C CA . GLY B 1 183 ? -10.508 17.578 10.672 1 96.81 183 GLY B CA 1
ATOM 3819 C C . GLY B 1 183 ? -11.781 18.297 11.086 1 96.81 183 GLY B C 1
ATOM 3820 O O . GLY B 1 183 ? -12.867 17.719 11.023 1 96.81 183 GLY B O 1
ATOM 3821 N N . ILE B 1 184 ? -11.703 19.547 11.547 1 97.5 184 ILE B N 1
ATOM 3822 C CA . ILE B 1 184 ? -12.859 20.359 11.906 1 97.5 184 ILE B CA 1
ATOM 3823 C C . ILE B 1 184 ? -13.75 20.562 10.688 1 97.5 184 ILE B C 1
ATOM 3825 O O . ILE B 1 184 ? -14.969 20.391 10.766 1 97.5 184 ILE B O 1
ATOM 3829 N N . TYR B 1 185 ? -13.133 20.953 9.539 1 97.69 185 TYR B N 1
ATOM 3830 C CA . TYR B 1 185 ? -13.883 21.141 8.305 1 97.69 185 TYR B CA 1
ATOM 3831 C C . TYR B 1 185 ? -14.531 19.828 7.871 1 97.69 185 TYR B C 1
ATOM 3833 O O . TYR B 1 185 ? -15.68 19.812 7.418 1 97.69 185 TYR B O 1
ATOM 3841 N N . SER B 1 186 ? -13.805 18.719 7.98 1 95.19 186 SER B N 1
ATOM 3842 C CA . SER B 1 186 ? -14.352 17.406 7.633 1 95.19 186 SER B CA 1
ATOM 3843 C C . SER B 1 186 ? -15.586 17.078 8.469 1 95.19 186 SER B C 1
ATOM 3845 O O . SER B 1 186 ? -16.578 16.562 7.945 1 95.19 186 SER B O 1
ATOM 3847 N N . ALA B 1 187 ? -15.555 17.328 9.766 1 94.25 187 ALA B N 1
ATOM 3848 C CA . ALA B 1 187 ? -16.703 17.125 10.648 1 94.25 187 ALA B CA 1
ATOM 3849 C C . ALA B 1 187 ? -17.891 17.969 10.203 1 94.25 187 ALA B C 1
ATOM 3851 O O . ALA B 1 187 ? -19.031 17.5 10.234 1 94.25 187 ALA B O 1
ATOM 3852 N N . ALA B 1 188 ? -17.609 19.188 9.844 1 96.31 188 ALA B N 1
ATOM 3853 C CA . ALA B 1 188 ? -18.672 20.078 9.383 1 96.31 188 ALA B CA 1
ATOM 3854 C C . ALA B 1 188 ? -19.281 19.578 8.078 1 96.31 188 ALA B C 1
ATOM 3856 O O . ALA B 1 188 ? -20.5 19.672 7.871 1 96.31 188 ALA B O 1
ATOM 3857 N N . ILE B 1 189 ? -18.469 19.078 7.129 1 94.19 189 ILE B N 1
ATOM 3858 C CA . ILE B 1 189 ? -18.938 18.531 5.859 1 94.19 189 ILE B CA 1
ATOM 3859 C C . ILE B 1 189 ? -19.891 17.375 6.117 1 94.19 189 ILE B C 1
ATOM 3861 O O . ILE B 1 189 ? -20.969 17.297 5.52 1 94.19 189 ILE B O 1
ATOM 3865 N N . LYS B 1 190 ? -19.5 16.5 7 1 90.38 190 LYS B N 1
ATOM 3866 C CA . LYS B 1 190 ? -20.312 15.328 7.312 1 90.38 190 LYS B CA 1
ATOM 3867 C C . LYS B 1 190 ? -21.703 15.742 7.797 1 90.38 190 LYS B C 1
ATOM 3869 O O . LYS B 1 190 ? -22.688 15.031 7.574 1 90.38 190 LYS B O 1
ATOM 3874 N N . LYS B 1 191 ? -21.797 16.906 8.453 1 92.44 191 LYS B N 1
ATOM 3875 C CA . LYS B 1 191 ? -23.062 17.391 9.008 1 92.44 191 LYS B CA 1
ATOM 3876 C C . LYS B 1 191 ? -23.703 18.406 8.07 1 92.44 191 LYS B C 1
ATOM 3878 O O . LYS B 1 191 ? -24.656 19.094 8.453 1 92.44 191 LYS B O 1
ATOM 3883 N N . ASN B 1 192 ? -23.156 18.625 6.883 1 93.75 192 ASN B N 1
ATOM 3884 C CA . ASN B 1 192 ? -23.641 19.562 5.891 1 93.75 192 ASN B CA 1
ATOM 3885 C C . ASN B 1 192 ? -23.703 20.984 6.445 1 93.75 192 ASN B C 1
ATOM 3887 O O . ASN B 1 192 ? -24.688 21.703 6.234 1 93.75 192 ASN B O 1
ATOM 3891 N N . ALA B 1 193 ? -22.641 21.328 7.184 1 95.88 193 ALA B N 1
ATOM 3892 C CA . ALA B 1 193 ? -22.672 22.609 7.895 1 95.88 193 ALA B CA 1
ATOM 3893 C C . ALA B 1 193 ? -21.453 23.453 7.555 1 95.88 193 ALA B C 1
ATOM 3895 O O . ALA B 1 193 ? -21.188 24.469 8.219 1 95.88 193 ALA B O 1
ATOM 3896 N N . LEU B 1 194 ? -20.703 23.047 6.555 1 96.94 194 LEU B N 1
ATOM 3897 C CA . LEU B 1 194 ? -19.516 23.828 6.188 1 96.94 194 LEU B CA 1
ATOM 3898 C C . LEU B 1 194 ? -19.906 25.141 5.523 1 96.94 194 LEU B C 1
ATOM 3900 O O . LEU B 1 194 ? -20.656 25.141 4.535 1 96.94 194 LEU B O 1
ATOM 3904 N N . PRO B 1 195 ? -19.453 26.25 6.035 1 97.56 195 PRO B N 1
ATOM 3905 C CA . PRO B 1 195 ? -19.828 27.547 5.465 1 97.56 195 PRO B CA 1
ATOM 3906 C C . PRO B 1 195 ? -19.328 27.734 4.035 1 97.56 195 PRO B C 1
ATOM 3908 O O . PRO B 1 195 ? -18.359 27.078 3.625 1 97.56 195 PRO B O 1
ATOM 3911 N N . PRO B 1 196 ? -19.984 28.672 3.303 1 96.81 196 PRO B N 1
ATOM 3912 C CA . PRO B 1 196 ? -19.547 28.953 1.937 1 96.81 196 PRO B CA 1
ATOM 3913 C C . PRO B 1 196 ? -18.078 29.391 1.869 1 96.81 196 PRO B C 1
ATOM 3915 O O . PRO B 1 196 ? -17.609 30.125 2.74 1 96.81 196 PRO B O 1
ATOM 3918 N N . GLY B 1 197 ? -17.422 28.922 0.858 1 97.81 197 GLY B N 1
ATOM 3919 C CA . GLY B 1 197 ? -16.031 29.281 0.656 1 97.81 197 GLY B CA 1
ATOM 3920 C C . GLY B 1 197 ? -15.062 28.359 1.378 1 97.81 197 GLY B C 1
ATOM 3921 O O . GLY B 1 197 ? -13.898 28.25 0.992 1 97.81 197 GLY B O 1
ATOM 3922 N N . CYS B 1 198 ? -15.523 27.656 2.416 1 97.81 198 CYS B N 1
ATOM 3923 C CA . CYS B 1 198 ? -14.648 26.844 3.244 1 97.81 198 CYS B CA 1
ATOM 3924 C C . CYS B 1 198 ? -14.266 25.547 2.525 1 97.81 198 CYS B C 1
ATOM 3926 O O . CYS B 1 198 ? -13.188 25 2.758 1 97.81 198 CYS B O 1
ATOM 3928 N N . TYR B 1 199 ? -15.156 25.078 1.664 1 97.88 199 TYR B N 1
ATOM 3929 C CA . TYR B 1 199 ? -14.805 23.891 0.896 1 97.88 199 TYR B CA 1
ATOM 3930 C C . TYR B 1 199 ? -13.617 24.172 -0.016 1 97.88 199 TYR B C 1
ATOM 3932 O O . TYR B 1 199 ? -12.664 23.391 -0.056 1 97.88 199 TYR B O 1
ATOM 3940 N N . GLU B 1 200 ? -13.641 25.266 -0.703 1 98.19 200 GLU B N 1
ATOM 3941 C CA . GLU B 1 200 ? -12.531 25.672 -1.567 1 98.19 200 GLU B CA 1
ATOM 3942 C C . GLU B 1 200 ? -11.25 25.859 -0.766 1 98.19 200 GLU B C 1
ATOM 3944 O O . GLU B 1 200 ? -10.164 25.469 -1.219 1 98.19 200 GLU B O 1
ATOM 3949 N N . GLU B 1 201 ? -11.414 26.469 0.38 1 98.19 201 GLU B N 1
ATOM 3950 C CA . GLU B 1 201 ? -10.266 26.641 1.268 1 98.19 201 GLU B CA 1
ATOM 3951 C C . GLU B 1 201 ? -9.656 25.312 1.66 1 98.19 201 GLU B C 1
ATOM 3953 O O . GLU B 1 201 ? -8.43 25.141 1.617 1 98.19 201 GLU B O 1
ATOM 3958 N N . MET B 1 202 ? -10.508 24.375 2.049 1 97.81 202 MET B N 1
ATOM 3959 C CA . MET B 1 202 ? -10.055 23.047 2.439 1 97.81 202 MET B CA 1
ATOM 3960 C C . MET B 1 202 ? -9.352 22.344 1.279 1 97.81 202 MET B C 1
ATOM 3962 O O . MET B 1 202 ? -8.273 21.781 1.452 1 97.81 202 MET B O 1
ATOM 3966 N N . ILE B 1 203 ? -9.953 22.359 0.126 1 98.25 203 ILE B N 1
ATOM 3967 C CA . ILE B 1 203 ? -9.398 21.703 -1.046 1 98.25 203 ILE B CA 1
ATOM 3968 C C . ILE B 1 203 ? -8.055 22.328 -1.407 1 98.25 203 ILE B C 1
ATOM 3970 O O . ILE B 1 203 ? -7.09 21.625 -1.709 1 98.25 203 ILE B O 1
ATOM 3974 N N . GLY B 1 204 ? -8 23.672 -1.371 1 98.19 204 GLY B N 1
ATOM 3975 C CA . GLY B 1 204 ? -6.746 24.359 -1.642 1 98.19 204 GLY B CA 1
ATOM 3976 C C . GLY B 1 204 ? -5.617 23.922 -0.731 1 98.19 204 GLY B C 1
ATOM 3977 O O . GLY B 1 204 ? -4.484 23.734 -1.182 1 98.19 204 GLY B O 1
ATOM 3978 N N . SER B 1 205 ? -5.902 23.703 0.501 1 98.06 205 SER B N 1
ATOM 3979 C CA . SER B 1 205 ? -4.898 23.297 1.479 1 98.06 205 SER B CA 1
ATOM 3980 C C . SER B 1 205 ? -4.531 21.828 1.314 1 98.06 205 SER B C 1
ATOM 3982 O O . SER B 1 205 ? -3.35 21.469 1.269 1 98.06 205 SER B O 1
ATOM 3984 N N . THR B 1 206 ? -5.52 20.969 1.161 1 98.19 206 THR B N 1
ATOM 3985 C CA . THR B 1 206 ? -5.324 19.516 1.23 1 98.19 206 THR B CA 1
ATOM 3986 C C . THR B 1 206 ? -4.809 18.984 -0.1 1 98.19 206 THR B C 1
ATOM 3988 O O . THR B 1 206 ? -4.379 17.828 -0.182 1 98.19 206 THR B O 1
ATOM 3991 N N . THR B 1 207 ? -4.809 19.766 -1.146 1 98.5 207 THR B N 1
ATOM 3992 C CA . THR B 1 207 ? -4.285 19.312 -2.428 1 98.5 207 THR B CA 1
ATOM 3993 C C . THR B 1 207 ? -3.002 20.062 -2.783 1 98.5 207 THR B C 1
ATOM 3995 O O . THR B 1 207 ? -2.48 19.922 -3.893 1 98.5 207 THR B O 1
ATOM 3998 N N . LEU B 1 208 ? -2.57 20.875 -1.882 1 98.44 208 LEU B N 1
ATOM 3999 C CA . LEU B 1 208 ? -1.285 21.547 -2.053 1 98.44 208 LEU B CA 1
ATOM 4000 C C . LEU B 1 208 ? -0.136 20.625 -1.664 1 98.44 208 LEU B C 1
ATOM 4002 O O . LEU B 1 208 ? 0.036 20.297 -0.487 1 98.44 208 LEU B O 1
ATOM 4006 N N . LEU B 1 209 ? 0.649 20.234 -2.629 1 98.56 209 LEU B N 1
ATOM 4007 C CA . LEU B 1 209 ? 1.779 19.344 -2.383 1 98.56 209 LEU B CA 1
ATOM 4008 C C . LEU B 1 209 ? 2.811 20.016 -1.481 1 98.56 209 LEU B C 1
ATOM 4010 O O . LEU B 1 209 ? 3.078 21.203 -1.616 1 98.56 209 LEU B O 1
ATOM 4014 N N . ASN B 1 210 ? 3.391 19.281 -0.57 1 98.19 210 ASN B N 1
ATOM 4015 C CA . ASN B 1 210 ? 4.457 19.781 0.295 1 98.19 210 ASN B CA 1
ATOM 4016 C C . ASN B 1 210 ? 5.812 19.734 -0.401 1 98.19 210 ASN B C 1
ATOM 4018 O O . ASN B 1 210 ? 6.812 19.344 0.205 1 98.19 210 ASN B O 1
ATOM 4022 N N . ARG B 1 211 ? 5.887 20.141 -1.635 1 97.12 211 ARG B N 1
ATOM 4023 C CA . ARG B 1 211 ? 7.105 20.125 -2.438 1 97.12 211 ARG B CA 1
ATOM 4024 C C . ARG B 1 211 ? 8.219 20.906 -1.755 1 97.12 211 ARG B C 1
ATOM 4026 O O . ARG B 1 211 ? 9.398 20.547 -1.878 1 97.12 211 ARG B O 1
ATOM 4033 N N . ILE B 1 212 ? 7.855 21.906 -1.078 1 96.94 212 ILE B N 1
ATOM 4034 C CA . ILE B 1 212 ? 8.805 22.812 -0.432 1 96.94 212 ILE B CA 1
ATOM 4035 C C . ILE B 1 212 ? 9.656 22.031 0.568 1 96.94 212 ILE B C 1
ATOM 4037 O O . ILE B 1 212 ? 10.75 22.469 0.943 1 96.94 212 ILE B O 1
ATOM 4041 N N . GLY B 1 213 ? 9.109 20.875 1.063 1 95.69 213 GLY B N 1
ATOM 4042 C CA . GLY B 1 213 ? 9.828 20.047 2.008 1 95.69 213 GLY B CA 1
ATOM 4043 C C . GLY B 1 213 ? 11.195 19.609 1.501 1 95.69 213 GLY B C 1
ATOM 4044 O O . GLY B 1 213 ? 12.172 19.609 2.256 1 95.69 213 GLY B O 1
ATOM 4045 N N . ALA B 1 214 ? 11.305 19.234 0.236 1 93.62 214 ALA B N 1
ATOM 4046 C CA . ALA B 1 214 ? 12.578 18.844 -0.35 1 93.62 214 ALA B CA 1
ATOM 4047 C C . ALA B 1 214 ? 13.578 19.984 -0.324 1 93.62 214 ALA B C 1
ATOM 4049 O O . ALA B 1 214 ? 14.758 19.797 -0.027 1 93.62 214 ALA B O 1
ATOM 4050 N N . ASP B 1 215 ? 13.117 21.188 -0.636 1 94.25 215 ASP B N 1
ATOM 4051 C CA . ASP B 1 215 ? 13.969 22.375 -0.602 1 94.25 215 ASP B CA 1
ATOM 4052 C C . ASP B 1 215 ? 14.438 22.672 0.821 1 94.25 215 ASP B C 1
ATOM 4054 O O . ASP B 1 215 ? 15.602 23 1.041 1 94.25 215 ASP B O 1
ATOM 4058 N N . LEU B 1 216 ? 13.508 22.609 1.702 1 95.19 216 LEU B N 1
ATOM 4059 C CA . LEU B 1 216 ? 13.82 22.891 3.102 1 95.19 216 LEU B CA 1
ATOM 4060 C C . LEU B 1 216 ? 14.82 21.859 3.641 1 95.19 216 LEU B C 1
ATOM 4062 O O . LEU B 1 216 ? 15.727 22.219 4.398 1 95.19 216 LEU B O 1
ATOM 4066 N N . ALA B 1 217 ? 14.641 20.625 3.238 1 92.81 217 ALA B N 1
ATOM 4067 C CA . ALA B 1 217 ? 15.516 19.547 3.699 1 92.81 217 ALA B CA 1
ATOM 4068 C C . ALA B 1 217 ? 16.953 19.781 3.26 1 92.81 217 ALA B C 1
ATOM 4070 O O . ALA B 1 217 ? 17.906 19.375 3.941 1 92.81 217 ALA B O 1
ATOM 4071 N N . ALA B 1 218 ? 17.141 20.469 2.178 1 92.12 218 ALA B N 1
ATOM 4072 C CA . ALA B 1 218 ? 18.484 20.734 1.638 1 92.12 218 ALA B CA 1
ATOM 4073 C C . ALA B 1 218 ? 19.141 21.922 2.342 1 92.12 218 ALA B C 1
ATOM 4075 O O . ALA B 1 218 ? 20.344 22.141 2.197 1 92.12 218 ALA B O 1
ATOM 4076 N N . ASP B 1 219 ? 18.391 22.688 3.066 1 94.31 219 ASP B N 1
ATOM 4077 C CA . ASP B 1 219 ? 18.891 23.875 3.775 1 94.31 219 ASP B CA 1
ATOM 4078 C C . ASP B 1 219 ? 19.562 23.469 5.082 1 94.31 219 ASP B C 1
ATOM 4080 O O . ASP B 1 219 ? 18.938 22.891 5.969 1 94.31 219 ASP B O 1
ATOM 4084 N N . PRO B 1 220 ? 20.844 23.781 5.27 1 94.31 220 PRO B N 1
ATOM 4085 C CA . PRO B 1 220 ? 21.562 23.375 6.477 1 94.31 220 PRO B CA 1
ATOM 4086 C C . PRO B 1 220 ? 21.016 24.016 7.742 1 94.31 220 PRO B C 1
ATOM 4088 O O . PRO B 1 220 ? 21.281 23.547 8.852 1 94.31 220 PRO B O 1
ATOM 4091 N N . ASP B 1 221 ? 20.266 25.047 7.59 1 96.25 221 ASP B N 1
ATOM 4092 C CA . ASP B 1 221 ? 19.703 25.719 8.75 1 96.25 221 ASP B CA 1
ATOM 4093 C C . ASP B 1 221 ? 18.422 25.047 9.219 1 96.25 221 ASP B C 1
ATOM 4095 O O . ASP B 1 221 ? 17.875 25.391 10.266 1 96.25 221 ASP B O 1
ATOM 4099 N N . VAL B 1 222 ? 17.875 24.141 8.445 1 96.69 222 VAL B N 1
ATOM 4100 C CA . VAL B 1 222 ? 16.75 23.312 8.844 1 96.69 222 VAL B CA 1
ATOM 4101 C C . VAL B 1 222 ? 17.266 22.047 9.531 1 96.69 222 VAL B C 1
ATOM 4103 O O . VAL B 1 222 ? 18.031 21.266 8.945 1 96.69 222 VAL B O 1
ATOM 4106 N N . HIS B 1 223 ? 16.859 21.812 10.719 1 96.75 223 HIS B N 1
ATOM 4107 C CA . HIS B 1 223 ? 17.453 20.781 11.547 1 96.75 223 HIS B CA 1
ATOM 4108 C C . HIS B 1 223 ? 16.547 19.562 11.641 1 96.75 223 HIS B C 1
ATOM 4110 O O . HIS B 1 223 ? 17.031 18.438 11.867 1 96.75 223 HIS B O 1
ATOM 4116 N N . ALA B 1 224 ? 15.266 19.766 11.531 1 95.56 224 ALA B N 1
ATOM 4117 C CA . ALA B 1 224 ? 14.289 18.688 11.562 1 95.56 224 ALA B CA 1
ATOM 4118 C C . ALA B 1 224 ? 13.031 19.047 10.773 1 95.56 224 ALA B C 1
ATOM 4120 O O . ALA B 1 224 ? 12.719 20.219 10.609 1 95.56 224 ALA B O 1
ATOM 4121 N N . LEU B 1 225 ? 12.391 18.062 10.32 1 95.38 225 LEU B N 1
ATOM 4122 C CA . LEU B 1 225 ? 11.227 18.234 9.461 1 95.38 225 LEU B CA 1
ATOM 4123 C C . LEU B 1 225 ? 10.25 17.078 9.625 1 95.38 225 LEU B C 1
ATOM 4125 O O . LEU B 1 225 ? 10.664 15.914 9.719 1 95.38 225 LEU B O 1
ATOM 4129 N N . THR B 1 226 ? 8.961 17.344 9.734 1 95.5 226 THR B N 1
ATOM 4130 C CA . THR B 1 226 ? 7.91 16.344 9.688 1 95.5 226 THR B CA 1
ATOM 4131 C C . THR B 1 226 ? 6.629 16.922 9.094 1 95.5 226 THR B C 1
ATOM 4133 O O . THR B 1 226 ? 6.504 18.125 8.945 1 95.5 226 THR B O 1
ATOM 4136 N N . ASP B 1 227 ? 5.793 16.109 8.57 1 95.62 227 ASP B N 1
ATOM 4137 C CA . ASP B 1 227 ? 4.48 16.609 8.164 1 95.62 227 ASP B CA 1
ATOM 4138 C C . ASP B 1 227 ? 3.441 16.375 9.258 1 95.62 227 ASP B C 1
ATOM 4140 O O . ASP B 1 227 ? 3.568 15.43 10.047 1 95.62 227 ASP B O 1
ATOM 4144 N N . VAL B 1 228 ? 2.523 17.266 9.414 1 96.19 228 VAL B N 1
ATOM 4145 C CA . VAL B 1 228 ? 1.45 17.203 10.398 1 96.19 228 VAL B CA 1
ATOM 4146 C C . VAL B 1 228 ? 0.208 16.562 9.781 1 96.19 228 VAL B C 1
ATOM 4148 O O . VAL B 1 228 ? -0.507 17.219 9.008 1 96.19 228 VAL B O 1
ATOM 4151 N N . THR B 1 229 ? -0.102 15.383 10.156 1 94.81 229 THR B N 1
ATOM 4152 C CA . THR B 1 229 ? -1.196 14.648 9.531 1 94.81 229 THR B CA 1
ATOM 4153 C C . THR B 1 229 ? -2.176 14.141 10.578 1 94.81 229 THR B C 1
ATOM 4155 O O . THR B 1 229 ? -2.887 14.922 11.211 1 94.81 229 THR B O 1
ATOM 4158 N N . GLY B 1 230 ? -2.221 12.883 10.844 1 90.44 230 GLY B N 1
ATOM 4159 C CA . GLY B 1 230 ? -3.285 12.266 11.609 1 90.44 230 GLY B CA 1
ATOM 4160 C C . GLY B 1 230 ? -3.176 12.531 13.102 1 90.44 230 GLY B C 1
ATOM 4161 O O . GLY B 1 230 ? -4.184 12.531 13.812 1 90.44 230 GLY B O 1
ATOM 4162 N N . PHE B 1 231 ? -2.004 12.805 13.555 1 90.56 231 PHE B N 1
ATOM 4163 C CA . PHE B 1 231 ? -1.814 12.977 14.992 1 90.56 231 PHE B CA 1
ATOM 4164 C C . PHE B 1 231 ? -1.903 14.445 15.383 1 90.56 231 PHE B C 1
ATOM 4166 O O . PHE B 1 231 ? -1.753 14.789 16.562 1 90.56 231 PHE B O 1
ATOM 4173 N N . GLY B 1 232 ? -2.15 15.289 14.352 1 94.75 232 GLY B N 1
ATOM 4174 C CA . GLY B 1 232 ? -2.283 16.703 14.633 1 94.75 232 GLY B CA 1
ATOM 4175 C C . GLY B 1 232 ? -0.966 17.375 14.992 1 94.75 232 GLY B C 1
ATOM 4176 O O . GLY B 1 232 ? 0.065 16.703 15.086 1 94.75 232 GLY B O 1
ATOM 4177 N N . VAL B 1 233 ? -1.066 18.641 15.211 1 97.75 233 VAL B N 1
ATOM 4178 C CA . VAL B 1 233 ? 0.144 19.422 15.461 1 97.75 233 VAL B CA 1
ATOM 4179 C C . VAL B 1 233 ? 0.751 19 16.797 1 97.75 233 VAL B C 1
ATOM 4181 O O . VAL B 1 233 ? 1.975 18.969 16.953 1 97.75 233 VAL B O 1
ATOM 4184 N N . LEU B 1 234 ? -0.076 18.641 17.766 1 97.44 234 LEU B N 1
ATOM 4185 C CA . LEU B 1 234 ? 0.431 18.25 19.078 1 97.44 234 LEU B CA 1
ATOM 4186 C C . LEU B 1 234 ? 1.12 16.891 19 1 97.44 234 LEU B C 1
ATOM 4188 O O . LEU B 1 234 ? 2.223 16.719 19.531 1 97.44 234 LEU B O 1
ATOM 4192 N N . GLY B 1 235 ? 0.422 15.93 18.375 1 94.62 235 GLY B N 1
ATOM 4193 C CA . GLY B 1 235 ? 0.985 14.594 18.281 1 94.62 235 GLY B CA 1
ATOM 4194 C C . GLY B 1 235 ? 2.295 14.547 17.531 1 94.62 235 GLY B C 1
ATOM 4195 O O . GLY B 1 235 ? 3.279 13.977 18 1 94.62 235 GLY B O 1
ATOM 4196 N N . HIS B 1 236 ? 2.328 15.078 16.312 1 94.94 236 HIS B N 1
ATOM 4197 C CA . HIS B 1 236 ? 3.547 15.086 15.516 1 94.94 236 HIS B CA 1
ATOM 4198 C C . HIS B 1 236 ? 4.629 15.938 16.172 1 94.94 236 HIS B C 1
ATOM 4200 O O . HIS B 1 236 ? 5.816 15.617 16.078 1 94.94 236 HIS B O 1
ATOM 4206 N N . GLY B 1 237 ? 4.227 17.078 16.781 1 96.38 237 GLY B N 1
ATOM 4207 C CA . GLY B 1 237 ? 5.172 17.859 17.547 1 96.38 237 GLY B CA 1
ATOM 4208 C C . GLY B 1 237 ? 5.801 17.078 18.688 1 96.38 237 GLY B C 1
ATOM 4209 O O . GLY B 1 237 ? 7.008 17.188 18.938 1 96.38 237 GLY B O 1
ATOM 4210 N N . LEU B 1 238 ? 4.996 16.375 19.406 1 95.81 238 LEU B N 1
ATOM 4211 C CA . LEU B 1 238 ? 5.48 15.555 20.516 1 95.81 238 LEU B CA 1
ATOM 4212 C C . LEU B 1 238 ? 6.48 14.516 20.031 1 95.81 238 LEU B C 1
ATOM 4214 O O . LEU B 1 238 ? 7.492 14.258 20.688 1 95.81 238 LEU B O 1
ATOM 4218 N N . GLU B 1 239 ? 6.164 13.883 18.875 1 93.19 239 GLU B N 1
ATOM 4219 C CA . GLU B 1 239 ? 7.094 12.922 18.297 1 93.19 239 GLU B CA 1
ATOM 4220 C C . GLU B 1 239 ? 8.438 13.578 17.984 1 93.19 239 GLU B C 1
ATOM 4222 O O . GLU B 1 239 ? 9.492 12.977 18.219 1 93.19 239 GLU B O 1
ATOM 4227 N N . MET B 1 240 ? 8.375 14.75 17.469 1 94.94 240 MET B N 1
ATOM 4228 C CA . MET B 1 240 ? 9.594 15.508 17.188 1 94.94 240 MET B CA 1
ATOM 4229 C C . MET B 1 240 ? 10.344 15.828 18.469 1 94.94 240 MET B C 1
ATOM 4231 O O . MET B 1 240 ? 11.57 15.695 18.531 1 94.94 240 MET B O 1
ATOM 4235 N N . ALA B 1 241 ? 9.656 16.219 19.484 1 96.38 241 ALA B N 1
ATOM 4236 C CA . ALA B 1 241 ? 10.25 16.516 20.797 1 96.38 241 ALA B CA 1
ATOM 4237 C C . ALA B 1 241 ? 10.938 15.297 21.375 1 96.38 241 ALA B C 1
ATOM 4239 O O . ALA B 1 241 ? 12.086 15.375 21.828 1 96.38 241 ALA B O 1
ATOM 4240 N N . ARG B 1 242 ? 10.258 14.211 21.344 1 94.06 242 ARG B N 1
ATOM 4241 C CA . ARG B 1 242 ? 10.781 12.961 21.891 1 94.06 242 ARG B CA 1
ATOM 4242 C C . ARG B 1 242 ? 12.023 12.508 21.125 1 94.06 242 ARG B C 1
ATOM 4244 O O . ARG B 1 242 ? 13.031 12.148 21.734 1 94.06 242 ARG B O 1
ATOM 4251 N N . ALA B 1 243 ? 11.906 12.547 19.828 1 92.5 243 ALA B N 1
ATOM 4252 C CA . ALA B 1 243 ? 13.016 12.109 18.984 1 92.5 243 ALA B CA 1
ATOM 4253 C C . ALA B 1 243 ? 14.242 12.977 19.203 1 92.5 243 ALA B C 1
ATOM 4255 O O . ALA B 1 243 ? 15.375 12.508 19.062 1 92.5 243 ALA B O 1
ATOM 4256 N N . SER B 1 244 ? 14.062 14.219 19.609 1 94.88 244 SER B N 1
ATOM 4257 C CA . SER B 1 244 ? 15.148 15.18 19.766 1 94.88 244 SER B CA 1
ATOM 4258 C C . SER B 1 244 ? 15.531 15.344 21.234 1 94.88 244 SER B C 1
ATOM 4260 O O . SER B 1 244 ? 16.5 16.047 21.562 1 94.88 244 SER B O 1
ATOM 4262 N N . GLN B 1 245 ? 14.695 14.711 22.094 1 95 245 GLN B N 1
ATOM 4263 C CA . GLN B 1 245 ? 14.883 14.852 23.547 1 95 245 GLN B CA 1
ATOM 4264 C C . GLN B 1 245 ? 14.922 16.312 23.953 1 95 245 GLN B C 1
ATOM 4266 O O . GLN B 1 245 ? 15.844 16.75 24.656 1 95 245 GLN B O 1
ATOM 4271 N N . LEU B 1 246 ? 14.008 17.062 23.469 1 96.69 246 LEU B N 1
ATOM 4272 C CA . LEU B 1 246 ? 13.859 18.484 23.766 1 96.69 246 LEU B CA 1
ATOM 4273 C C . LEU B 1 246 ? 12.398 18.844 24.047 1 96.69 246 LEU B C 1
ATOM 4275 O O . LEU B 1 246 ? 11.508 18.016 23.797 1 96.69 246 LEU B O 1
ATOM 4279 N N . SER B 1 247 ? 12.234 20.031 24.562 1 97.25 247 SER B N 1
ATOM 4280 C CA . SER B 1 247 ? 10.891 20.562 24.75 1 97.25 247 SER B CA 1
ATOM 4281 C C . SER B 1 247 ? 10.523 21.531 23.625 1 97.25 247 SER B C 1
ATOM 4283 O O . SER B 1 247 ? 11.297 22.438 23.297 1 97.25 247 SER B O 1
ATOM 4285 N N . LEU B 1 248 ? 9.406 21.297 23.062 1 98.19 248 LEU B N 1
ATOM 4286 C CA . LEU B 1 248 ? 8.875 22.219 22.062 1 98.19 248 LEU B CA 1
ATOM 4287 C C . LEU B 1 248 ? 7.762 23.078 22.672 1 98.19 248 LEU B C 1
ATOM 4289 O O . LEU B 1 248 ? 6.902 22.578 23.391 1 98.19 248 LEU B O 1
ATOM 4293 N N . THR B 1 249 ? 7.824 24.359 22.406 1 98.62 249 THR B N 1
ATOM 4294 C CA . THR B 1 249 ? 6.781 25.266 22.844 1 98.62 249 THR B CA 1
ATOM 4295 C C . THR B 1 249 ? 6.086 25.922 21.656 1 98.62 249 THR B C 1
ATOM 4297 O O . THR B 1 249 ? 6.734 26.562 20.828 1 98.62 249 THR B O 1
ATOM 4300 N N . LEU B 1 250 ? 4.77 25.75 21.594 1 98.5 250 LEU B N 1
ATOM 4301 C CA . LEU B 1 250 ? 3.945 26.406 20.578 1 98.5 250 LEU B CA 1
ATOM 4302 C C . LEU B 1 250 ? 3.184 27.578 21.172 1 98.5 250 LEU B C 1
ATOM 4304 O O . LEU B 1 250 ? 2.688 27.5 22.297 1 98.5 250 LEU B O 1
ATOM 4308 N N . ARG B 1 251 ? 3.131 28.656 20.453 1 98.31 251 ARG B N 1
ATOM 4309 C CA . ARG B 1 251 ? 2.289 29.797 20.828 1 98.31 251 ARG B CA 1
ATOM 4310 C C . ARG B 1 251 ? 0.928 29.719 20.141 1 98.31 251 ARG B C 1
ATOM 4312 O O . ARG B 1 251 ? 0.833 29.812 18.922 1 98.31 251 ARG B O 1
ATOM 4319 N N . LEU B 1 252 ? -0.087 29.578 20.969 1 97.12 252 LEU B N 1
ATOM 4320 C CA . LEU B 1 252 ? -1.442 29.375 20.469 1 97.12 252 LEU B CA 1
ATOM 4321 C C . LEU B 1 252 ? -1.834 30.484 19.5 1 97.12 252 LEU B C 1
ATOM 4323 O O . LEU B 1 252 ? -2.434 30.234 18.453 1 97.12 252 LEU B O 1
ATOM 4327 N N . SER B 1 253 ? -1.53 31.719 19.812 1 96.75 253 SER B N 1
ATOM 4328 C CA . SER B 1 253 ? -1.916 32.875 19.016 1 96.75 253 SER B CA 1
ATOM 4329 C C . SER B 1 253 ? -1.206 32.906 17.672 1 96.75 253 SER B C 1
ATOM 4331 O O . SER B 1 253 ? -1.624 33.594 16.75 1 96.75 253 SER B O 1
ATOM 4333 N N . ALA B 1 254 ? -0.129 32.156 17.531 1 98.12 254 ALA B N 1
ATOM 4334 C CA . ALA B 1 254 ? 0.673 32.156 16.312 1 98.12 254 ALA B CA 1
ATOM 4335 C C . ALA B 1 254 ? 0.299 31 15.391 1 98.12 254 ALA B C 1
ATOM 4337 O O . ALA B 1 254 ? 0.657 31 14.211 1 98.12 254 ALA B O 1
ATOM 4338 N N . ILE B 1 255 ? -0.405 30 15.891 1 98.19 255 ILE B N 1
ATOM 4339 C CA . ILE B 1 255 ? -0.767 28.828 15.094 1 98.19 255 ILE B CA 1
ATOM 4340 C C . ILE B 1 255 ? -1.756 29.25 14 1 98.19 255 ILE B C 1
ATOM 4342 O O . ILE B 1 255 ? -2.816 29.797 14.297 1 98.19 255 ILE B O 1
ATOM 4346 N N . PRO B 1 256 ? -1.385 29.078 12.742 1 98.38 256 PRO B N 1
ATOM 4347 C CA . PRO B 1 256 ? -2.344 29.375 11.68 1 98.38 256 PRO B CA 1
ATOM 4348 C C . PRO B 1 256 ? -3.496 28.375 11.633 1 98.38 256 PRO B C 1
ATOM 4350 O O . PRO B 1 256 ? -3.27 27.156 11.703 1 98.38 256 PRO B O 1
ATOM 4353 N N . PHE B 1 257 ? -4.684 28.844 11.602 1 98.31 257 PHE B N 1
ATOM 4354 C CA . PHE B 1 257 ? -5.871 28 11.445 1 98.31 257 PHE B CA 1
ATOM 4355 C C . PHE B 1 257 ? -6.57 28.297 10.125 1 98.31 257 PHE B C 1
ATOM 4357 O O . PHE B 1 257 ? -6.426 29.391 9.562 1 98.31 257 PHE B O 1
ATOM 4364 N N . LEU B 1 258 ? -7.254 27.266 9.578 1 98.25 258 LEU B N 1
ATOM 4365 C CA . LEU B 1 258 ? -8.203 27.562 8.508 1 98.25 258 LEU B CA 1
ATOM 4366 C C . LEU B 1 258 ? -9.227 28.594 8.945 1 98.25 258 LEU B C 1
ATOM 4368 O O . LEU B 1 258 ? -9.57 28.672 10.133 1 98.25 258 LEU B O 1
ATOM 4372 N N . SER B 1 259 ? -9.781 29.297 8.023 1 98.19 259 SER B N 1
ATOM 4373 C CA . SER B 1 259 ? -10.461 30.562 8.281 1 98.19 259 SER B CA 1
ATOM 4374 C C . SER B 1 259 ? -11.594 30.391 9.289 1 98.19 259 SER B C 1
ATOM 4376 O O . SER B 1 259 ? -11.828 31.281 10.117 1 98.19 259 SER B O 1
ATOM 4378 N N . GLN B 1 260 ? -12.305 29.25 9.227 1 98.38 260 GLN B N 1
ATOM 4379 C CA . GLN B 1 260 ? -13.477 29.078 10.078 1 98.38 260 GLN B CA 1
ATOM 4380 C C . GLN B 1 260 ? -13.281 27.938 11.062 1 98.38 260 GLN B C 1
ATOM 4382 O O . GLN B 1 260 ? -14.242 27.469 11.688 1 98.38 260 GLN B O 1
ATOM 4387 N N . ALA B 1 261 ? -12.055 27.453 11.141 1 98.12 261 ALA B N 1
ATOM 4388 C CA . ALA B 1 261 ? -11.797 26.297 11.977 1 98.12 261 ALA B CA 1
ATOM 4389 C C . ALA B 1 261 ? -12.086 26.594 13.445 1 98.12 261 ALA B C 1
ATOM 4391 O O . ALA B 1 261 ? -12.711 25.781 14.133 1 98.12 261 ALA B O 1
ATOM 4392 N N . TYR B 1 262 ? -11.625 27.719 13.82 1 96.81 262 TYR B N 1
ATOM 4393 C CA . TYR B 1 262 ? -11.805 28.125 15.211 1 96.81 262 TYR B CA 1
ATOM 4394 C C . TYR B 1 262 ? -13.281 28.188 15.57 1 96.81 262 TYR B C 1
ATOM 4396 O O . TYR B 1 262 ? -13.719 27.594 16.562 1 96.81 262 TYR B O 1
ATOM 4404 N N . MET B 1 263 ? -14.078 28.875 14.836 1 97.56 263 MET B N 1
ATOM 4405 C CA . MET B 1 263 ? -15.508 29.047 15.062 1 97.56 263 MET B CA 1
ATOM 4406 C C . MET B 1 263 ? -16.219 27.703 15.031 1 97.56 263 MET B C 1
ATOM 4408 O O . MET B 1 263 ? -17.047 27.406 15.898 1 97.56 263 MET B O 1
ATOM 4412 N N . LEU B 1 264 ? -15.922 26.922 14.078 1 98.38 264 LEU B N 1
ATOM 4413 C CA . LEU B 1 264 ? -16.578 25.625 13.93 1 98.38 264 LEU B CA 1
ATOM 4414 C C . LEU B 1 264 ? -16.234 24.703 15.086 1 98.38 264 LEU B C 1
ATOM 4416 O O . LEU B 1 264 ? -17.094 23.969 15.57 1 98.38 264 LEU B O 1
ATOM 4420 N N . ALA B 1 265 ? -14.977 24.734 15.5 1 98.25 265 ALA B N 1
ATOM 4421 C CA . ALA B 1 265 ? -14.586 23.938 16.656 1 98.25 265 ALA B CA 1
ATOM 4422 C C . ALA B 1 265 ? -15.375 24.344 17.906 1 98.25 265 ALA B C 1
ATOM 4424 O O . ALA B 1 265 ? -15.844 23.5 18.656 1 98.25 265 ALA B O 1
ATOM 4425 N N . GLU B 1 266 ? -15.5 25.594 18.078 1 97.94 266 GLU B N 1
ATOM 4426 C CA . GLU B 1 266 ? -16.25 26.109 19.203 1 97.94 266 GLU B CA 1
ATOM 4427 C C . GLU B 1 266 ? -17.703 25.641 19.156 1 97.94 266 GLU B C 1
ATOM 4429 O O . GLU B 1 266 ? -18.328 25.391 20.203 1 97.94 266 GLU B O 1
ATOM 4434 N N . GLN B 1 267 ? -18.25 25.469 17.984 1 98.06 267 GLN B N 1
ATOM 4435 C CA . GLN B 1 267 ? -19.625 25.031 17.781 1 98.06 267 GLN B CA 1
ATOM 4436 C C . GLN B 1 267 ? -19.75 23.516 17.938 1 98.06 267 GLN B C 1
ATOM 4438 O O . GLN B 1 267 ? -20.844 22.969 17.875 1 98.06 267 GLN B O 1
ATOM 4443 N N . GLY B 1 268 ? -18.625 22.812 18.031 1 97.31 268 GLY B N 1
ATOM 4444 C CA . GLY B 1 268 ? -18.672 21.391 18.344 1 97.31 268 GLY B CA 1
ATOM 4445 C C . GLY B 1 268 ? -18.406 20.5 17.156 1 97.31 268 GLY B C 1
ATOM 4446 O O . GLY B 1 268 ? -18.547 19.281 17.234 1 97.31 268 GLY B O 1
ATOM 4447 N N . PHE B 1 269 ? -18.031 21.125 16.062 1 96.81 269 PHE B N 1
ATOM 4448 C CA . PHE B 1 269 ? -17.672 20.312 14.906 1 96.81 269 PHE B CA 1
ATOM 4449 C C . PHE B 1 269 ? -16.281 19.719 15.078 1 96.81 269 PHE B C 1
ATOM 4451 O O . PHE B 1 269 ? -15.312 20.172 14.461 1 96.81 269 PHE B O 1
ATOM 4458 N N . ILE B 1 270 ? -16.156 18.656 15.859 1 95.69 270 ILE B N 1
ATOM 4459 C CA . ILE B 1 270 ? -14.914 17.984 16.219 1 95.69 270 ILE B CA 1
ATOM 4460 C C . ILE B 1 270 ? -15.031 16.5 15.922 1 95.69 270 ILE B C 1
ATOM 4462 O O . ILE B 1 270 ? -16.031 15.867 16.281 1 95.69 270 ILE B O 1
ATOM 4466 N N . THR B 1 271 ? -14.039 15.984 15.227 1 91.19 271 THR B N 1
ATOM 4467 C CA . THR B 1 271 ? -14.078 14.57 14.875 1 91.19 271 THR B CA 1
ATOM 4468 C C . THR B 1 271 ? -13.75 13.695 16.078 1 91.19 271 THR B C 1
ATOM 4470 O O . THR B 1 271 ? -13.125 14.164 17.031 1 91.19 271 THR B O 1
ATOM 4473 N N . GLY B 1 272 ? -14.195 12.43 16.078 1 90.19 272 GLY B N 1
ATOM 4474 C CA . GLY B 1 272 ? -13.805 11.477 17.109 1 90.19 272 GLY B CA 1
ATOM 4475 C C . GLY B 1 272 ? -12.305 11.281 17.203 1 90.19 272 GLY B C 1
ATOM 4476 O O . GLY B 1 272 ? -11.773 11 18.266 1 90.19 272 GLY B O 1
ATOM 4477 N N . ALA B 1 273 ? -11.641 11.453 16.109 1 90.12 273 ALA B N 1
ATOM 4478 C CA . ALA B 1 273 ? -10.188 11.266 16.047 1 90.12 273 ALA B CA 1
ATOM 4479 C C . ALA B 1 273 ? -9.469 12.273 16.938 1 90.12 273 ALA B C 1
ATOM 4481 O O . ALA B 1 273 ? -8.422 11.961 17.516 1 90.12 273 ALA B O 1
ATOM 4482 N N . SER B 1 274 ? -9.992 13.477 17.047 1 93.69 274 SER B N 1
ATOM 4483 C CA . SER B 1 274 ? -9.398 14.461 17.953 1 93.69 274 SER B CA 1
ATOM 4484 C C . SER B 1 274 ? -9.367 13.945 19.391 1 93.69 274 SER B C 1
ATOM 4486 O O . SER B 1 274 ? -8.359 14.086 20.078 1 93.69 274 SER B O 1
ATOM 4488 N N . GLY B 1 275 ? -10.484 13.391 19.766 1 93.25 275 GLY B N 1
ATOM 4489 C CA . GLY B 1 275 ? -10.555 12.812 21.094 1 93.25 275 GLY B CA 1
ATOM 4490 C C . GLY B 1 275 ? -9.602 11.648 21.297 1 93.25 275 GLY B C 1
ATOM 4491 O O . GLY B 1 275 ? -8.938 11.555 22.328 1 93.25 275 GLY B O 1
ATOM 4492 N N . ARG B 1 276 ? -9.539 10.766 20.344 1 89.75 276 ARG B N 1
ATOM 4493 C CA . ARG B 1 276 ? -8.641 9.617 20.422 1 89.75 276 ARG B CA 1
ATOM 4494 C C . ARG B 1 276 ? -7.184 10.062 20.469 1 89.75 276 ARG B C 1
ATOM 4496 O O . ARG B 1 276 ? -6.375 9.477 21.188 1 89.75 276 ARG B O 1
ATOM 4503 N N . ASN B 1 277 ? -6.836 11.094 19.641 1 92.88 277 ASN B N 1
ATOM 4504 C CA . ASN B 1 277 ? -5.496 11.664 19.688 1 92.88 277 ASN B CA 1
ATOM 4505 C C . ASN B 1 277 ? -5.145 12.172 21.078 1 92.88 277 ASN B C 1
ATOM 4507 O O . ASN B 1 277 ? -4.102 11.82 21.641 1 92.88 277 ASN B O 1
ATOM 4511 N N . TRP B 1 278 ? -6.059 12.898 21.672 1 94.75 278 TRP B N 1
ATOM 4512 C CA . TRP B 1 278 ? -5.812 13.461 22.984 1 94.75 278 TRP B CA 1
ATOM 4513 C C . TRP B 1 278 ? -5.664 12.359 24.031 1 94.75 278 TRP B C 1
ATOM 4515 O O . TRP B 1 278 ? -4.777 12.414 24.891 1 94.75 278 TRP B O 1
ATOM 4525 N N . ALA B 1 279 ? -6.504 11.406 23.953 1 92.62 279 ALA B N 1
ATOM 4526 C CA . ALA B 1 279 ? -6.441 10.281 24.891 1 92.62 279 ALA B CA 1
ATOM 4527 C C . ALA B 1 279 ? -5.109 9.547 24.781 1 92.62 279 ALA B C 1
ATOM 4529 O O . ALA B 1 279 ? -4.59 9.031 25.766 1 92.62 279 ALA B O 1
ATOM 4530 N N . SER B 1 280 ? -4.609 9.547 23.625 1 90 280 SER B N 1
ATOM 4531 C CA . SER B 1 280 ? -3.414 8.758 23.344 1 90 280 SER B CA 1
ATOM 4532 C C . SER B 1 280 ? -2.156 9.453 23.859 1 90 280 SER B C 1
ATOM 4534 O O . SER B 1 280 ? -1.228 8.797 24.328 1 90 280 SER B O 1
ATOM 4536 N N . TYR B 1 281 ? -2.098 10.82 23.703 1 91.75 281 TYR B N 1
ATOM 4537 C CA . TYR B 1 281 ? -0.804 11.43 23.984 1 91.75 281 TYR B CA 1
ATOM 4538 C C . TYR B 1 281 ? -0.961 12.664 24.859 1 91.75 281 TYR B C 1
ATOM 4540 O O . TYR B 1 281 ? 0.025 13.32 25.203 1 91.75 281 TYR B O 1
ATOM 4548 N N . GLY B 1 282 ? -2.131 12.992 25.328 1 93.19 282 GLY B N 1
ATOM 4549 C CA . GLY B 1 282 ? -2.42 14.203 26.094 1 93.19 282 GLY B CA 1
ATOM 4550 C C . GLY B 1 282 ? -1.631 14.297 27.375 1 93.19 282 GLY B C 1
ATOM 4551 O O . GLY B 1 282 ? -1.367 15.398 27.875 1 93.19 282 GLY B O 1
ATOM 4552 N N . ALA B 1 283 ? -1.195 13.164 27.875 1 91.31 283 ALA B N 1
ATOM 4553 C CA . ALA B 1 283 ? -0.484 13.133 29.156 1 91.31 283 ALA B CA 1
ATOM 4554 C C . ALA B 1 283 ? 0.877 13.812 29.047 1 91.31 283 ALA B C 1
ATOM 4556 O O . ALA B 1 283 ? 1.432 14.281 30.047 1 91.31 283 ALA B O 1
ATOM 4557 N N . ASP B 1 284 ? 1.394 13.938 27.828 1 92.19 284 ASP B N 1
ATOM 4558 C CA . ASP B 1 284 ? 2.721 14.508 27.625 1 92.19 284 ASP B CA 1
ATOM 4559 C C . ASP B 1 284 ? 2.625 15.906 27.016 1 92.19 284 ASP B C 1
ATOM 4561 O O . ASP B 1 284 ? 3.602 16.406 26.453 1 92.19 284 ASP B O 1
ATOM 4565 N N . VAL B 1 285 ? 1.473 16.469 27.078 1 96.19 285 VAL B N 1
ATOM 4566 C CA . VAL B 1 285 ? 1.24 17.812 26.547 1 96.19 285 VAL B CA 1
ATOM 4567 C C . VAL B 1 285 ? 0.91 18.781 27.688 1 96.19 285 VAL B C 1
ATOM 4569 O O . VAL B 1 285 ? 0.103 18.453 28.562 1 96.19 285 VAL B O 1
ATOM 4572 N N . VAL B 1 286 ? 1.57 19.828 27.719 1 97 286 VAL B N 1
ATOM 4573 C CA . VAL B 1 286 ? 1.276 20.875 28.703 1 97 286 VAL B CA 1
ATOM 4574 C C . VAL B 1 286 ? 0.461 21.984 28.047 1 97 286 VAL B C 1
ATOM 4576 O O . VAL B 1 286 ? 0.901 22.594 27.078 1 97 286 VAL B O 1
ATOM 4579 N N . LEU B 1 287 ? -0.693 22.219 28.562 1 97.19 287 LEU B N 1
ATOM 4580 C CA . LEU B 1 287 ? -1.584 23.25 28.047 1 97.19 287 LEU B CA 1
ATOM 4581 C C . LEU B 1 287 ? -1.792 24.359 29.078 1 97.19 287 LEU B C 1
ATOM 4583 O O . LEU B 1 287 ? -1.542 24.156 30.266 1 97.19 287 LEU B O 1
ATOM 4587 N N . PRO B 1 288 ? -2.277 25.5 28.578 1 95.62 288 PRO B N 1
ATOM 4588 C CA . PRO B 1 288 ? -2.703 26.516 29.547 1 95.62 288 PRO B CA 1
ATOM 4589 C C . PRO B 1 288 ? -3.842 26.016 30.438 1 95.62 288 PRO B C 1
ATOM 4591 O O . PRO B 1 288 ? -4.738 25.312 29.969 1 95.62 288 PRO B O 1
ATOM 4594 N N . ASP B 1 289 ? -3.818 26.344 31.703 1 92.25 289 ASP B N 1
ATOM 4595 C CA . ASP B 1 289 ? -4.785 25.875 32.688 1 92.25 289 ASP B CA 1
ATOM 4596 C C . ASP B 1 289 ? -6.215 26.219 32.281 1 92.25 289 ASP B C 1
ATOM 4598 O O . ASP B 1 289 ? -7.145 25.453 32.531 1 92.25 289 ASP B O 1
ATOM 4602 N N . ASP B 1 290 ? -6.43 27.266 31.625 1 92.56 290 ASP B N 1
ATOM 4603 C CA . ASP B 1 290 ? -7.777 27.734 31.328 1 92.56 290 ASP B CA 1
ATOM 4604 C C . ASP B 1 290 ? -8.125 27.5 29.859 1 92.56 290 ASP B C 1
ATOM 4606 O O . ASP B 1 290 ? -9.039 28.125 29.328 1 92.56 290 ASP B O 1
ATOM 4610 N N . LEU B 1 291 ? -7.445 26.594 29.219 1 95.5 291 LEU B N 1
ATOM 4611 C CA . LEU B 1 291 ? -7.742 26.344 27.812 1 95.5 291 LEU B CA 1
ATOM 4612 C C . LEU B 1 291 ? -9.039 25.562 27.656 1 95.5 291 LEU B C 1
ATOM 4614 O O . LEU B 1 291 ? -9.18 24.469 28.203 1 95.5 291 LEU B O 1
ATOM 4618 N N . PRO B 1 292 ? -10.023 26.125 26.953 1 96.5 292 PRO B N 1
ATOM 4619 C CA . PRO B 1 292 ? -11.281 25.406 26.766 1 96.5 292 PRO B CA 1
ATOM 4620 C C . PRO B 1 292 ? -11.086 24.062 26.078 1 96.5 292 PRO B C 1
ATOM 4622 O O . PRO B 1 292 ? -10.188 23.906 25.25 1 96.5 292 PRO B O 1
ATOM 4625 N N . ASP B 1 293 ? -11.992 23.109 26.297 1 96.69 293 ASP B N 1
ATOM 4626 C CA . ASP B 1 293 ? -11.922 21.766 25.766 1 96.69 293 ASP B CA 1
ATOM 4627 C C . ASP B 1 293 ? -11.906 21.781 24.234 1 96.69 293 ASP B C 1
ATOM 4629 O O . ASP B 1 293 ? -11.156 21.016 23.609 1 96.69 293 ASP B O 1
ATOM 4633 N N . TRP B 1 294 ? -12.812 22.594 23.703 1 97.06 294 TRP B N 1
ATOM 4634 C CA . TRP B 1 294 ? -12.898 22.609 22.234 1 97.06 294 TRP B CA 1
ATOM 4635 C C . TRP B 1 294 ? -11.578 23.078 21.625 1 97.06 294 TRP B C 1
ATOM 4637 O O . TRP B 1 294 ? -11.203 22.641 20.531 1 97.06 294 TRP B O 1
ATOM 4647 N N . GLN B 1 295 ? -10.859 23.984 22.25 1 97.12 295 GLN B N 1
ATOM 4648 C CA . GLN B 1 295 ? -9.562 24.453 21.75 1 97.12 295 GLN B CA 1
ATOM 4649 C C . GLN B 1 295 ? -8.508 23.359 21.875 1 97.12 295 GLN B C 1
ATOM 4651 O O . GLN B 1 295 ? -7.652 23.203 21 1 97.12 295 GLN B O 1
ATOM 4656 N N . ARG B 1 296 ? -8.555 22.641 23 1 97.31 296 ARG B N 1
ATOM 4657 C CA . ARG B 1 296 ? -7.684 21.484 23.172 1 97.31 296 ARG B CA 1
ATOM 4658 C C . ARG B 1 296 ? -7.875 20.469 22.047 1 97.31 296 ARG B C 1
ATOM 4660 O O . ARG B 1 296 ? -6.898 20 21.453 1 97.31 296 ARG B O 1
ATOM 4667 N N . LEU B 1 297 ? -9.109 20.172 21.75 1 97.38 297 LEU B N 1
ATOM 4668 C CA . LEU B 1 297 ? -9.422 19.188 20.719 1 97.38 297 LEU B CA 1
ATOM 4669 C C . LEU B 1 297 ? -9.094 19.719 19.344 1 97.38 297 LEU B C 1
ATOM 4671 O O . LEU B 1 297 ? -8.742 18.953 18.438 1 97.38 297 LEU B O 1
ATOM 4675 N N . LEU B 1 298 ? -9.172 21.078 19.156 1 97.69 298 LEU B N 1
ATOM 4676 C CA . LEU B 1 298 ? -8.742 21.703 17.906 1 97.69 298 LEU B CA 1
ATOM 4677 C C . LEU B 1 298 ? -7.242 21.5 17.688 1 97.69 298 LEU B C 1
ATOM 4679 O O . LEU B 1 298 ? -6.801 21.25 16.578 1 97.69 298 LEU B O 1
ATOM 4683 N N . LEU B 1 299 ? -6.461 21.594 18.75 1 97.69 299 LEU B N 1
ATOM 4684 C CA . LEU B 1 299 ? -5.012 21.422 18.688 1 97.69 299 LEU B CA 1
ATOM 4685 C C . LEU B 1 299 ? -4.656 19.953 18.469 1 97.69 299 LEU B C 1
ATOM 4687 O O . LEU B 1 299 ? -3.559 19.641 18 1 97.69 299 LEU B O 1
ATOM 4691 N N . ALA B 1 300 ? -5.57 19.031 18.828 1 96.88 300 ALA B N 1
ATOM 4692 C CA . ALA B 1 300 ? -5.375 17.594 18.625 1 96.88 300 ALA B CA 1
ATOM 4693 C C . ALA B 1 300 ? -6.043 17.125 17.344 1 96.88 300 ALA B C 1
ATOM 4695 O O . ALA B 1 300 ? -6.109 15.922 17.078 1 96.88 300 ALA B O 1
ATOM 4696 N N . ASP B 1 301 ? -6.539 18.062 16.578 1 96.88 301 ASP B N 1
ATOM 4697 C CA . ASP B 1 301 ? -7.297 17.797 15.352 1 96.88 301 ASP B CA 1
ATOM 4698 C C . ASP B 1 301 ? -6.422 17.125 14.305 1 96.88 301 ASP B C 1
ATOM 4700 O O . ASP B 1 301 ? -5.34 17.609 13.977 1 96.88 301 ASP B O 1
ATOM 4704 N N . PRO B 1 302 ? -6.875 15.906 13.742 1 95.62 302 PRO B N 1
ATOM 4705 C CA . PRO B 1 302 ? -6.113 15.312 12.633 1 95.62 302 PRO B CA 1
ATOM 4706 C C . PRO B 1 302 ? -6.066 16.219 11.406 1 95.62 302 PRO B C 1
ATOM 4708 O O . PRO B 1 302 ? -7.066 16.844 11.055 1 95.62 302 PRO B O 1
ATOM 4711 N N . GLN B 1 303 ? -4.945 16.281 10.828 1 96.81 303 GLN B N 1
ATOM 4712 C CA . GLN B 1 303 ? -4.746 17.094 9.641 1 96.81 303 GLN B CA 1
ATOM 4713 C C . GLN B 1 303 ? -4.48 16.234 8.406 1 96.81 303 GLN B C 1
ATOM 4715 O O . GLN B 1 303 ? -3.33 16.016 8.031 1 96.81 303 GLN B O 1
ATOM 4720 N N . THR B 1 304 ? -5.484 15.742 7.766 1 96.19 304 THR B N 1
ATOM 4721 C CA . THR B 1 304 ? -5.297 15.07 6.488 1 96.19 304 THR B CA 1
ATOM 4722 C C . THR B 1 304 ? -4.602 15.992 5.488 1 96.19 304 THR B C 1
ATOM 4724 O O . THR B 1 304 ? -5.129 17.047 5.137 1 96.19 304 THR B O 1
ATOM 4727 N N . SER B 1 305 ? -3.412 15.508 5.062 1 97.44 305 SER B N 1
ATOM 4728 C CA . SER B 1 305 ? -2.619 16.281 4.105 1 97.44 305 SER B CA 1
ATOM 4729 C C . SER B 1 305 ? -2.248 17.641 4.668 1 97.44 305 SER B C 1
ATOM 4731 O O . SER B 1 305 ? -2.424 18.656 3.998 1 97.44 305 SER B O 1
ATOM 4733 N N . GLY B 1 306 ? -1.894 17.641 5.887 1 97.5 306 GLY B N 1
ATOM 4734 C CA . GLY B 1 306 ? -1.449 18.875 6.527 1 97.5 306 GLY B CA 1
ATOM 4735 C C . GLY B 1 306 ? -0.105 19.359 6.02 1 97.5 306 GLY B C 1
ATOM 4736 O O . GLY B 1 306 ? 0.405 18.844 5.016 1 97.5 306 GLY B O 1
ATOM 4737 N N . GLY B 1 307 ? 0.344 20.422 6.602 1 98.19 307 GLY B N 1
ATOM 4738 C CA . GLY B 1 307 ? 1.612 21.016 6.211 1 98.19 307 GLY B CA 1
ATOM 4739 C C . GLY B 1 307 ? 2.803 20.406 6.926 1 98.19 307 GLY B C 1
ATOM 4740 O O . GLY B 1 307 ? 2.725 19.281 7.426 1 98.19 307 GLY B O 1
ATOM 4741 N N . LEU B 1 308 ? 3.902 21.094 6.844 1 98.25 308 LEU B N 1
ATOM 4742 C CA . LEU B 1 308 ? 5.148 20.656 7.465 1 98.25 308 LEU B CA 1
ATOM 4743 C C . LEU B 1 308 ? 5.406 21.422 8.758 1 98.25 308 LEU B C 1
ATOM 4745 O O . LEU B 1 308 ? 5.09 22.609 8.852 1 98.25 308 LEU B O 1
ATOM 4749 N N . LEU B 1 309 ? 5.875 20.766 9.758 1 98.19 309 LEU B N 1
ATOM 4750 C CA . LEU B 1 309 ? 6.484 21.359 10.945 1 98.19 309 LEU B CA 1
ATOM 4751 C C . LEU B 1 309 ? 8.008 21.328 10.844 1 98.19 309 LEU B C 1
ATOM 4753 O O . LEU B 1 309 ? 8.609 20.266 10.758 1 98.19 309 LEU B O 1
ATOM 4757 N N . VAL B 1 310 ? 8.617 22.516 10.844 1 98.12 310 VAL B N 1
ATOM 4758 C CA . VAL B 1 310 ? 10.031 22.688 10.547 1 98.12 310 VAL B CA 1
ATOM 4759 C C . VAL B 1 310 ? 10.75 23.25 11.766 1 98.12 310 VAL B C 1
ATOM 4761 O O . VAL B 1 310 ? 10.289 24.234 12.359 1 98.12 310 VAL B O 1
ATOM 4764 N N . ALA B 1 311 ? 11.75 22.625 12.195 1 98.38 311 ALA B N 1
ATOM 4765 C CA . ALA B 1 311 ? 12.664 23.203 13.18 1 98.38 311 ALA B CA 1
ATOM 4766 C C . ALA B 1 311 ? 13.906 23.766 12.508 1 98.38 311 ALA B C 1
ATOM 4768 O O . ALA B 1 311 ? 14.586 23.078 11.742 1 98.38 311 ALA B O 1
ATOM 4769 N N . CYS B 1 312 ? 14.219 25 12.773 1 98.38 312 CYS B N 1
ATOM 4770 C CA . CYS B 1 312 ? 15.328 25.625 12.078 1 98.38 312 CYS B CA 1
ATOM 4771 C C . CYS B 1 312 ? 16.031 26.641 12.977 1 98.38 312 CYS B C 1
ATOM 4773 O O . CYS B 1 312 ? 15.539 26.969 14.055 1 98.38 312 CYS B O 1
ATOM 4775 N N . ALA B 1 313 ? 17.188 27.094 12.531 1 98.56 313 ALA B N 1
ATOM 4776 C CA . ALA B 1 313 ? 17.938 28.141 13.227 1 98.56 313 ALA B CA 1
ATOM 4777 C C . ALA B 1 313 ? 17.094 29.391 13.398 1 98.56 313 ALA B C 1
ATOM 4779 O O . ALA B 1 313 ? 16.5 29.891 12.43 1 98.56 313 ALA B O 1
ATOM 4780 N N . PRO B 1 314 ? 17.094 29.938 14.602 1 98.38 314 PRO B N 1
ATOM 4781 C CA . PRO B 1 314 ? 16.188 31.062 14.875 1 98.38 314 PRO B CA 1
ATOM 4782 C C . PRO B 1 314 ? 16.484 32.281 14.031 1 98.38 314 PRO B C 1
ATOM 4784 O O . PRO B 1 314 ? 15.578 33 13.633 1 98.38 314 PRO B O 1
ATOM 4787 N N . GLU B 1 315 ? 17.719 32.531 13.695 1 98.31 315 GLU B N 1
ATOM 4788 C CA . GLU B 1 315 ? 18.125 33.719 12.945 1 98.31 315 GLU B CA 1
ATOM 4789 C C . GLU B 1 315 ? 17.688 33.625 11.484 1 98.31 315 GLU B C 1
ATOM 4791 O O . GLU B 1 315 ? 17.656 34.625 10.766 1 98.31 315 GLU B O 1
ATOM 4796 N N . LYS B 1 316 ? 17.328 32.406 11.062 1 98.19 316 LYS B N 1
ATOM 4797 C CA . LYS B 1 316 ? 16.969 32.188 9.672 1 98.19 316 LYS B CA 1
ATOM 4798 C C . LYS B 1 316 ? 15.461 31.984 9.523 1 98.19 316 LYS B C 1
ATOM 4800 O O . LYS B 1 316 ? 14.945 31.938 8.398 1 98.19 316 LYS B O 1
ATOM 4805 N N . ALA B 1 317 ? 14.742 31.969 10.578 1 98.56 317 ALA B N 1
ATOM 4806 C CA . ALA B 1 317 ? 13.328 31.578 10.594 1 98.56 317 ALA B CA 1
ATOM 4807 C C . ALA B 1 317 ? 12.5 32.531 9.734 1 98.56 317 ALA B C 1
ATOM 4809 O O . ALA B 1 317 ? 11.648 32.094 8.953 1 98.56 317 ALA B O 1
ATOM 4810 N N . GLY B 1 318 ? 12.703 33.781 9.914 1 98.5 318 GLY B N 1
ATOM 4811 C CA . GLY B 1 318 ? 11.961 34.75 9.133 1 98.5 318 GLY B CA 1
ATOM 4812 C C . GLY B 1 318 ? 12.141 34.594 7.633 1 98.5 318 GLY B C 1
ATOM 4813 O O . GLY B 1 318 ? 11.164 34.594 6.883 1 98.5 318 GLY B O 1
ATOM 4814 N N . ALA B 1 319 ? 13.375 34.469 7.207 1 98.38 319 ALA B N 1
ATOM 4815 C CA . ALA B 1 319 ? 13.68 34.281 5.789 1 98.38 319 ALA B CA 1
ATOM 4816 C C . ALA B 1 319 ? 13.07 32.969 5.262 1 98.38 319 ALA B C 1
ATOM 4818 O O . ALA B 1 319 ? 12.617 32.906 4.117 1 98.38 319 ALA B O 1
ATOM 4819 N N . LEU B 1 320 ? 13.133 31.953 6.074 1 98.25 320 LEU B N 1
ATOM 4820 C CA . LEU B 1 320 ? 12.562 30.672 5.672 1 98.25 320 LEU B CA 1
ATOM 4821 C C . LEU B 1 320 ? 11.047 30.781 5.516 1 98.25 320 LEU B C 1
ATOM 4823 O O . LEU B 1 320 ? 10.477 30.219 4.574 1 98.25 320 LEU B O 1
ATOM 4827 N N . VAL B 1 321 ? 10.383 31.438 6.395 1 98.62 321 VAL B N 1
ATOM 4828 C CA . VAL B 1 321 ? 8.945 31.641 6.289 1 98.62 321 VAL B CA 1
ATOM 4829 C C . VAL B 1 321 ? 8.609 32.375 4.98 1 98.62 321 VAL B C 1
ATOM 4831 O O . VAL B 1 321 ? 7.68 31.969 4.273 1 98.62 321 VAL B O 1
ATOM 4834 N N . GLU B 1 322 ? 9.336 33.375 4.672 1 98.31 322 GLU B N 1
ATOM 4835 C CA . GLU B 1 322 ? 9.109 34.125 3.434 1 98.31 322 GLU B CA 1
ATOM 4836 C C . GLU B 1 322 ? 9.305 33.219 2.211 1 98.31 322 GLU B C 1
ATOM 4838 O O . GLU B 1 322 ? 8.523 33.281 1.258 1 98.31 322 GLU B O 1
ATOM 4843 N N . LYS B 1 323 ? 10.352 32.469 2.295 1 97.94 323 LYS B N 1
ATOM 4844 C CA . LYS B 1 323 ? 10.602 31.5 1.216 1 97.94 323 LYS B CA 1
ATOM 4845 C C . LYS B 1 323 ? 9.422 30.562 1.033 1 97.94 323 LYS B C 1
ATOM 4847 O O . LYS B 1 323 ? 9 30.297 -0.094 1 97.94 323 LYS B O 1
ATOM 4852 N N . VAL B 1 324 ? 8.891 30.031 2.107 1 98.44 324 VAL B N 1
ATOM 4853 C CA . VAL B 1 324 ? 7.781 29.078 2.09 1 98.44 324 VAL B CA 1
ATOM 4854 C C . VAL B 1 324 ? 6.523 29.781 1.566 1 98.44 324 VAL B C 1
ATOM 4856 O O . VAL B 1 324 ? 5.789 29.203 0.753 1 98.44 324 VAL B O 1
ATOM 4859 N N . ARG B 1 325 ? 6.281 30.984 1.99 1 98.38 325 ARG B N 1
ATOM 4860 C CA . ARG B 1 325 ? 5.117 31.734 1.526 1 98.38 325 ARG B CA 1
ATOM 4861 C C . ARG B 1 325 ? 5.211 32.031 0.031 1 98.38 325 ARG B C 1
ATOM 4863 O O . ARG B 1 325 ? 4.223 31.891 -0.693 1 98.38 325 ARG B O 1
ATOM 4870 N N . LEU B 1 326 ? 6.363 32.375 -0.459 1 97.81 326 LEU B N 1
ATOM 4871 C CA . LEU B 1 326 ? 6.578 32.656 -1.875 1 97.81 326 LEU B CA 1
ATOM 4872 C C . LEU B 1 326 ? 6.379 31.391 -2.715 1 97.81 326 LEU B C 1
ATOM 4874 O O . LEU B 1 326 ? 6.012 31.484 -3.889 1 97.81 326 LEU B O 1
ATOM 4878 N N . ALA B 1 327 ? 6.574 30.281 -2.08 1 97.31 327 ALA B N 1
ATOM 4879 C CA . ALA B 1 327 ? 6.402 29 -2.773 1 97.31 327 ALA B CA 1
ATOM 4880 C C . ALA B 1 327 ? 4.934 28.594 -2.816 1 97.31 327 ALA B C 1
ATOM 4882 O O . ALA B 1 327 ? 4.586 27.562 -3.396 1 97.31 327 ALA B O 1
ATOM 4883 N N . GLY B 1 328 ? 4.051 29.328 -2.18 1 97.5 328 GLY B N 1
ATOM 4884 C CA . GLY B 1 328 ? 2.625 29.078 -2.332 1 97.5 328 GLY B CA 1
ATOM 4885 C C . GLY B 1 328 ? 1.957 28.625 -1.048 1 97.5 328 GLY B C 1
ATOM 4886 O O . GLY B 1 328 ? 0.877 28.031 -1.08 1 97.5 328 GLY B O 1
ATOM 4887 N N . TYR B 1 329 ? 2.537 28.875 0.063 1 98.19 329 TYR B N 1
ATOM 4888 C CA . TYR B 1 329 ? 1.976 28.516 1.363 1 98.19 329 TYR B CA 1
ATOM 4889 C C . TYR B 1 329 ? 1.659 29.766 2.176 1 98.19 329 TYR B C 1
ATOM 4891 O O . TYR B 1 329 ? 2.375 30.094 3.125 1 98.19 329 TYR B O 1
ATOM 4899 N N . PRO B 1 330 ? 0.568 30.344 1.957 1 96.38 330 PRO B N 1
ATOM 4900 C CA . PRO B 1 330 ? 0.294 31.688 2.479 1 96.38 330 PRO B CA 1
ATOM 4901 C C . PRO B 1 330 ? 0.145 31.703 3.998 1 96.38 330 PRO B C 1
ATOM 4903 O O . PRO B 1 330 ? 0.358 32.75 4.625 1 96.38 330 PRO B O 1
ATOM 4906 N N . LEU B 1 331 ? -0.157 30.609 4.617 1 97.31 331 LEU B N 1
ATOM 4907 C CA . LEU B 1 331 ? -0.416 30.609 6.055 1 97.31 331 LEU B CA 1
ATOM 4908 C C . LEU B 1 331 ? 0.847 30.25 6.832 1 97.31 331 LEU B C 1
ATOM 4910 O O . LEU B 1 331 ? 0.817 30.156 8.062 1 97.31 331 LEU B O 1
ATOM 4914 N N . ALA B 1 332 ? 1.95 30.047 6.145 1 98.62 332 ALA B N 1
ATOM 4915 C CA . ALA B 1 332 ? 3.186 29.672 6.824 1 98.62 332 ALA B CA 1
ATOM 4916 C C . ALA B 1 332 ? 3.582 30.703 7.867 1 98.62 332 ALA B C 1
ATOM 4918 O O . ALA B 1 332 ? 3.455 31.906 7.629 1 98.62 332 ALA B O 1
ATOM 4919 N N . GLY B 1 333 ? 4.051 30.281 9.023 1 98.56 333 GLY B N 1
ATOM 4920 C CA . GLY B 1 333 ? 4.469 31.188 10.078 1 98.56 333 GLY B CA 1
ATOM 4921 C C . GLY B 1 333 ? 5.27 30.516 11.172 1 98.56 333 GLY B C 1
ATOM 4922 O O . GLY B 1 333 ? 5.289 29.281 11.258 1 98.56 333 GLY B O 1
ATOM 4923 N N . ILE B 1 334 ? 5.988 31.359 11.906 1 98.81 334 ILE B N 1
ATOM 4924 C CA . ILE B 1 334 ? 6.691 30.891 13.094 1 98.81 334 ILE B CA 1
ATOM 4925 C C . ILE B 1 334 ? 5.691 30.656 14.227 1 98.81 334 ILE B C 1
ATOM 4927 O O . ILE B 1 334 ? 4.961 31.562 14.617 1 98.81 334 ILE B O 1
ATOM 4931 N N . VAL B 1 335 ? 5.723 29.438 14.742 1 98.75 335 VAL B N 1
ATOM 4932 C CA . VAL B 1 335 ? 4.645 29.109 15.672 1 98.75 335 VAL B CA 1
ATOM 4933 C C . VAL B 1 335 ? 5.23 28.797 17.047 1 98.75 335 VAL B C 1
ATOM 4935 O O . VAL B 1 335 ? 4.496 28.672 18.031 1 98.75 335 VAL B O 1
ATOM 4938 N N . GLY B 1 336 ? 6.535 28.625 17.109 1 98.69 336 GLY B N 1
ATOM 4939 C CA . GLY B 1 336 ? 7.078 28.234 18.406 1 98.69 336 GLY B CA 1
ATOM 4940 C C . GLY B 1 336 ? 8.594 28.156 18.406 1 98.69 336 GLY B C 1
ATOM 4941 O O . GLY B 1 336 ? 9.258 28.766 17.562 1 98.69 336 GLY B O 1
ATOM 4942 N N . THR B 1 337 ? 9.086 27.516 19.516 1 98.62 337 THR B N 1
ATOM 4943 C CA . THR B 1 337 ? 10.523 27.375 19.734 1 98.62 337 THR B CA 1
ATOM 4944 C C . THR B 1 337 ? 10.836 26.062 20.422 1 98.62 337 THR B C 1
ATOM 4946 O O . THR B 1 337 ? 9.938 25.391 20.953 1 98.62 337 THR B O 1
ATOM 4949 N N . ALA B 1 338 ? 12.055 25.672 20.297 1 98.44 338 ALA B N 1
ATOM 4950 C CA . ALA B 1 338 ? 12.562 24.484 21 1 98.44 338 ALA B CA 1
ATOM 4951 C C . ALA B 1 338 ? 13.555 24.875 22.094 1 98.44 338 ALA B C 1
ATOM 4953 O O . ALA B 1 338 ? 14.305 25.844 21.938 1 98.44 338 ALA B O 1
ATOM 4954 N N . ALA B 1 339 ? 13.594 24.141 23.156 1 97.94 339 ALA B N 1
ATOM 4955 C CA . ALA B 1 339 ? 14.516 24.391 24.266 1 97.94 339 ALA B CA 1
ATOM 4956 C C . ALA B 1 339 ? 14.945 23.078 24.922 1 97.94 339 ALA B C 1
ATOM 4958 O O . ALA B 1 339 ? 14.273 22.047 24.766 1 97.94 339 ALA B O 1
ATOM 4959 N N . ALA B 1 340 ? 16.078 23.156 25.594 1 96.88 340 ALA B N 1
ATOM 4960 C CA . ALA B 1 340 ? 16.5 22 26.391 1 96.88 340 ALA B CA 1
ATOM 4961 C C . ALA B 1 340 ? 15.477 21.703 27.484 1 96.88 340 ALA B C 1
ATOM 4963 O O . ALA B 1 340 ? 14.859 22.625 28.031 1 96.88 340 ALA B O 1
ATOM 4964 N N . GLY B 1 341 ? 15.367 20.469 27.812 1 92.56 341 GLY B N 1
ATOM 4965 C CA . GLY B 1 341 ? 14.414 20.047 28.844 1 92.56 341 GLY B CA 1
ATOM 4966 C C . GLY B 1 341 ? 13.828 18.672 28.594 1 92.56 341 GLY B C 1
ATOM 4967 O O . GLY B 1 341 ? 14.375 17.891 27.812 1 92.56 341 GLY B O 1
ATOM 4968 N N . ALA B 1 342 ? 12.75 18.453 29.328 1 93.5 342 ALA B N 1
ATOM 4969 C CA . ALA B 1 342 ? 12.047 17.172 29.141 1 93.5 342 ALA B CA 1
ATOM 4970 C C . ALA B 1 342 ? 11.438 17.094 27.734 1 93.5 342 ALA B C 1
ATOM 4972 O O . ALA B 1 342 ? 11.062 18.109 27.156 1 93.5 342 ALA B O 1
ATOM 4973 N N . ALA B 1 343 ? 11.414 15.938 27.188 1 94.12 343 ALA B N 1
ATOM 4974 C CA . ALA B 1 343 ? 10.734 15.727 25.906 1 94.12 343 ALA B CA 1
ATOM 4975 C C . ALA B 1 343 ? 9.227 15.922 26.047 1 94.12 343 ALA B C 1
ATOM 4977 O O . ALA B 1 343 ? 8.523 15.023 26.531 1 94.12 343 ALA B O 1
ATOM 4978 N N . GLN B 1 344 ? 8.703 17.016 25.672 1 95.88 344 GLN B N 1
ATOM 4979 C CA . GLN B 1 344 ? 7.289 17.344 25.766 1 95.88 344 GLN B CA 1
ATOM 4980 C C . GLN B 1 344 ? 6.934 18.5 24.828 1 95.88 344 GLN B C 1
ATOM 4982 O O . GLN B 1 344 ? 7.82 19.141 24.266 1 95.88 344 GLN B O 1
ATOM 4987 N N . ILE B 1 345 ? 5.699 18.672 24.641 1 96.75 345 ILE B N 1
ATOM 4988 C CA . ILE B 1 345 ? 5.203 19.828 23.891 1 96.75 345 ILE B CA 1
ATOM 4989 C C . ILE B 1 345 ? 4.316 20.688 24.781 1 96.75 345 ILE B C 1
ATOM 4991 O O . ILE B 1 345 ? 3.512 20.156 25.562 1 96.75 345 ILE B O 1
ATOM 4995 N N . LYS B 1 346 ? 4.625 21.906 24.797 1 97.75 346 LYS B N 1
ATOM 4996 C CA . LYS B 1 346 ? 3.893 22.891 25.578 1 97.75 346 LYS B CA 1
ATOM 4997 C C . LYS B 1 346 ? 3.193 23.906 24.672 1 97.75 346 LYS B C 1
ATOM 4999 O O . LYS B 1 346 ? 3.744 24.312 23.656 1 97.75 346 LYS B O 1
ATOM 5004 N N . VAL B 1 347 ? 1.999 24.234 25.031 1 98.06 347 VAL B N 1
ATOM 5005 C CA . VAL B 1 347 ? 1.282 25.312 24.359 1 98.06 347 VAL B CA 1
ATOM 5006 C C . VAL B 1 347 ? 1.111 26.5 25.297 1 98.06 347 VAL B C 1
ATOM 5008 O O . VAL B 1 347 ? 0.699 26.328 26.453 1 98.06 347 VAL B O 1
ATOM 5011 N N . ILE B 1 348 ? 1.452 27.594 24.844 1 97.12 348 ILE B N 1
ATOM 5012 C CA . ILE B 1 348 ? 1.266 28.812 25.625 1 97.12 348 ILE B CA 1
ATOM 5013 C C . ILE B 1 348 ? 0.346 29.766 24.875 1 97.12 348 ILE B C 1
ATOM 5015 O O . ILE B 1 348 ? 0.098 29.594 23.688 1 97.12 348 ILE B O 1
ATOM 5019 N N . SER B 1 349 ? -0.106 30.75 25.578 1 92.69 349 SER B N 1
ATOM 5020 C CA . SER B 1 349 ? -1.042 31.703 24.984 1 92.69 349 SER B CA 1
ATOM 5021 C C . SER B 1 349 ? -0.339 32.625 23.984 1 92.69 349 SER B C 1
ATOM 5023 O O . SER B 1 349 ? 0.837 32.938 24.156 1 92.69 349 SER B O 1
#

InterPro domains:
  IPR004536 Selenophosphate synthetase [PIRSF036407] (6-347)
  IPR004536 Selenophosphate synthetase [PTHR10256] (7-348)
  IPR004536 Selenophosphate synthetase [TIGR00476] (7-316)
  IPR004536 Selenophosphate synthetase [cd02195] (8-337)
  IPR010918 PurM-like, C-terminal domain [PF02769] (169-341)
  IPR016188 PurM-like, N-terminal domain [PF00586] (50-156)
  IPR023061 Selenophosphate synthetase, class I [MF_00625] (5-348)
  IPR036676 PurM-like, C-terminal domain superfamily [G3DSA:3.90.650.10] (164-348)
  IPR036676 PurM-like, C-terminal domain superfamily [SSF56042] (164-339)
  IPR036921 PurM-like, N-terminal domain superfamily [G3DSA:3.30.1330.10] (2-162)
  IPR036921 PurM-like, N-terminal domain superfamily [SSF55326] (7-161)

Organism: Rhizobium meliloti (strain 1021) (NCBI:txid266834)

Foldseek 3Di:
DPPPQDFQVVLAPDWFLLVDPQPQVVCVVCVPPPPPPDDPQWPDDDVAPALWTWGHPDQFKIKTKWKDKTGALGRQLLLSLLLQLLLGCQRQLLQLWQWAEKAKEWEDQPVRHPPVSNVSSPVSNQVLCVVSVYGNPYYDYDHDSHTMIHIIIMTMGTPLLGAGLEQFDAWWFKKFQAAFFLLLQSLCNVVVRRDPPLVVVSSLASNDHQNCSNVLSPDPQWGHKDFAFLQAPFGSLLSSLVRHQWEKEFEPVLHHHRPCRVVSLVVPSADVSLVSSCVRCVVQEAEDPPDDPSVSSSRRGGHRSGTMIIIGNPVCQVVVQVVSVVVPRVSMDGTTGIRHDGSGYYYDD/DPPPQDFQVVLAPDWFLLVDPQPQVVCVVCVPPPPPPDDPQWPDDDVAPALWTWGHPDQFKIKTKWKDKTGALGRQLLLSLLLQLLLGCQRQLQQLWQWAEKAKEWEDQPVRHPPVSNVSSPVSNQVLCVVSVYGNPYYDYDHDSHTMIHIIIMTMGTPLLGAGLEQFDAWWFKKFQAAFFLLLQSLCNVVVRRDPPLVVVSSLASNDHQNCSNVLSPDPQWGHKDFAFLQAPFGSLLSSLVRHQWEKEFELVLHHHRPCRVVSLVVPSADVSLVSSCVRCVVQEAEDPPDDPSSSSSRRGGHRSGYMIIIGNPVCQVVVQVVSVVVPRVSMDGTTGIRHDGSGYYYDD

Nearest PDB structures (foldseek):
  3u0o-assembly1_A  TM=9.377E-01  e=2.825E-38  Escherichia coli K-12
  3u0o-assembly1_B  TM=8.889E-01  e=1.030E-38  Escherichia coli K-12
  2yye-assembly1_A  TM=9.196E-01  e=1.232E-33  Aquifex aeolicus VF5
  2zod-assembly1_B  TM=9.142E-01  e=4.602E-32  Aquifex aeolicus
  2zod-assembly1_A  TM=9.028E-01  e=3.898E-31  Aquifex aeolicus